Protein 1CD9 (pdb70)

InterPro domains:
  IPR009079 Four-helical cytokine-like, core [G3DSA:1.20.1250.10] (30-207)
  IPR009079 Four-helical cytokine-like, core [SSF47266] (39-205)
  IPR030473 Interleukin-6/GCSF/MGF, conserved site [PS00254] (97-122)
  IPR030474 Interleukin-6/GCSF/MGF [PIRSF001935] (1-204)
  IPR030474 Interleukin-6/GCSF/MGF [PR00433] (50-65)
  IPR030474 Interleukin-6/GCSF/MGF [PR00433] (69-92)
  IPR030474 Interleukin-6/GCSF/MGF [PR00433] (97-122)
  IPR030474 Interleukin-6/GCSF/MGF [PR00433] (186-202)
  IPR030474 Interleukin-6/GCSF/MGF [SM00126] (51-202)
  IPR040117 GCSF/MGF [PF16647] (51-202)
  IPR040117 GCSF/MGF [PTHR10511] (4-206)

CATH classification: 1.20.1250.10

B-factor: mean 33.41, std 33.29, range [2.0, 240.11]

Secondary structure (DSSP, 8-state):
---BSS-HHHHHHHHHHHHHHHHHHHHHHHHHHHHH----HHHHTTHHHHHT------TTSTT-SS--HHHHHHHHHHHHHHHHHHHHTTTSSTTTHHHHHHHHHHHHHHHHHHHHHHHHTT---SS----PPPP---SHHHHHHHHHHHHHHHHHHHHHHHHHHHHHT--/---PPPPPEEEEEEEETTTTEEEEEEE--S--SS--EEEEEEEE--GGG-S--PEEEEEEPPTT--EEEEEGGG--TTS-EEEEEEEEETTEEEEPPPEEE-GGGGB-----EEEE-----S-EEEEEE--GGGTTS-EEEEEEEEESSTT---EEEEEEES-EEEEEE----S-S-EEEEEEEEESSS--PPPPPPPPEEE----/-BSS-HHHHHHHHHHHHHHHHHHHHHHHHHHHHH----HHHHTTHHHHTT---------SS-SSSSHHHHHHHHHHHHHHHHHHHHTTTSSTTTHHHHHHHHHHHHHHHHHHHHHHHHHT-S-SS------PPP--SHHHHHHHHHHHHHHHHHHHHHHHHHHHHHH--/--SPP--EEEEEEEETTTTEEEEEEE--S--SS--EEEEEEEE--GGG-S--PEEEEEEPPSS-SEEEEEGGG--TTS-EEEEEEEEETTEEEEPPPEEE-GGGSB-----EEEE---TTEEEEEEE--GGGTTS-EEEEEEEEE-SSS---EEEEEEES-EEEEEEE---SSS-EEEEEEEEESSS--PPPPPPPPEEE----

GO terms:
  GO:0005130 granulocyte colony-stimulating factor receptor binding (F, TAS)
  GO:0005576 extracellular region (C, TAS)
  GO:0008284 positive regulation of cell population proliferation (P, TAS)
  GO:0043202 lysosomal lumen (C, TAS)
  GO:0071682 endocytic vesicle lumen (C, TAS)
  GO:0005125 cytokine activity (F, IDA)
  GO:0038158 granulocyte colony-stimulating factor signaling pathway (P, IDA)
  GO:0045944 positive regulation of transcription by RNA polymerase II (P, IDA)
  GO:0030838 positive regulation of actin filament polymerization (P, IDA)
  GO:0051897 positive regulation of phosphatidylinositol 3-kinase/protein kinase B signal transduction (P, IDA)
  GO:0110053 regulation of actin filament organization (P, IDA)
  GO:0071345 cellular response to cytokine stimulus (P, IDA)
  GO:0019899 enzyme binding (F, IPI)

Sequence (750 aa):
GPASSLPQSFLLKCLEQVRKIQGDGAALQEKLCATYKLCHPEELVLLGHSLGIPWAPLSSCPSQALQLAGCLSQLHSGLFLYQGLLQALEGISPELGPTLDTLQLDVADFATTIWQQMEELGMAPALQPTQGAMPAFASAFQRRAGGVLVASHLQSFLEVSYRVLRHLAQPAGYPPASPSNLSCLMHLTTNSLVCQWEPGPETHLPTSFILKSFRSRADCQYQGDTIPDCVAKKRQNNCSIPRKNLLLYQYMAIWVQAENMLGSSESPKLCLDPMDVVKLEPPMLQALDIQPGCLWLSWKPWKPSEYMEQECELRYQPQLKGANWTLVFHLPSSKDQFELCGLHQAPVYTLQMRCIRSSLPGFWSPWSPGLQLRPTMASSLPQSFLLKCLEQVRKIQGDGAALQEKLCATYKLCHPEELVLLGHSLGIPWAPLSSCPSQALQLAGCLSQLHSGLFLYQGLLQALEGISPELGPTLDTLQLDVADFATTIWQQMEELGMAPALQPTQGAMPAFASAFQRRAGGVLVASHLQSFLEVSYRVLRHLAQPGYPPASPSNLSCLMHLTTNSLVCQWEPGPETHLPTSFILKSFRSRADCQYQGDTIPDCVAKKRQNNCSIPRKNLLLYQYMAIWVQAENMLGSSESPKLCLDPMDVVKLEPPMLQALDQPGCLWLSWKPWKPSEYMEQECELRYQPQLKGANWTLVFHLPSSKDQFELCGLHQAPVYTLQMRCIRSSLPGFWSPWSPGLQLRPTM

Solvent-accessible surface area: 36523 Å² total; per-residue (Å²): 52,63,13,3,13,1,22,53,60,12,1,39,15,0,8,4,6,0,46,29,2,44,41,22,0,51,51,0,48,104,76,0,36,67,51,46,174,31,40,100,26,117,133,19,90,138,55,10,166,89,20,40,15,28,185,14,45,23,97,35,4,115,91,65,58,75,73,4,53,33,3,0,35,39,1,12,52,2,0,41,17,5,27,4,0,3,103,16,0,132,26,2,20,128,116,0,21,93,32,4,77,64,0,27,50,9,0,16,16,0,2,46,5,0,38,44,19,1,74,80,15,41,42,33,55,114,76,132,36,130,82,29,88,72,19,76,6,91,48,40,104,53,68,76,0,0,0,5,6,0,0,23,56,0,38,64,7,0,111,74,0,28,149,16,0,117,117,7,11,140,65,117,29,129,79,18,41,72,2,60,135,26,48,6,53,0,43,22,93,93,55,10,0,37,0,101,14,91,27,33,108,124,12,118,26,125,49,44,32,30,2,64,5,17,78,5,41,44,124,23,152,113,132,22,108,109,2,81,69,21,103,22,171,97,110,88,55,52,12,49,4,50,22,152,28,4,7,4,9,11,60,4,0,0,26,0,32,2,96,10,140,85,30,86,12,84,6,109,117,62,46,13,0,0,1,18,18,7,92,12,77,33,7,99,23,92,41,58,154,159,177,72,3,4,11,65,0,10,1,112,22,32,138,56,0,104,23,5,92,11,54,0,23,0,50,32,34,8,84,100,195,78,31,94,70,54,40,25,15,56,4,58,23,61,88,126,108,40,99,17,46,49,11,131,128,16,90,20,6,23,0,27,0,53,1,30,9,29,92,22,69,26,112,83,5,79,57,4,114,41,38,120,24,171,17,62,202,91,40,32,2,23,49,57,9,3,25,36,0,5,4,4,0,38,18,1,43,34,21,0,50,49,0,48,109,78,0,36,67,47,47,178,32,38,103,28,120,136,20,97,143,48,18,85,96,14,40,12,53,77,16,89,34,86,94,4,85,83,69,124,25,84,17,36,22,3,0,26,48,1,15,55,1,0,46,31,2,32,6,0,2,108,16,0,136,26,0,18,127,112,0,21,90,29,5,73,45,0,25,40,8,0,19,11,0,2,46,12,0,39,44,25,0,80,127,18,48,26,33,35,106,161,111,54,128,73,44,105,63,18,80,7,87,54,39,106,50,61,70,0,0,0,5,8,0,0,28,49,0,36,63,8,0,107,72,0,27,150,20,0,100,112,33,8,130,137,111,109,93,20,58,79,3,61,136,28,50,6,54,0,40,20,85,93,39,9,0,35,0,99,16,91,39,35,114,166,28,162,49,121,58,47,38,33,0,62,2,12,88,6,100,54,120,25,158,123,153,17,108,98,4,79,66,21,104,21,64,118,98,111,47,49,13,47,2,50,14,139,31,4,23,1,11,27,63,4,0,0,26,0,34,3,100,10,141,83,34,82,14,85,5,108,116,60,50,12,1,0,1,19,17,6,90,8,75,32,8,98,21,88,37,70,183,62,111,8,2,10,68,0,7,1,109,21,34,137,54,0,93,19,5,87,12,54,0,25,0,51,24,21,13,88,93,216,56,79,95,67,52,33,0,18,50,1,34,24,59,64,121,102,18,98,5,61,53,4,138,131,17,100,20,4,19,0,28,0,51,1,31,8,27,87,22,73,27,111,87,5,78,58,5,112,40,44,118,26,175,15,63,215

Nearest PDB structures (foldseek):
  1cd9-assembly1_B  TM=1.005E+00  e=6.458E-41  Mus musculus
  1pgr-assembly2_F  TM=9.940E-01  e=4.867E-37  Mus musculus
  1pgr-assembly1_B  TM=9.948E-01  e=6.246E-37  Mus musculus
  1pgr-assembly2_H  TM=9.889E-01  e=3.519E-34  Mus musculus
  2d9q-assembly1_B-2  TM=9.607E-01  e=3.855E-27  Homo sapiens

Foldseek 3Di:
DQDFLDDLVLLVVLLVLLVVLLVLLVVLQVCLCVVPVPRDLVVVVVVCVVQVPDAQDQVQFPPDTRDCLVRLVSLLLRLLQLLQQLVLLVQLDPSRNVSSVVSNVSSVVSSVSSQVSCVVSPRRDPDDNPHDDYTHQPDSVSSSSSSNNSSVNSNVSSVVVSVRSVVNSGD/DFDAWDAKDPWDWAQELVQRWIKIFIHGDDDGPFQKWKKKWKAFAAPVRPGGHGTFDIFTDDPPGRMTIGHNVRADAPGKMWIKMKMGGPVDIHIYPIDIDGNVLRYAAAFWDKDWDDDPWFKTKIWIAGDVSCNVFWKFKKKWKWAPDDPTDIDIDGRHGNTDGIDMDGPHDPHQKMWMWMWMFGPPGHYDIHDIHPIDIDGIGD/DALDDLVLLVVLLVLLVVLLVLLVVLQVLLCVVPVPHDLVVVVVCCVVQVPDFQDQPPPLDDPHSPLVNLQSLLVRLVQLLQQLVLLVCLDPSRNVSSVVSNVSSVVSSVSSQVSSVVSVSHDPDDDDHDDHGHQPDSVSSSSSSNVSSVSSNVSSVVVSVSSCVVNVD/DAAFEAKDPWDWAQELVQRWIKIAIGRPDDHPFDKWKKKWKAFAAPVRDGRHHTFDIFTDDDPGRMGIGHNVRADAPGKMWIKMKMDTPRYIYIYPIDIDHNVLRYAAAFWDKDFPVDAQKTKIWTAGDVSCNVFFKFKKKWKDAPDPDDDIDIDGRHGNTDNIDMDGPHDPHQKMWMWMWMFGPPGHYDIHDIHPIDIDGGDD

Radius of gyration: 30.91 Å; Cα contacts (8 Å, |Δi|>4): 1468; chains: 4; bounding box: 75×76×100 Å

Structure (mmCIF, N/CA/C/O backbone):
data_1CD9
#
_entry.id   1CD9
#
_cell.length_a   125.467
_cell.length_b   125.467
_cell.length_c   372.771
_cell.angle_alpha   90.00
_cell.angle_beta   90.00
_cell.angle_gamma   90.00
#
_symmetry.space_group_name_H-M   'I 41 2 2'
#
loop_
_entity.id
_entity.type
_entity.pdbx_description
1 polymer 'PROTEIN (GRANULOCYTE COLONY-STIMULATING FACTOR)'
2 polymer 'PROTEIN (G-CSF RECEPTOR)'
3 non-polymer 2-acetamido-2-deoxy-beta-D-glucopyranose
4 water water
#
loop_
_atom_site.group_PDB
_atom_site.id
_atom_site.type_symbol
_atom_site.label_atom_id
_atom_site.label_alt_id
_atom_site.label_comp_id
_atom_site.label_asym_id
_atom_site.label_entity_id
_atom_site.label_seq_id
_atom_site.pdbx_PDB_ins_code
_atom_site.Cartn_x
_atom_site.Cartn_y
_atom_site.Cartn_z
_atom_site.occupancy
_atom_site.B_iso_or_equiv
_atom_site.auth_seq_id
_atom_site.auth_comp_id
_atom_site.auth_asym_id
_atom_site.auth_atom_id
_atom_site.pdbx_PDB_model_num
ATOM 1 N N . GLY A 1 5 ? 42.132 17.880 130.316 1.00 133.67 5 GLY A N 1
ATOM 2 C CA . GLY A 1 5 ? 42.499 19.310 130.545 1.00 128.23 5 GLY A CA 1
ATOM 3 C C . GLY A 1 5 ? 42.600 20.009 129.205 1.00 124.12 5 GLY A C 1
ATOM 4 O O . GLY A 1 5 ? 42.468 19.336 128.180 1.00 126.65 5 GLY A O 1
ATOM 5 N N . PRO A 1 6 ? 42.826 21.337 129.172 1.00 116.53 6 PRO A N 1
ATOM 6 C CA . PRO A 1 6 ? 42.941 22.107 127.925 1.00 103.69 6 PRO A CA 1
ATOM 7 C C . PRO A 1 6 ? 44.270 21.826 127.220 1.00 87.76 6 PRO A C 1
ATOM 8 O O . PRO A 1 6 ? 44.982 22.745 126.807 1.00 87.46 6 PRO A O 1
ATOM 12 N N . ALA A 1 7 ? 44.589 20.543 127.085 1.00 68.32 7 ALA A N 1
ATOM 13 C CA . ALA A 1 7 ? 45.826 20.096 126.464 1.00 50.41 7 ALA A CA 1
ATOM 14 C C . ALA A 1 7 ? 45.768 20.281 124.953 1.00 42.66 7 ALA A C 1
ATOM 15 O O . ALA A 1 7 ? 44.692 20.413 124.384 1.00 49.20 7 ALA A O 1
ATOM 17 N N . SER A 1 8 ? 46.929 20.310 124.310 1.00 26.14 8 SER A N 1
ATOM 18 C CA . SER A 1 8 ? 47.000 20.455 122.869 1.00 23.56 8 SER A CA 1
ATOM 19 C C . SER A 1 8 ? 48.415 20.138 122.441 1.00 24.35 8 SER A C 1
ATOM 20 O O . SER A 1 8 ? 49.373 20.412 123.160 1.00 26.74 8 SER A O 1
ATOM 23 N N . SER A 1 9 ? 48.543 19.566 121.256 1.00 19.45 9 SER A N 1
ATOM 24 C CA . SER A 1 9 ? 49.837 19.201 120.716 1.00 16.68 9 SER A CA 1
ATOM 25 C C . SER A 1 9 ? 50.538 20.399 120.116 1.00 15.32 9 SER A C 1
ATOM 26 O O . SER A 1 9 ? 51.678 20.290 119.657 1.00 25.03 9 SER A O 1
ATOM 29 N N . LEU A 1 10 ? 49.858 21.540 120.108 1.00 13.59 10 LEU A N 1
ATOM 30 C CA . LEU A 1 10 ? 50.434 22.758 119.559 1.00 9.55 10 LEU A CA 1
ATOM 31 C C . LEU A 1 10 ? 50.544 23.811 120.636 1.00 15.50 10 LEU A C 1
ATOM 32 O O . LEU A 1 10 ? 49.646 23.962 121.471 1.00 25.23 10 LEU A O 1
ATOM 37 N N . PRO A 1 11 ? 51.670 24.530 120.660 1.00 4.23 11 PRO A N 1
ATOM 38 C CA . PRO A 1 11 ? 51.928 25.584 121.633 1.00 4.92 11 PRO A CA 1
ATOM 39 C C . PRO A 1 11 ? 50.957 26.703 121.327 1.00 14.03 11 PRO A C 1
ATOM 40 O O . PRO A 1 11 ? 50.599 26.900 120.167 1.00 24.97 11 PRO A O 1
ATOM 44 N N . GLN A 1 12 ? 50.603 27.497 122.330 1.00 18.31 12 GLN A N 1
ATOM 45 C CA . GLN A 1 12 ? 49.685 28.596 122.088 1.00 7.39 12 GLN A CA 1
ATOM 46 C C . GLN A 1 12 ? 50.375 29.782 121.406 1.00 10.42 12 GLN A C 1
ATOM 47 O O . GLN A 1 12 ? 49.754 30.434 120.578 1.00 23.97 12 GLN A O 1
ATOM 53 N N . SER A 1 13 ? 51.641 30.063 121.723 1.00 6.40 13 SER A N 1
ATOM 54 C CA . SER A 1 13 ? 52.322 31.180 121.077 1.00 3.03 13 SER A CA 1
ATOM 55 C C . SER A 1 13 ? 52.330 30.958 119.560 1.00 8.16 13 SER A C 1
ATOM 56 O O . SER A 1 13 ? 52.097 31.876 118.780 1.00 14.00 13 SER A O 1
ATOM 59 N N . PHE A 1 14 ? 52.558 29.722 119.150 1.00 5.23 14 PHE A N 1
ATOM 60 C CA . PHE A 1 14 ? 52.604 29.395 117.749 1.00 2.00 14 PHE A CA 1
ATOM 61 C C . PHE A 1 14 ? 51.252 29.638 117.110 1.00 2.00 14 PHE A C 1
ATOM 62 O O . PHE A 1 14 ? 51.154 30.308 116.097 1.00 20.77 14 PHE A O 1
ATOM 70 N N . LEU A 1 15 ? 50.201 29.093 117.693 1.00 2.00 15 LEU A N 1
ATOM 71 C CA . LEU A 1 15 ? 48.857 29.308 117.167 1.00 2.00 15 LEU A CA 1
ATOM 72 C C . LEU A 1 15 ? 48.435 30.766 117.066 1.00 6.79 15 LEU A C 1
ATOM 73 O O . LEU A 1 15 ? 47.645 31.111 116.202 1.00 10.90 15 LEU A O 1
ATOM 78 N N . LEU A 1 16 ? 48.863 31.609 117.997 1.00 7.93 16 LEU A N 1
ATOM 79 C CA . LEU A 1 16 ? 48.497 33.014 117.928 1.00 2.00 16 LEU A CA 1
ATOM 80 C C . LEU A 1 16 ? 49.269 33.698 116.813 1.00 2.00 16 LEU A C 1
ATOM 81 O O . LEU A 1 16 ? 48.746 34.589 116.175 1.00 14.40 16 LEU A O 1
ATOM 86 N N . LYS A 1 17 ? 50.512 33.302 116.580 1.00 2.00 17 LYS A N 1
ATOM 87 C CA . LYS A 1 17 ? 51.301 33.879 115.498 1.00 2.00 17 LYS A CA 1
ATOM 88 C C . LYS A 1 17 ? 50.679 33.445 114.184 1.00 2.05 17 LYS A C 1
ATOM 89 O O . LYS A 1 17 ? 50.614 34.220 113.254 1.00 7.75 17 LYS A O 1
ATOM 95 N N . CYS A 1 18 ? 50.204 32.203 114.099 1.00 9.92 18 CYS A N 1
ATOM 96 C CA . CYS A 1 18 ? 49.551 31.732 112.872 1.00 2.00 18 CYS A CA 1
ATOM 97 C C . CYS A 1 18 ? 48.329 32.597 112.584 1.00 2.00 18 CYS A C 1
ATOM 98 O O . CYS A 1 18 ? 48.148 33.078 111.474 1.00 8.70 18 CYS A O 1
ATOM 101 N N . LEU A 1 19 ? 47.535 32.870 113.607 1.00 2.22 19 LEU A N 1
ATOM 102 C CA . LEU A 1 19 ? 46.339 33.691 113.440 1.00 2.28 19 LEU A CA 1
ATOM 103 C C . LEU A 1 19 ? 46.668 35.110 113.015 1.00 6.32 19 LEU A C 1
ATOM 104 O O . LEU A 1 19 ? 45.875 35.785 112.363 1.00 17.02 19 LEU A O 1
ATOM 109 N N . GLU A 1 20 ? 47.839 35.575 113.394 1.00 3.14 20 GLU A N 1
ATOM 110 C CA . GLU A 1 20 ? 48.235 36.916 113.032 1.00 2.00 20 GLU A CA 1
ATOM 111 C C . GLU A 1 20 ? 48.731 36.930 111.599 1.00 11.32 20 GLU A C 1
ATOM 112 O O . GLU A 1 20 ? 48.558 37.908 110.887 1.00 17.00 20 GLU A O 1
ATOM 118 N N . GLN A 1 21 ? 49.373 35.844 111.182 1.00 8.92 21 GLN A N 1
ATOM 119 C CA . GLN A 1 21 ? 49.859 35.748 109.827 1.00 2.00 21 GLN A CA 1
ATOM 120 C C . GLN A 1 21 ? 48.650 35.632 108.924 1.00 2.00 21 GLN A C 1
ATOM 121 O O . GLN A 1 21 ? 48.593 36.267 107.882 1.00 8.11 21 GLN A O 1
ATOM 127 N N . VAL A 1 22 ? 47.639 34.895 109.361 1.00 2.00 22 VAL A N 1
ATOM 128 C CA . VAL A 1 22 ? 46.446 34.789 108.549 1.00 2.00 22 VAL A CA 1
ATOM 129 C C . VAL A 1 22 ? 45.851 36.169 108.329 1.00 5.97 22 VAL A C 1
ATOM 130 O O . VAL A 1 22 ? 45.522 36.532 107.216 1.00 23.03 22 VAL A O 1
ATOM 134 N N . ARG A 1 23 ? 45.740 36.975 109.365 1.00 8.79 23 ARG A N 1
ATOM 135 C CA . ARG A 1 23 ? 45.173 38.305 109.175 1.00 2.00 23 ARG A CA 1
ATOM 136 C C . ARG A 1 23 ? 46.008 39.213 108.311 1.00 7.44 23 ARG A C 1
ATOM 137 O O . ARG A 1 23 ? 45.460 40.020 107.565 1.00 19.96 23 ARG A O 1
ATOM 145 N N . LYS A 1 24 ? 47.325 39.141 108.467 1.00 7.44 24 LYS A N 1
ATOM 146 C CA . LYS A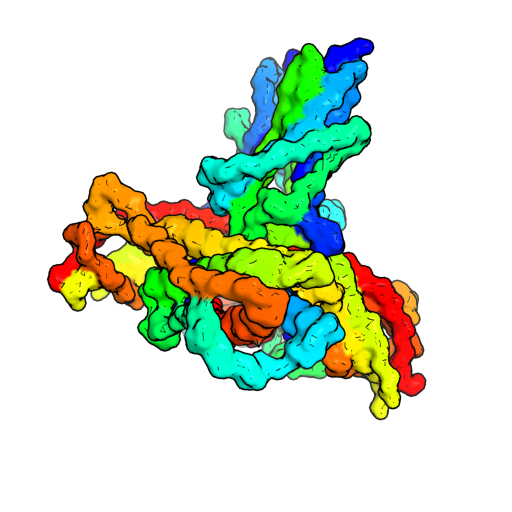 1 24 ? 48.252 39.967 107.705 1.00 2.00 24 LYS A CA 1
ATOM 147 C C . LYS A 1 24 ? 48.085 39.665 106.217 1.00 4.50 24 LYS A C 1
ATOM 148 O O . LYS A 1 24 ? 47.879 40.577 105.408 1.00 2.37 24 LYS A O 1
ATOM 154 N N . ILE A 1 25 ? 48.103 38.378 105.874 1.00 2.00 25 ILE A N 1
ATOM 155 C CA . ILE A 1 25 ? 47.929 37.937 104.501 1.00 2.00 25 ILE A CA 1
ATOM 156 C C . ILE A 1 25 ? 46.532 38.302 104.008 1.00 4.09 25 ILE A C 1
ATOM 157 O O . ILE A 1 25 ? 46.368 38.688 102.877 1.00 17.62 25 ILE A O 1
ATOM 162 N N . GLN A 1 26 ? 45.514 38.167 104.845 1.00 8.91 26 GLN A N 1
ATOM 163 C CA . GLN A 1 26 ? 44.158 38.525 104.442 1.00 2.00 26 GLN A CA 1
ATOM 164 C C . GLN A 1 26 ? 44.106 39.993 104.106 1.00 2.00 26 GLN A C 1
ATOM 165 O O . GLN A 1 26 ? 43.253 40.434 103.376 1.00 17.66 26 GLN A O 1
ATOM 171 N N . GLY A 1 27 ? 44.963 40.769 104.732 1.00 4.78 27 GLY A N 1
ATOM 172 C CA . GLY A 1 27 ? 44.981 42.181 104.461 1.00 2.00 27 GLY A CA 1
ATOM 173 C C . GLY A 1 27 ? 45.795 42.445 103.220 1.00 6.03 27 GLY A C 1
ATOM 174 O O . GLY A 1 27 ? 45.575 43.440 102.546 1.00 14.60 27 GLY A O 1
ATOM 175 N N . ASP A 1 28 ? 46.760 41.581 102.932 1.00 10.64 28 ASP A N 1
ATOM 176 C CA . ASP A 1 28 ? 47.578 41.748 101.732 1.00 10.89 28 ASP A CA 1
ATOM 177 C C . ASP A 1 28 ? 46.744 41.417 100.484 1.00 7.36 28 ASP A C 1
ATOM 178 O O . ASP A 1 28 ? 46.784 42.133 99.500 1.00 20.08 28 ASP A O 1
ATOM 183 N N . GLY A 1 29 ? 45.988 40.332 100.527 1.00 6.18 29 GLY A N 1
ATOM 184 C CA . GLY A 1 29 ? 45.174 39.951 99.392 1.00 2.00 29 GLY A CA 1
ATOM 185 C C . GLY A 1 29 ? 44.106 40.990 99.125 1.00 3.89 29 GLY A C 1
ATOM 186 O O . GLY A 1 29 ? 43.721 41.208 97.983 1.00 13.54 29 GLY A O 1
ATOM 187 N N . ALA A 1 30 ? 43.609 41.625 100.182 1.00 7.47 30 ALA A N 1
ATOM 188 C CA . ALA A 1 30 ? 42.591 42.657 100.047 1.00 5.49 30 ALA A CA 1
ATOM 189 C C . ALA A 1 30 ? 43.174 43.827 99.273 1.00 7.85 30 ALA A C 1
ATOM 190 O O . ALA A 1 30 ? 42.509 44.402 98.414 1.00 29.54 30 ALA A O 1
ATOM 192 N N . ALA A 1 31 ? 44.414 44.178 99.587 1.00 12.61 31 ALA A N 1
ATOM 193 C CA . ALA A 1 31 ? 45.108 45.262 98.901 1.00 14.83 31 ALA A CA 1
ATOM 194 C C . ALA A 1 31 ? 45.260 44.908 97.420 1.00 17.18 31 ALA A C 1
ATOM 195 O O . ALA A 1 31 ? 44.995 45.732 96.549 1.00 20.51 31 ALA A O 1
ATOM 197 N N . LEU A 1 32 ? 45.678 43.674 97.146 1.00 19.42 32 LEU A N 1
ATOM 198 C CA . LEU A 1 32 ? 45.844 43.189 95.781 1.00 3.57 32 LEU A CA 1
ATOM 199 C C . LEU A 1 32 ? 44.498 43.263 95.056 1.00 17.23 32 LEU A C 1
ATOM 200 O O . LEU A 1 32 ? 44.395 43.859 93.998 1.00 16.07 32 LEU A O 1
ATOM 205 N N . GLN A 1 33 ? 43.454 42.717 95.661 1.00 14.17 33 GLN A N 1
ATOM 206 C CA . GLN A 1 33 ? 42.148 42.757 95.054 1.00 5.26 33 GLN A CA 1
ATOM 207 C C . GLN A 1 33 ? 41.635 44.170 94.842 1.00 4.24 33 GLN A C 1
ATOM 208 O O . GLN A 1 33 ? 40.891 44.441 93.907 1.00 22.71 33 GLN A O 1
ATOM 214 N N . GLU A 1 34 ? 42.043 45.082 95.693 1.00 6.32 34 GLU A N 1
ATOM 215 C CA . GLU A 1 34 ? 41.620 46.453 95.533 1.00 11.86 34 GLU A CA 1
ATOM 216 C C . GLU A 1 34 ? 42.364 47.005 94.332 1.00 14.61 34 GLU A C 1
ATOM 217 O O . GLU A 1 34 ? 41.770 47.567 93.420 1.00 23.83 34 GLU A O 1
ATOM 223 N N . LYS A 1 35 ? 43.667 46.818 94.309 1.00 5.50 35 LYS A N 1
ATOM 224 C CA . LYS A 1 35 ? 44.458 47.310 93.197 1.00 8.29 35 LYS A CA 1
ATOM 225 C C . LYS A 1 35 ? 43.912 46.826 91.833 1.00 18.82 35 LYS A C 1
ATOM 226 O O . LYS A 1 35 ? 43.666 47.632 90.942 1.00 21.49 35 LYS A O 1
ATOM 232 N N . LEU A 1 36 ? 43.700 45.521 91.684 1.00 17.04 36 LEU A N 1
ATOM 233 C CA . LEU A 1 36 ? 43.181 44.950 90.447 1.00 2.00 36 LEU A CA 1
ATOM 234 C C . LEU A 1 36 ? 41.840 45.565 90.080 1.00 7.30 36 LEU A C 1
ATOM 235 O O . LEU A 1 36 ? 41.539 45.755 88.908 1.00 27.03 36 LEU A O 1
ATOM 240 N N . CYS A 1 37 ? 41.008 45.854 91.061 1.00 3.69 37 CYS A N 1
ATOM 241 C CA . CYS A 1 37 ? 39.743 46.459 90.729 1.00 13.52 37 CYS A CA 1
ATOM 242 C C . CYS A 1 37 ? 39.916 47.929 90.370 1.00 11.90 37 CYS A C 1
ATOM 243 O O . CYS A 1 37 ? 39.259 48.432 89.482 1.00 25.18 37 CYS A O 1
ATOM 246 N N . ALA A 1 38 ? 40.855 48.605 90.997 1.00 16.45 38 ALA A N 1
ATOM 247 C CA . ALA A 1 38 ? 41.053 50.018 90.711 1.00 22.15 38 ALA A CA 1
ATOM 248 C C . ALA A 1 38 ? 41.743 50.234 89.383 1.00 28.29 38 ALA A C 1
ATOM 249 O O . ALA A 1 38 ? 41.367 51.080 88.568 1.00 42.34 38 ALA A O 1
ATOM 251 N N . THR A 1 39 ? 42.781 49.459 89.186 1.00 24.09 39 THR A N 1
ATOM 252 C CA . THR A 1 39 ? 43.599 49.548 88.010 1.00 19.84 39 THR A CA 1
ATOM 253 C C . THR A 1 39 ? 43.006 48.922 86.745 1.00 20.80 39 THR A C 1
ATOM 254 O O . THR A 1 39 ? 43.226 49.428 85.654 1.00 39.12 39 THR A O 1
ATOM 258 N N . TYR A 1 40 ? 42.220 47.865 86.888 1.00 9.34 40 TYR A N 1
ATOM 259 C CA . TYR A 1 40 ? 41.674 47.177 85.737 1.00 6.17 40 TYR A CA 1
ATOM 260 C C . TYR A 1 40 ? 40.190 46.889 85.826 1.00 17.01 40 TYR A C 1
ATOM 261 O O . TYR A 1 40 ? 39.704 45.968 85.178 1.00 21.76 40 TYR A O 1
ATOM 270 N N . LYS A 1 41 ? 39.469 47.637 86.644 1.00 19.52 41 LYS A N 1
ATOM 271 C CA . LYS A 1 41 ? 38.036 47.421 86.817 1.00 13.69 41 LYS A CA 1
ATOM 272 C C . LYS A 1 41 ? 37.566 45.960 86.786 1.00 8.72 41 LYS A C 1
ATOM 273 O O . LYS A 1 41 ? 36.448 45.658 86.373 1.00 20.52 41 LYS A O 1
ATOM 279 N N . LEU A 1 42 ? 38.442 45.068 87.248 1.00 15.38 42 LEU A N 1
ATOM 280 C CA . LEU A 1 42 ? 38.192 43.619 87.387 1.00 19.38 42 LEU A CA 1
ATOM 281 C C . LEU A 1 42 ? 37.804 43.466 88.872 1.00 20.54 42 LEU A C 1
ATOM 282 O O . LEU A 1 42 ? 38.618 43.102 89.704 1.00 27.27 42 LEU A O 1
ATOM 287 N N . CYS A 1 43 ? 36.548 43.715 89.195 1.00 15.38 43 CYS A N 1
ATOM 288 C CA . CYS A 1 43 ? 36.143 43.721 90.581 1.00 13.29 43 CYS A CA 1
ATOM 289 C C . CYS A 1 43 ? 35.354 42.579 91.184 1.00 26.70 43 CYS A C 1
ATOM 290 O O . CYS A 1 43 ? 35.243 42.497 92.400 1.00 43.57 43 CYS A O 1
ATOM 293 N N . HIS A 1 44 ? 34.789 41.708 90.365 1.00 31.16 44 HIS A N 1
ATOM 294 C CA . HIS A 1 44 ? 33.955 40.638 90.903 1.00 25.40 44 HIS A CA 1
ATOM 295 C C . HIS A 1 44 ? 34.453 39.279 90.436 1.00 24.70 44 HIS A C 1
ATOM 296 O O . HIS A 1 44 ? 34.165 38.860 89.318 1.00 33.30 44 HIS A O 1
ATOM 303 N N . PRO A 1 45 ? 35.164 38.545 91.301 1.00 20.62 45 PRO A N 1
ATOM 304 C CA . PRO A 1 45 ? 35.694 37.220 90.950 1.00 17.21 45 PRO A CA 1
ATOM 305 C C . PRO A 1 45 ? 34.668 36.258 90.405 1.00 17.94 45 PRO A C 1
ATOM 306 O O . PRO A 1 45 ? 34.999 35.378 89.626 1.00 17.47 45 PRO A O 1
ATOM 310 N N . GLU A 1 46 ? 33.423 36.422 90.838 1.00 29.35 46 GLU A N 1
ATOM 311 C CA . GLU A 1 46 ? 32.321 35.566 90.415 1.00 36.06 46 GLU A CA 1
ATOM 312 C C . GLU A 1 46 ? 32.235 35.564 88.906 1.00 38.35 46 GLU A C 1
ATOM 313 O O . GLU A 1 46 ? 32.067 34.523 88.277 1.00 39.50 46 GLU A O 1
ATOM 319 N N . GLU A 1 47 ? 32.410 36.743 88.328 1.00 33.59 47 GLU A N 1
ATOM 320 C CA . GLU A 1 47 ? 32.358 36.903 86.891 1.00 19.05 47 GLU A CA 1
ATOM 321 C C . GLU A 1 47 ? 33.416 36.043 86.231 1.00 18.53 47 GLU A C 1
ATOM 322 O O . GLU A 1 47 ? 33.218 35.552 85.142 1.00 30.04 47 GLU A O 1
ATOM 328 N N . LEU A 1 48 ? 34.518 35.797 86.919 1.00 28.75 48 LEU A N 1
ATOM 329 C CA . LEU A 1 48 ? 35.607 35.027 86.341 1.00 21.13 48 LEU A CA 1
ATOM 330 C C . LEU A 1 48 ? 35.562 33.558 86.686 1.00 20.94 48 LEU A C 1
ATOM 331 O O . LEU A 1 48 ? 36.396 32.766 86.229 1.00 18.06 48 LEU A O 1
ATOM 336 N N . VAL A 1 49 ? 34.568 33.183 87.472 1.00 25.83 49 VAL A N 1
ATOM 337 C CA . VAL A 1 49 ? 34.432 31.799 87.910 1.00 35.17 49 VAL A CA 1
ATOM 338 C C . VAL A 1 49 ? 34.852 30.712 86.912 1.00 26.48 49 VAL A C 1
ATOM 339 O O . VAL A 1 49 ? 35.731 29.906 87.199 1.00 32.51 49 VAL A O 1
ATOM 343 N N . LEU A 1 50 ? 34.263 30.705 85.731 1.00 30.16 50 LEU A N 1
ATOM 344 C CA . LEU A 1 50 ? 34.598 29.687 84.734 1.00 28.74 50 LEU A CA 1
ATOM 345 C C . LEU A 1 50 ? 36.053 29.587 84.296 1.00 36.05 50 LEU A C 1
ATOM 346 O O . LEU A 1 50 ? 36.475 28.532 83.829 1.00 29.59 50 LEU A O 1
ATOM 351 N N . LEU A 1 51 ? 36.827 30.663 84.424 1.00 38.15 51 LEU A N 1
ATOM 352 C CA . LEU A 1 51 ? 38.221 30.612 83.993 1.00 31.85 51 LEU A CA 1
ATOM 353 C C . LEU A 1 51 ? 39.126 29.804 84.913 1.00 28.13 51 LEU A C 1
ATOM 354 O O . LEU A 1 51 ? 40.254 29.476 84.552 1.00 28.88 51 LEU A O 1
ATOM 359 N N . GLY A 1 52 ? 38.606 29.426 86.076 1.00 23.23 52 GLY A N 1
ATOM 360 C CA . GLY A 1 52 ? 39.380 28.629 87.008 1.00 15.54 52 GLY A CA 1
ATOM 361 C C . GLY A 1 52 ? 39.655 27.257 86.425 1.00 31.04 52 GLY A C 1
ATOM 362 O O . GLY A 1 52 ? 40.760 26.722 86.548 1.00 40.58 52 GLY A O 1
ATOM 363 N N . HIS A 1 53 ? 38.634 26.667 85.810 1.00 25.79 53 HIS A N 1
ATOM 364 C CA . HIS A 1 53 ? 38.788 25.358 85.211 1.00 17.29 53 HIS A CA 1
ATOM 365 C C . HIS A 1 53 ? 39.614 25.554 83.947 1.00 23.31 53 HIS A C 1
ATOM 366 O O . HIS A 1 53 ? 40.591 24.856 83.719 1.00 28.12 53 HIS A O 1
ATOM 373 N N . SER A 1 54 ? 39.252 26.564 83.166 1.00 28.83 54 SER A N 1
ATOM 374 C CA . SER A 1 54 ? 39.928 26.869 81.910 1.00 31.06 54 SER A CA 1
ATOM 375 C C . SER A 1 54 ? 41.426 27.090 82.083 1.00 38.63 54 SER A C 1
ATOM 376 O O . SER A 1 54 ? 42.221 26.650 81.254 1.00 53.06 54 SER A O 1
ATOM 379 N N . LEU A 1 55 ? 41.813 27.764 83.161 1.00 38.86 55 LEU A N 1
ATOM 380 C CA . LEU A 1 55 ? 43.218 28.061 83.404 1.00 31.47 55 LEU A CA 1
ATOM 381 C C . LEU A 1 55 ? 43.897 27.032 84.247 1.00 32.20 55 LEU A C 1
ATOM 382 O O . LEU A 1 55 ? 45.126 26.972 84.277 1.00 31.05 55 LEU A O 1
ATOM 387 N N . GLY A 1 56 ? 43.085 26.243 84.942 1.00 27.91 56 GLY A N 1
ATOM 388 C CA . GLY A 1 56 ? 43.599 25.182 85.779 1.00 28.44 56 GLY A CA 1
ATOM 389 C C . GLY A 1 56 ? 43.994 25.615 87.162 1.00 34.24 56 GLY A C 1
ATOM 390 O O . GLY A 1 56 ? 44.847 24.990 87.779 1.00 45.42 56 GLY A O 1
ATOM 391 N N . ILE A 1 57 ? 43.373 26.680 87.649 1.00 30.04 57 ILE A N 1
ATOM 392 C CA . ILE A 1 57 ? 43.658 27.191 88.981 1.00 25.34 57 ILE A CA 1
ATOM 393 C C . ILE A 1 57 ? 43.349 26.125 90.007 1.00 35.35 57 ILE A C 1
ATOM 394 O O . ILE A 1 57 ? 42.177 25.785 90.219 1.00 42.20 57 ILE A O 1
ATOM 399 N N . PRO A 1 58 ? 44.391 25.565 90.643 1.00 37.39 58 PRO A N 1
ATOM 400 C CA . PRO A 1 58 ? 44.185 24.531 91.661 1.00 43.95 58 PRO A CA 1
ATOM 401 C C . PRO A 1 58 ? 43.362 25.000 92.884 1.00 48.88 58 PRO A C 1
ATOM 402 O O . PRO A 1 58 ? 43.137 26.198 93.118 1.00 52.13 58 PRO A O 1
ATOM 406 N N . TRP A 1 59 ? 42.866 24.026 93.629 1.00 56.58 59 TRP A N 1
ATOM 407 C CA . TRP A 1 59 ? 42.089 24.297 94.814 1.00 61.02 59 TRP A CA 1
ATOM 408 C C . TRP A 1 59 ? 42.852 23.585 95.940 1.00 56.39 59 TRP A C 1
ATOM 409 O O . TRP A 1 59 ? 43.514 22.562 95.710 1.00 53.30 59 TRP A O 1
ATOM 420 N N . ALA A 1 60 ? 42.870 24.204 97.115 1.00 48.35 60 ALA A N 1
ATOM 421 C CA . ALA A 1 60 ? 43.532 23.628 98.275 1.00 22.16 60 ALA A CA 1
ATOM 422 C C . ALA A 1 60 ? 42.436 23.307 99.278 1.00 21.99 60 ALA A C 1
ATOM 423 O O . ALA A 1 60 ? 41.688 24.187 99.725 1.00 22.31 60 ALA A O 1
ATOM 425 N N . PRO A 1 61 ? 42.297 22.026 99.607 1.00 18.06 61 PRO A N 1
ATOM 426 C CA . PRO A 1 61 ? 41.315 21.469 100.540 1.00 21.43 61 PRO A CA 1
ATOM 427 C C . PRO A 1 61 ? 41.728 21.607 102.009 1.00 24.57 61 PRO A C 1
ATOM 428 O O . PRO A 1 61 ? 42.900 21.820 102.302 1.00 39.23 61 PRO A O 1
ATOM 432 N N . LEU A 1 62 ? 40.779 21.446 102.928 1.00 29.07 62 LEU A N 1
ATOM 433 C CA . LEU A 1 62 ? 41.079 21.493 104.366 1.00 23.05 62 LEU A CA 1
ATOM 434 C C . LEU A 1 62 ? 40.263 20.439 105.131 1.00 29.09 62 LEU A C 1
ATOM 435 O O . LEU A 1 62 ? 40.020 20.564 106.333 1.00 41.91 62 LEU A O 1
ATOM 440 N N . SER A 1 63 ? 39.926 19.364 104.424 1.00 36.76 63 SER A N 1
ATOM 441 C CA . SER A 1 63 ? 39.140 18.236 104.920 1.00 41.52 63 SER A CA 1
ATOM 442 C C . SER A 1 63 ? 39.489 17.692 106.306 1.00 42.74 63 SER A C 1
ATOM 443 O O . SER A 1 63 ? 38.615 17.168 107.025 1.00 44.38 63 SER A O 1
ATOM 446 N N . SER A 1 64 ? 40.741 17.872 106.706 1.00 31.30 64 SER A N 1
ATOM 447 C CA . SER A 1 64 ? 41.197 17.340 107.969 1.00 26.18 64 SER A CA 1
ATOM 448 C C . SER A 1 64 ? 41.278 18.265 109.158 1.00 32.55 64 SER A C 1
ATOM 449 O O . SER A 1 64 ? 42.061 17.996 110.063 1.00 29.03 64 SER A O 1
ATOM 452 N N . CYS A 1 65 ? 40.439 19.296 109.223 1.00 39.81 65 CYS A N 1
ATOM 453 C CA . CYS A 1 65 ? 40.534 20.203 110.356 1.00 52.00 65 CYS A CA 1
ATOM 454 C C . CYS A 1 65 ? 39.394 20.342 111.401 1.00 65.87 65 CYS A C 1
ATOM 455 O O . CYS A 1 65 ? 39.669 20.624 112.579 1.00 69.44 65 CYS A O 1
ATOM 458 N N . PRO A 1 66 ? 38.119 20.097 111.018 1.00 73.86 66 PRO A N 1
ATOM 459 C CA . PRO A 1 66 ? 37.062 20.229 112.031 1.00 85.31 66 PRO A CA 1
ATOM 460 C C . PRO A 1 66 ? 36.882 18.938 112.829 1.00 100.19 66 PRO A C 1
ATOM 461 O O . PRO A 1 66 ? 36.050 18.877 113.747 1.00 103.21 66 PRO A O 1
ATOM 465 N N . SER A 1 67 ? 37.683 17.925 112.487 1.00 113.37 67 SER A N 1
ATOM 466 C CA . SER A 1 67 ? 37.600 16.608 113.115 1.00 123.55 67 SER A CA 1
ATOM 467 C C . SER A 1 67 ? 38.798 16.056 113.922 1.00 124.38 67 SER A C 1
ATOM 468 O O . SER A 1 67 ? 39.022 14.841 113.936 1.00 121.42 67 SER A O 1
ATOM 471 N N . GLN A 1 68 ? 39.554 16.927 114.596 1.00 124.77 68 GLN A N 1
ATOM 472 C CA . GLN A 1 68 ? 40.682 16.489 115.436 1.00 123.01 68 GLN A CA 1
ATOM 473 C C . GLN A 1 68 ? 41.299 17.596 116.308 1.00 125.15 68 GLN A C 1
ATOM 474 O O . GLN A 1 68 ? 41.362 18.750 115.874 1.00 126.33 68 GLN A O 1
ATOM 480 N N . ALA A 1 69 ? 41.740 17.230 117.527 1.00 121.73 69 ALA A N 1
ATOM 481 C CA . ALA A 1 69 ? 42.317 18.175 118.520 1.00 112.59 69 ALA A CA 1
ATOM 482 C C . ALA A 1 69 ? 43.745 17.944 119.073 1.00 104.91 69 ALA A C 1
ATOM 483 O O . ALA A 1 69 ? 44.554 18.876 119.128 1.00 92.14 69 ALA A O 1
ATOM 485 N N . LEU A 1 70 ? 44.021 16.746 119.584 1.00 103.67 70 LEU A N 1
ATOM 486 C CA . LEU A 1 70 ? 45.354 16.443 120.122 1.00 101.75 70 LEU A CA 1
ATOM 487 C C . LEU A 1 70 ? 46.186 15.714 119.059 1.00 102.65 70 LEU A C 1
ATOM 488 O O . LEU A 1 70 ? 47.395 15.529 119.210 1.00 100.37 70 LEU A O 1
ATOM 493 N N . GLN A 1 71 ? 45.512 15.304 117.987 1.00 104.84 71 GLN A N 1
ATOM 494 C CA . GLN A 1 71 ? 46.127 14.623 116.845 1.00 100.42 71 GLN A CA 1
ATOM 495 C C . GLN A 1 71 ? 45.804 15.531 115.653 1.00 95.55 71 GLN A C 1
ATOM 496 O O . GLN A 1 71 ? 44.677 15.512 115.151 1.00 95.79 71 GLN A O 1
ATOM 498 N N . LEU A 1 72 ? 46.783 16.334 115.226 1.00 82.03 72 LEU A N 1
ATOM 499 C CA . LEU A 1 72 ? 46.597 17.300 114.133 1.00 59.18 72 LEU A CA 1
ATOM 500 C C . LEU A 1 72 ? 47.680 17.371 113.044 1.00 46.84 72 LEU A C 1
ATOM 501 O O . LEU A 1 72 ? 47.749 18.340 112.291 1.00 52.43 72 LEU A O 1
ATOM 506 N N . ALA A 1 73 ? 48.497 16.331 112.945 1.00 37.83 73 ALA A N 1
ATOM 507 C CA . ALA A 1 73 ? 49.561 16.257 111.955 1.00 30.52 73 ALA A CA 1
ATOM 508 C C . ALA A 1 73 ? 48.994 16.470 110.556 1.00 36.09 73 ALA A C 1
ATOM 509 O O . ALA A 1 73 ? 49.587 17.147 109.716 1.00 41.76 73 ALA A O 1
ATOM 511 N N . GLY A 1 74 ? 47.830 15.888 110.314 1.00 38.95 74 GLY A N 1
ATOM 512 C CA . GLY A 1 74 ? 47.201 16.023 109.018 1.00 34.46 74 GLY A CA 1
ATOM 513 C C . GLY A 1 74 ? 46.727 17.438 108.772 1.00 35.49 74 GLY A C 1
ATOM 514 O O . GLY A 1 74 ? 46.928 17.951 107.677 1.00 42.54 74 GLY A O 1
ATOM 515 N N . CYS A 1 75 ? 46.161 18.087 109.797 1.00 33.51 75 CYS A N 1
ATOM 516 C CA . CYS A 1 75 ? 45.640 19.455 109.668 1.00 19.50 75 CYS A CA 1
ATOM 517 C C . CYS A 1 75 ? 46.736 20.469 109.342 1.00 27.18 75 CYS A C 1
ATOM 518 O O . CYS A 1 75 ? 46.636 21.203 108.366 1.00 31.14 75 CYS A O 1
ATOM 521 N N . LEU A 1 76 ? 47.806 20.503 110.122 1.00 24.63 76 LEU A N 1
ATOM 522 C CA . LEU A 1 76 ? 48.878 21.409 109.790 1.00 18.22 76 LEU A CA 1
ATOM 523 C C . LEU A 1 76 ? 49.430 21.066 108.410 1.00 19.55 76 LEU A C 1
ATOM 524 O O . LEU A 1 76 ? 49.702 21.953 107.600 1.00 23.21 76 LEU A O 1
ATOM 529 N N . SER A 1 77 ? 49.582 19.774 108.143 1.00 22.15 77 SER A N 1
ATOM 530 C CA . SER A 1 77 ? 50.081 19.293 106.854 1.00 18.81 77 SER A CA 1
ATOM 531 C C . SER A 1 77 ? 49.317 19.903 105.668 1.00 17.77 77 SER A C 1
ATOM 532 O O . SER A 1 77 ? 49.928 20.345 104.696 1.00 28.34 77 SER A O 1
ATOM 535 N N . GLN A 1 78 ? 47.991 19.981 105.773 1.00 19.99 78 GLN A N 1
ATOM 536 C CA . GLN A 1 78 ? 47.155 20.566 104.709 1.00 15.78 78 GLN A CA 1
ATOM 537 C C . GLN A 1 78 ? 47.288 22.076 104.639 1.00 12.81 78 GLN A C 1
ATOM 538 O O . GLN A 1 78 ? 47.363 22.643 103.548 1.00 16.37 78 GLN A O 1
ATOM 544 N N . LEU A 1 79 ? 47.266 22.722 105.802 1.00 3.72 79 LEU A N 1
ATOM 545 C CA . LEU A 1 79 ? 47.408 24.151 105.878 1.00 2.00 79 LEU A CA 1
ATOM 546 C C . LEU A 1 79 ? 48.667 24.460 105.117 1.00 2.00 79 LEU A C 1
ATOM 547 O O . LEU A 1 79 ? 48.671 25.293 104.221 1.00 25.66 79 LEU A O 1
ATOM 552 N N . HIS A 1 80 ? 49.725 23.725 105.394 1.00 2.00 80 HIS A N 1
ATOM 553 C CA . HIS A 1 80 ? 50.956 23.974 104.681 1.00 2.80 80 HIS A CA 1
ATOM 554 C C . HIS A 1 80 ? 50.851 23.739 103.198 1.00 12.79 80 HIS A C 1
ATOM 555 O O . HIS A 1 80 ? 51.308 24.576 102.429 1.00 25.47 80 HIS A O 1
ATOM 562 N N . SER A 1 81 ? 50.319 22.591 102.781 1.00 10.72 81 SER A N 1
ATOM 563 C CA . SER A 1 81 ? 50.218 22.317 101.344 1.00 13.26 81 SER A CA 1
ATOM 564 C C . SER A 1 81 ? 49.484 23.422 100.630 1.00 13.09 81 SER A C 1
ATOM 565 O O . SER A 1 81 ? 49.908 23.851 99.554 1.00 24.02 81 SER A O 1
ATOM 568 N N . GLY A 1 82 ? 48.416 23.909 101.256 1.00 6.60 82 GLY A N 1
ATOM 569 C CA . GLY A 1 82 ? 47.622 24.967 100.664 1.00 3.27 82 GLY A CA 1
ATOM 570 C C . GLY A 1 82 ? 48.419 26.236 100.476 1.00 9.36 82 GLY A C 1
ATOM 571 O O . GLY A 1 82 ? 48.542 26.742 99.359 1.00 14.89 82 GLY A O 1
ATOM 572 N N . LEU A 1 83 ? 49.018 26.720 101.559 1.00 2.00 83 LEU A N 1
ATOM 573 C CA . LEU A 1 83 ? 49.783 27.948 101.513 1.00 2.00 83 LEU A CA 1
ATOM 574 C C . LEU A 1 83 ? 50.901 27.796 100.558 1.00 2.00 83 LEU A C 1
ATOM 575 O O . LEU A 1 83 ? 51.259 28.737 99.860 1.00 8.25 83 LEU A O 1
ATOM 580 N N . PHE A 1 84 ? 51.404 26.578 100.476 1.00 2.00 84 PHE A N 1
ATOM 581 C CA . PHE A 1 84 ? 52.487 26.267 99.560 1.00 10.01 84 PHE A CA 1
ATOM 582 C C . PHE A 1 84 ? 52.033 26.384 98.100 1.00 9.20 84 PHE A C 1
ATOM 583 O O . PHE A 1 84 ? 52.758 26.872 97.231 1.00 16.83 84 PHE A O 1
ATOM 591 N N . LEU A 1 85 ? 50.802 25.978 97.858 1.00 12.30 85 LEU A N 1
ATOM 592 C CA . LEU A 1 85 ? 50.225 26.011 96.540 1.00 6.39 85 LEU A CA 1
ATOM 593 C C . LEU A 1 85 ? 50.009 27.436 96.085 1.00 9.56 85 LEU A C 1
ATOM 594 O O . LEU A 1 85 ? 50.380 27.821 94.976 1.00 19.26 85 LEU A O 1
ATOM 599 N N . TYR A 1 86 ? 49.401 28.235 96.945 1.00 16.52 86 TYR A N 1
ATOM 600 C CA . TYR A 1 86 ? 49.131 29.616 96.586 1.00 3.15 86 TYR A CA 1
ATOM 601 C C . TYR A 1 86 ? 50.420 30.374 96.478 1.00 2.62 86 TYR A C 1
ATOM 602 O O . TYR A 1 86 ? 50.515 31.363 95.777 1.00 16.04 86 TYR A O 1
ATOM 611 N N . GLN A 1 87 ? 51.445 29.885 97.141 1.00 11.83 87 GLN A N 1
ATOM 612 C CA . GLN A 1 87 ? 52.738 30.527 97.033 1.00 14.35 87 GLN A CA 1
ATOM 613 C C . GLN A 1 87 ? 53.186 30.332 95.581 1.00 21.56 87 GLN A C 1
ATOM 614 O O . GLN A 1 87 ? 53.777 31.224 94.988 1.00 26.92 87 GLN A O 1
ATOM 620 N N . GLY A 1 88 ? 52.881 29.165 95.015 1.00 19.53 88 GLY A N 1
ATOM 621 C CA . GLY A 1 88 ? 53.236 28.875 93.636 1.00 11.97 88 GLY A CA 1
ATOM 622 C C . GLY A 1 88 ? 52.368 29.606 92.627 1.00 15.68 88 GLY A C 1
ATOM 623 O O . GLY A 1 88 ? 52.860 30.172 91.647 1.00 12.15 88 GLY A O 1
ATOM 624 N N . LEU A 1 89 ? 51.061 29.607 92.843 1.00 13.61 89 LEU A N 1
ATOM 625 C CA . LEU A 1 89 ? 50.178 30.303 91.919 1.00 2.25 89 LEU A CA 1
ATOM 626 C C . LEU A 1 89 ? 50.537 31.779 91.797 1.00 5.89 89 LEU A C 1
ATOM 627 O O . LEU A 1 89 ? 50.624 32.305 90.705 1.00 11.26 89 LEU A O 1
ATOM 632 N N . LEU A 1 90 ? 50.772 32.441 92.921 1.00 8.29 90 LEU A N 1
ATOM 633 C CA . LEU A 1 90 ? 51.127 33.852 92.912 1.00 2.00 90 LEU A CA 1
ATOM 634 C C . LEU A 1 90 ? 52.449 34.066 92.173 1.00 4.21 90 LEU A C 1
ATOM 635 O O . LEU A 1 90 ? 52.668 35.104 91.566 1.00 15.58 90 LEU A O 1
ATOM 640 N N . GLN A 1 91 ? 53.342 33.091 92.234 1.00 10.18 91 GLN A N 1
ATOM 641 C CA . GLN A 1 91 ? 54.615 33.216 91.547 1.00 19.84 91 GLN A CA 1
ATOM 642 C C . GLN A 1 91 ? 54.389 33.099 90.041 1.00 26.03 91 GLN A C 1
ATOM 643 O O . GLN A 1 91 ? 55.013 33.802 89.255 1.00 33.17 91 GLN A O 1
ATOM 649 N N . ALA A 1 92 ? 53.471 32.224 89.653 1.00 22.12 92 ALA A N 1
ATOM 650 C CA . ALA A 1 92 ? 53.161 31.987 88.254 1.00 7.97 92 ALA A CA 1
ATOM 651 C C . ALA A 1 92 ? 52.625 33.188 87.540 1.00 4.50 92 ALA A C 1
ATOM 652 O O . ALA A 1 92 ? 52.716 33.277 86.320 1.00 20.13 92 ALA A O 1
ATOM 654 N N . LEU A 1 93 ? 52.027 34.103 88.292 1.00 11.36 93 LEU A N 1
ATOM 655 C CA . LEU A 1 93 ? 51.433 35.314 87.722 1.00 3.76 93 LEU A CA 1
ATOM 656 C C . LEU A 1 93 ? 52.497 36.283 87.253 1.00 11.28 93 LEU A C 1
ATOM 657 O O . LEU A 1 93 ? 52.188 37.408 86.873 1.00 18.09 93 LEU A O 1
ATOM 662 N N . GLU A 1 94 ? 53.755 35.882 87.372 1.00 17.10 94 GLU A N 1
ATOM 663 C CA . GLU A 1 94 ? 54.878 36.707 86.971 1.00 13.56 94 GLU A CA 1
ATOM 664 C C . GLU A 1 94 ? 54.674 38.222 87.250 1.00 12.98 94 GLU A C 1
ATOM 665 O O . GLU A 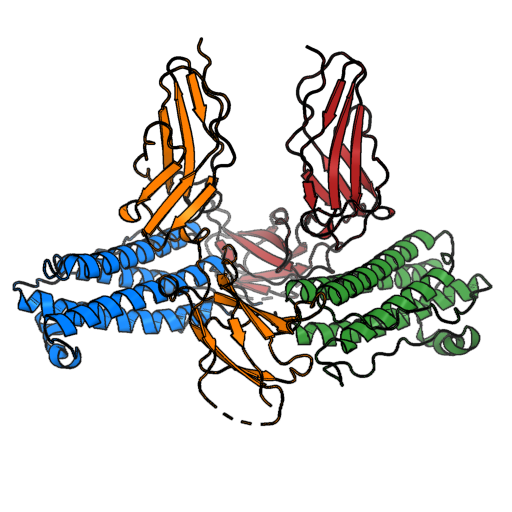1 94 ? 54.886 39.076 86.380 1.00 24.86 94 GLU A O 1
ATOM 671 N N . GLY A 1 95 ? 54.209 38.528 88.470 1.00 13.88 95 GLY A N 1
ATOM 672 C CA . GLY A 1 95 ? 54.007 39.905 88.914 1.00 2.00 95 GLY A CA 1
ATOM 673 C C . GLY A 1 95 ? 52.813 40.637 88.354 1.00 11.38 95 GLY A C 1
ATOM 674 O O . GLY A 1 95 ? 52.521 41.764 88.763 1.00 6.35 95 GLY A O 1
ATOM 675 N N . ILE A 1 96 ? 52.100 39.977 87.444 1.00 9.97 96 ILE A N 1
ATOM 676 C CA . ILE A 1 96 ? 50.928 40.531 86.778 1.00 11.04 96 ILE A CA 1
ATOM 677 C C . ILE A 1 96 ? 51.334 41.703 85.874 1.00 18.54 96 ILE A C 1
ATOM 678 O O . ILE A 1 96 ? 51.176 41.624 84.664 1.00 29.88 96 ILE A O 1
ATOM 683 N N . SER A 1 97 ? 51.860 42.778 86.450 1.00 21.02 97 SER A N 1
ATOM 684 C CA . SER A 1 97 ? 52.295 43.920 85.664 1.00 15.52 97 SER A CA 1
ATOM 685 C C . SER A 1 97 ? 53.083 44.856 86.562 1.00 25.78 97 SER A C 1
ATOM 686 O O . SER A 1 97 ? 53.066 44.723 87.786 1.00 30.90 97 SER A O 1
ATOM 689 N N . PRO A 1 98 ? 53.810 45.803 85.969 1.00 34.26 98 PRO A N 1
ATOM 690 C CA . PRO A 1 98 ? 54.593 46.751 86.766 1.00 35.39 98 PRO A CA 1
ATOM 691 C C . PRO A 1 98 ? 53.809 47.464 87.874 1.00 32.27 98 PRO A C 1
ATOM 692 O O . PRO A 1 98 ? 54.311 47.645 88.990 1.00 34.22 98 PRO A O 1
ATOM 696 N N . GLU A 1 99 ? 52.567 47.835 87.575 1.00 37.10 99 GLU A N 1
ATOM 697 C CA . GLU A 1 99 ? 51.724 48.539 88.542 1.00 41.54 99 GLU A CA 1
ATOM 698 C C . GLU A 1 99 ? 51.409 47.650 89.739 1.00 32.94 99 GLU A C 1
ATOM 699 O O . GLU A 1 99 ? 51.333 48.116 90.871 1.00 42.78 99 GLU A O 1
ATOM 705 N N . LEU A 1 100 ? 51.274 46.358 89.487 1.00 21.33 100 LEU A N 1
ATOM 706 C CA . LEU A 1 100 ? 50.947 45.409 90.533 1.00 17.31 100 LEU A CA 1
ATOM 707 C C . LEU A 1 100 ? 52.069 44.608 91.147 1.00 11.87 100 LEU A C 1
ATOM 708 O O . LEU A 1 100 ? 51.902 44.040 92.224 1.00 17.10 100 LEU A O 1
ATOM 713 N N . GLY A 1 101 ? 53.221 44.598 90.496 1.00 14.64 101 GLY A N 1
ATOM 714 C CA . GLY A 1 101 ? 54.354 43.847 91.009 1.00 20.71 101 GLY A CA 1
ATOM 715 C C . GLY A 1 101 ? 54.593 44.012 92.493 1.00 17.63 101 GLY A C 1
ATOM 716 O O . GLY A 1 101 ? 54.721 43.021 93.202 1.00 28.22 101 GLY A O 1
ATOM 717 N N . PRO A 1 102 ? 54.641 45.252 92.995 1.00 15.83 102 PRO A N 1
ATOM 718 C CA . PRO A 1 102 ? 54.868 45.492 94.417 1.00 6.80 102 PRO A CA 1
ATOM 719 C C . PRO A 1 102 ? 53.795 44.899 95.302 1.00 8.17 102 PRO A C 1
ATOM 720 O O . PRO A 1 102 ? 54.076 44.129 96.214 1.00 24.79 102 PRO A O 1
ATOM 724 N N . THR A 1 103 ? 52.552 45.225 95.023 1.00 7.97 103 THR A N 1
ATOM 725 C CA . THR A 1 103 ? 51.474 44.712 95.849 1.00 8.59 103 THR A CA 1
ATOM 726 C C . THR A 1 103 ? 51.433 43.201 95.908 1.00 3.15 103 THR A C 1
ATOM 727 O O . THR A 1 103 ? 51.232 42.613 96.968 1.00 10.69 103 THR A O 1
ATOM 731 N N . LEU A 1 104 ? 51.667 42.569 94.773 1.00 7.20 104 LEU A N 1
ATOM 732 C CA . LEU A 1 104 ? 51.635 41.123 94.708 1.00 5.36 104 LEU A CA 1
ATOM 733 C C . LEU A 1 104 ? 52.839 40.504 95.380 1.00 15.45 104 LEU A C 1
ATOM 734 O O . LEU A 1 104 ? 52.708 39.459 96.022 1.00 23.36 104 LEU A O 1
ATOM 739 N N . ASP A 1 105 ? 54.004 41.146 95.249 1.00 22.24 105 ASP A N 1
ATOM 740 C CA . ASP A 1 105 ? 55.225 40.639 95.876 1.00 16.63 105 ASP A CA 1
ATOM 741 C C . ASP A 1 105 ? 55.040 40.609 97.392 1.00 14.51 105 ASP A C 1
ATOM 742 O O . ASP A 1 105 ? 55.420 39.643 98.039 1.00 26.79 105 ASP A O 1
ATOM 747 N N . THR A 1 106 ? 54.391 41.618 97.956 1.00 7.23 106 THR A N 1
ATOM 748 C 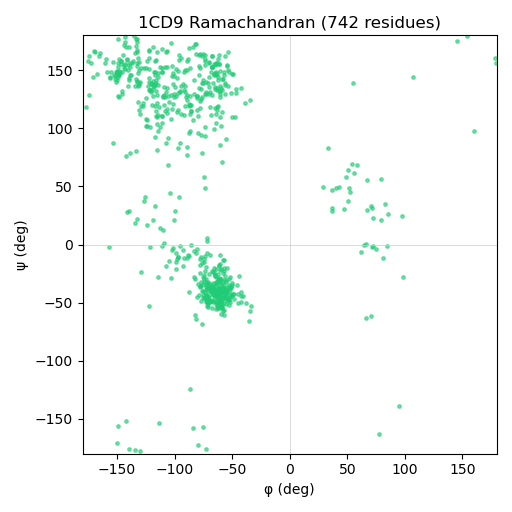CA . THR A 1 106 ? 54.160 41.622 99.392 1.00 2.00 106 THR A CA 1
ATOM 749 C C . THR A 1 106 ? 53.327 40.405 99.734 1.00 5.12 106 THR A C 1
ATOM 750 O O . THR A 1 106 ? 53.677 39.622 100.616 1.00 12.67 106 THR A O 1
ATOM 754 N N . LEU A 1 107 ? 52.229 40.241 99.012 1.00 6.15 107 LEU A N 1
ATOM 755 C CA . LEU A 1 107 ? 51.369 39.115 99.253 1.00 5.33 107 LEU A CA 1
ATOM 756 C C . LEU A 1 107 ? 52.112 37.797 99.161 1.00 4.09 107 LEU A C 1
ATOM 757 O O . LEU A 1 107 ? 51.944 36.938 100.033 1.00 14.54 107 LEU A O 1
ATOM 762 N N . GLN A 1 108 ? 52.981 37.647 98.163 1.00 3.95 108 GLN A N 1
ATOM 763 C CA . GLN A 1 108 ? 53.690 36.366 97.996 1.00 5.90 108 GLN A CA 1
ATOM 764 C C . GLN A 1 108 ? 54.765 36.050 99.006 1.00 7.20 108 GLN A C 1
ATOM 765 O O . GLN A 1 108 ? 54.910 34.902 99.406 1.00 15.70 108 GLN A O 1
ATOM 771 N N . LEU A 1 109 ? 55.455 37.063 99.505 1.00 10.10 109 LEU A N 1
ATOM 772 C CA . LEU A 1 109 ? 56.462 36.816 100.530 1.00 2.00 109 LEU A CA 1
ATOM 773 C C . LEU A 1 109 ? 55.726 36.445 101.803 1.00 6.86 109 LEU A C 1
ATOM 774 O O . LEU A 1 109 ? 56.064 35.456 102.446 1.00 7.81 109 LEU A O 1
ATOM 779 N N . ASP A 1 110 ? 54.678 37.190 102.134 1.00 6.74 110 ASP A N 1
ATOM 780 C CA . ASP A 1 110 ? 53.917 36.881 103.331 1.00 2.00 110 ASP A CA 1
ATOM 781 C C . ASP A 1 110 ? 53.356 35.477 103.323 1.00 2.74 110 ASP A C 1
ATOM 782 O O . ASP A 1 110 ? 53.384 34.816 104.362 1.00 2.16 110 ASP A O 1
ATOM 787 N N . VAL A 1 111 ? 52.913 35.001 102.153 1.00 5.96 111 VAL A N 1
ATOM 788 C CA . VAL A 1 111 ? 52.368 33.649 102.037 1.00 2.00 111 VAL A CA 1
ATOM 789 C C . VAL A 1 111 ? 53.470 32.617 102.122 1.00 2.00 111 VAL A C 1
ATOM 790 O O . VAL A 1 111 ? 53.333 31.618 102.813 1.00 2.00 111 VAL A O 1
ATOM 794 N N . ALA A 1 112 ? 54.608 32.905 101.510 1.00 2.00 112 ALA A N 1
ATOM 795 C CA . ALA A 1 112 ? 55.728 31.981 101.559 1.00 2.00 112 ALA A CA 1
ATOM 796 C C . ALA A 1 112 ? 56.214 31.746 102.995 1.00 10.03 112 ALA A C 1
ATOM 797 O O . ALA A 1 112 ? 56.323 30.608 103.442 1.00 12.49 112 ALA A O 1
ATOM 799 N N . ASP A 1 113 ? 56.452 32.819 103.737 1.00 20.90 113 ASP A N 1
ATOM 800 C CA . ASP A 1 113 ? 56.919 32.698 105.118 1.00 13.95 113 ASP A CA 1
ATOM 801 C C . ASP A 1 113 ? 55.916 32.035 106.023 1.00 11.76 113 ASP A C 1
ATOM 802 O O . ASP A 1 113 ? 56.287 31.323 106.922 1.00 16.76 113 ASP A O 1
ATOM 807 N N . PHE A 1 114 ? 54.638 32.276 105.808 1.00 11.20 114 PHE A N 1
ATOM 808 C CA . PHE A 1 114 ? 53.660 31.629 106.640 1.00 2.00 114 PHE A CA 1
ATOM 809 C C . PHE A 1 114 ? 53.772 30.147 106.372 1.00 6.88 114 PHE A C 1
ATOM 810 O O . PHE A 1 114 ? 53.700 29.340 107.281 1.00 23.20 114 PHE A O 1
ATOM 818 N N . ALA A 1 115 ? 53.953 29.775 105.117 1.00 5.66 115 ALA A N 1
ATOM 819 C CA . ALA A 1 115 ? 54.064 28.372 104.811 1.00 2.00 115 ALA A CA 1
ATOM 820 C C . ALA A 1 115 ? 55.330 27.825 105.447 1.00 4.79 115 ALA A C 1
ATOM 821 O O . ALA A 1 115 ? 55.306 26.779 106.071 1.00 8.68 115 ALA A O 1
ATOM 823 N N . THR A 1 116 ? 56.426 28.574 105.365 1.00 10.63 116 THR A N 1
ATOM 824 C CA . THR A 1 116 ? 57.713 28.132 105.918 1.00 2.00 116 THR A CA 1
ATOM 825 C C . THR A 1 116 ? 57.621 27.937 107.428 1.00 2.00 116 THR A C 1
ATOM 826 O O . THR A 1 116 ? 58.071 26.953 107.980 1.00 14.69 116 THR A O 1
ATOM 830 N N . THR A 1 117 ? 57.030 28.918 108.071 1.00 8.73 117 THR A N 1
ATOM 831 C CA . THR A 1 117 ? 56.805 28.967 109.490 1.00 2.00 117 THR A CA 1
ATOM 832 C C . THR A 1 117 ? 56.101 27.716 109.964 1.00 2.00 117 THR A C 1
ATOM 833 O O . THR A 1 117 ? 56.492 27.103 110.950 1.00 22.51 117 THR A O 1
ATOM 837 N N . ILE A 1 118 ? 55.063 27.336 109.237 1.00 12.72 118 ILE A N 1
ATOM 838 C CA . ILE A 1 118 ? 54.276 26.152 109.565 1.00 10.65 118 ILE A CA 1
ATOM 839 C C . ILE A 1 118 ? 55.118 24.890 109.381 1.00 11.73 118 ILE A C 1
ATOM 840 O O . ILE A 1 118 ? 55.053 23.955 110.176 1.00 15.78 118 ILE A O 1
ATOM 845 N N . TRP A 1 119 ? 55.955 24.878 108.364 1.00 10.40 119 TRP A N 1
ATOM 846 C CA . TRP A 1 119 ? 56.780 23.706 108.149 1.00 16.55 119 TRP A CA 1
ATOM 847 C C . TRP A 1 119 ? 57.732 23.512 109.325 1.00 14.84 119 TRP A C 1
ATOM 848 O O . TRP A 1 119 ? 57.701 22.491 109.999 1.00 19.66 119 TRP A O 1
ATOM 859 N N . GLN A 1 120 ? 58.516 24.534 109.619 1.00 13.94 120 GLN A N 1
ATOM 860 C CA . GLN A 1 120 ? 59.485 24.464 110.693 1.00 4.83 120 GLN A CA 1
ATOM 861 C C . GLN A 1 120 ? 58.886 24.120 112.027 1.00 9.74 120 GLN A C 1
ATOM 862 O O . GLN A 1 120 ? 59.549 23.503 112.848 1.00 21.70 120 GLN A O 1
ATOM 868 N N . GLN A 1 121 ? 57.639 24.509 112.256 1.00 10.83 121 GLN A N 1
ATOM 869 C CA . GLN A 1 121 ? 57.000 24.165 113.508 1.00 10.77 121 GLN A CA 1
ATOM 870 C C . GLN A 1 121 ? 56.763 22.670 113.472 1.00 19.38 121 GLN A C 1
ATOM 871 O O . GLN A 1 121 ? 57.123 21.965 114.410 1.00 30.71 121 GLN A O 1
ATOM 877 N N . MET A 1 122 ? 56.211 22.174 112.364 1.00 25.12 122 MET A N 1
ATOM 878 C CA . MET A 1 122 ? 55.948 20.737 112.216 1.00 16.60 122 MET A CA 1
ATOM 879 C C . MET A 1 122 ? 57.215 19.933 112.463 1.00 20.42 122 MET A C 1
ATOM 880 O O . MET A 1 122 ? 57.160 18.897 113.109 1.00 32.08 122 MET A O 1
ATOM 885 N N . GLU A 1 123 ? 58.352 20.403 111.954 1.00 20.68 123 GLU A N 1
ATOM 886 C CA . GLU A 1 123 ? 59.624 19.716 112.162 1.00 11.72 123 GLU A CA 1
ATOM 887 C C . GLU A 1 123 ? 59.967 19.681 113.655 1.00 13.94 123 GLU A C 1
ATOM 888 O O . GLU A 1 123 ? 60.129 18.613 114.239 1.00 27.69 123 GLU A O 1
ATOM 894 N N . GLU A 1 124 ? 59.983 20.846 114.289 1.00 20.84 124 GLU A N 1
ATOM 895 C CA . GLU A 1 124 ? 60.296 20.965 115.707 1.00 14.61 124 GLU A CA 1
ATOM 896 C C . GLU A 1 124 ? 59.494 19.997 116.605 1.00 12.97 124 GLU A C 1
ATOM 897 O O . GLU A 1 124 ? 60.043 19.358 117.497 1.00 37.61 124 GLU A O 1
ATOM 903 N N . LEU A 1 125 ? 58.204 19.869 116.356 1.00 10.08 125 LEU A N 1
ATOM 904 C CA . LEU A 1 125 ? 57.359 18.988 117.159 1.00 27.44 125 LEU A CA 1
ATOM 905 C C . LEU A 1 125 ? 57.421 17.546 116.711 1.00 28.14 125 LEU A C 1
ATOM 906 O O . LEU A 1 125 ? 56.805 16.677 117.335 1.00 38.63 125 LEU A O 1
ATOM 911 N N . GLY A 1 126 ? 58.122 17.314 115.605 1.00 30.62 126 GLY A N 1
ATOM 912 C CA . GLY A 1 126 ? 58.258 15.979 115.041 1.00 33.30 126 GLY A CA 1
ATOM 913 C C . GLY A 1 126 ? 57.055 15.503 114.236 1.00 33.92 126 GLY A C 1
ATOM 914 O O . GLY A 1 126 ? 56.511 14.439 114.513 1.00 44.33 126 GLY A O 1
ATOM 915 N N . MET A 1 127 ? 56.665 16.262 113.215 1.00 33.66 127 MET A N 1
ATOM 916 C CA . MET A 1 127 ? 55.516 15.920 112.378 1.00 31.22 127 MET A CA 1
ATOM 917 C C . MET A 1 127 ? 55.816 15.949 110.874 1.00 45.58 127 MET A C 1
ATOM 918 O O . MET A 1 127 ? 55.103 15.320 110.083 1.00 53.84 127 MET A O 1
ATOM 923 N N . ALA A 1 128 ? 56.836 16.718 110.492 1.00 50.44 128 ALA A N 1
ATOM 924 C CA . ALA A 1 128 ? 57.233 16.904 109.097 1.00 62.49 128 ALA A CA 1
ATOM 925 C C . ALA A 1 128 ? 57.355 15.638 108.277 1.00 80.73 128 ALA A C 1
ATOM 926 O O . ALA A 1 128 ? 58.297 14.861 108.469 1.00 85.51 128 ALA A O 1
ATOM 928 N N . PRO A 1 129 ? 56.425 15.429 107.322 1.00 92.10 129 PRO A N 1
ATOM 929 C CA . PRO A 1 129 ? 56.488 14.225 106.493 1.00 99.87 129 PRO A CA 1
ATOM 930 C C . PRO A 1 129 ? 57.786 14.157 105.688 1.00 105.38 129 PRO A C 1
ATOM 931 O O . PRO A 1 129 ? 58.395 15.187 105.381 1.00 104.10 129 PRO A O 1
ATOM 935 N N . ALA A 1 130 ? 58.241 12.933 105.423 1.00 112.90 130 ALA A N 1
ATOM 936 C CA . ALA A 1 130 ? 59.456 12.719 104.644 1.00 116.46 130 ALA A CA 1
ATOM 937 C C . ALA A 1 130 ? 59.189 13.300 103.263 1.00 120.64 130 ALA A C 1
ATOM 938 O O . ALA A 1 130 ? 60.102 13.811 102.601 1.00 115.91 130 ALA A O 1
ATOM 940 N N . LEU A 1 131 ? 57.921 13.228 102.848 1.00 119.12 131 LEU A N 1
ATOM 941 C CA . LEU A 1 131 ? 57.494 13.769 101.538 1.00 127.23 131 LEU A CA 1
ATOM 942 C C . LEU A 1 131 ? 57.175 15.296 101.560 1.00 131.67 131 LEU A C 1
ATOM 943 O O . LEU A 1 131 ? 56.136 15.758 102.134 1.00 128.18 131 LEU A O 1
ATOM 945 N N . GLN A 1 132 ? 58.080 16.069 100.960 1.00 145.96 132 GLN A N 1
ATOM 946 C CA . GLN A 1 132 ? 57.880 17.503 100.851 1.00 149.49 132 GLN A CA 1
ATOM 947 C C . GLN A 1 132 ? 56.790 17.617 99.795 1.00 150.80 132 GLN A C 1
ATOM 948 O O . GLN A 1 132 ? 56.782 16.866 98.813 1.00 146.22 132 GLN A O 1
ATOM 954 N N . PRO A 1 133 ? 55.836 18.531 99.999 1.00 153.09 133 PRO A N 1
ATOM 955 C CA . PRO A 1 133 ? 54.742 18.710 99.048 1.00 158.62 133 PRO A CA 1
ATOM 956 C C . PRO A 1 133 ? 55.240 18.851 97.625 1.00 164.29 133 PRO A C 1
ATOM 957 O O . PRO A 1 133 ? 55.924 19.820 97.279 1.00 164.96 133 PRO A O 1
ATOM 961 N N . THR A 1 134 ? 54.982 17.820 96.830 1.00 169.77 134 THR A N 1
ATOM 962 C CA . THR A 1 134 ? 55.366 17.834 95.434 1.00 172.45 134 THR A CA 1
ATOM 963 C C . THR A 1 134 ? 54.606 19.035 94.895 1.00 163.60 134 THR A C 1
ATOM 964 O O . THR A 1 134 ? 53.379 18.985 94.779 1.00 164.57 134 THR A O 1
ATOM 968 N N . GLN A 1 135 ? 55.319 20.146 94.718 1.00 150.68 135 GLN A N 1
ATOM 969 C CA . GLN A 1 135 ? 54.721 21.386 94.231 1.00 138.33 135 GLN A CA 1
ATOM 970 C C . GLN A 1 135 ? 53.604 21.111 93.231 1.00 139.82 135 GLN A C 1
ATOM 971 O O . GLN A 1 135 ? 53.802 20.382 92.255 1.00 142.54 135 GLN A O 1
ATOM 977 N N . GLY A 1 136 ? 52.419 21.646 93.527 1.00 135.41 136 GLY A N 1
ATOM 978 C CA . GLY A 1 136 ? 51.261 21.450 92.671 1.00 127.45 136 GLY A CA 1
ATOM 979 C C . GLY A 1 136 ? 51.494 21.835 91.219 1.00 121.82 136 GLY A C 1
ATOM 980 O O . GLY A 1 136 ? 52.475 22.507 90.897 1.00 121.96 136 GLY A O 1
ATOM 981 N N . ALA A 1 137 ? 50.592 21.402 90.338 1.00 115.54 137 ALA A N 1
ATOM 982 C CA . ALA A 1 137 ? 50.691 21.703 88.906 1.00 102.92 137 ALA A CA 1
ATOM 983 C C . ALA A 1 137 ? 50.432 23.189 88.680 1.00 90.63 137 ALA A C 1
ATOM 984 O O . ALA A 1 137 ? 49.341 23.696 88.977 1.00 84.52 137 ALA A O 1
ATOM 986 N N . MET A 1 138 ? 51.430 23.885 88.148 1.00 73.26 138 MET A N 1
ATOM 987 C CA . MET A 1 138 ? 51.290 25.314 87.941 1.00 61.15 138 MET A CA 1
ATOM 988 C C . MET A 1 138 ? 50.730 25.749 86.612 1.00 50.20 138 MET A C 1
ATOM 989 O O . MET A 1 138 ? 51.223 25.345 85.567 1.00 49.68 138 MET A O 1
ATOM 994 N N . PRO A 1 139 ? 49.667 26.577 86.655 1.00 45.40 139 PRO A N 1
ATOM 995 C CA . PRO A 1 139 ? 48.900 27.186 85.572 1.00 40.27 139 PRO A CA 1
ATOM 996 C C . PRO 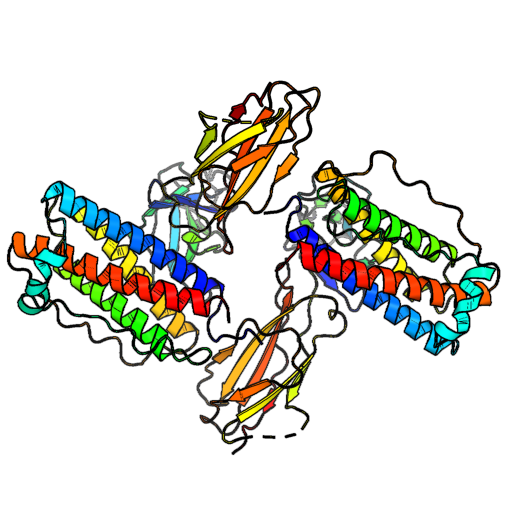A 1 139 ? 49.768 28.008 84.626 1.00 42.98 139 PRO A C 1
ATOM 997 O O . PRO A 1 139 ? 50.866 28.443 84.980 1.00 43.13 139 PRO A O 1
ATOM 1001 N N . ALA A 1 140 ? 49.214 28.277 83.450 1.00 43.98 140 ALA A N 1
ATOM 1002 C CA . ALA A 1 140 ? 49.901 28.999 82.400 1.00 42.85 140 ALA A CA 1
ATOM 1003 C C . ALA A 1 140 ? 49.924 30.525 82.453 1.00 45.34 140 ALA A C 1
ATOM 1004 O O . ALA A 1 140 ? 51.001 31.122 82.457 1.00 44.52 140 ALA A O 1
ATOM 1006 N N . PHE A 1 141 ? 48.743 31.148 82.420 1.00 39.95 141 PHE A N 1
ATOM 1007 C CA . PHE A 1 141 ? 48.611 32.613 82.414 1.00 34.95 141 PHE A CA 1
ATOM 1008 C C . PHE A 1 141 ? 49.445 33.167 81.266 1.00 39.66 141 PHE A C 1
ATOM 1009 O O . PHE A 1 141 ? 50.458 33.819 81.488 1.00 44.82 141 PHE A O 1
ATOM 1017 N N . ALA A 1 142 ? 48.994 32.895 80.042 1.00 45.71 142 ALA A N 1
ATOM 1018 C CA . ALA A 1 142 ? 49.667 33.293 78.801 1.00 42.47 142 ALA A CA 1
ATOM 1019 C C . ALA A 1 142 ? 49.542 34.742 78.300 1.00 38.39 142 ALA A C 1
ATOM 1020 O O . ALA A 1 142 ? 50.328 35.177 77.461 1.00 52.80 142 ALA A O 1
ATOM 1022 N N . SER A 1 143 ? 48.571 35.494 78.784 1.00 27.65 143 SER A N 1
ATOM 1023 C CA . SER A 1 143 ? 48.420 36.864 78.322 1.00 16.40 143 SER A CA 1
ATOM 1024 C C . SER A 1 143 ? 48.240 37.809 79.483 1.00 18.30 143 SER A C 1
ATOM 1025 O O . SER A 1 143 ? 48.027 37.403 80.632 1.00 11.06 143 SER A O 1
ATOM 1028 N N . ALA A 1 144 ? 48.214 39.086 79.157 1.00 10.74 144 ALA A N 1
ATOM 1029 C CA . ALA A 1 144 ? 48.026 40.095 80.175 1.00 9.30 144 ALA A CA 1
ATOM 1030 C C . ALA A 1 144 ? 46.740 39.803 80.890 1.00 20.56 144 ALA A C 1
ATOM 1031 O O . ALA A 1 144 ? 46.683 39.728 82.113 1.00 31.27 144 ALA A O 1
ATOM 1033 N N . PHE A 1 145 ? 45.699 39.608 80.104 1.00 23.83 145 PHE A N 1
ATOM 1034 C CA . PHE A 1 145 ? 44.407 39.352 80.671 1.00 15.28 145 PHE A CA 1
ATOM 1035 C C . PHE A 1 145 ? 44.427 38.097 81.525 1.00 18.99 145 PHE A C 1
ATOM 1036 O O . PHE A 1 145 ? 43.890 38.086 82.639 1.00 15.98 145 PHE A O 1
ATOM 1044 N N . GLN A 1 146 ? 45.059 37.041 81.030 1.00 3.45 146 GLN A N 1
ATOM 1045 C CA . GLN A 1 146 ? 45.084 35.814 81.816 1.00 5.09 146 GLN A CA 1
ATOM 1046 C C . GLN A 1 146 ? 45.738 36.065 83.176 1.00 6.55 146 GLN A C 1
ATOM 1047 O O . GLN A 1 146 ? 45.242 35.624 84.193 1.00 25.77 146 GLN A O 1
ATOM 1053 N N . ARG A 1 147 ? 46.794 36.858 83.200 1.00 17.77 147 ARG A N 1
ATOM 1054 C CA . ARG A 1 147 ? 47.470 37.173 84.443 1.00 2.00 147 ARG A CA 1
ATOM 1055 C C . ARG A 1 147 ? 46.578 38.021 85.347 1.00 11.43 147 ARG A C 1
ATOM 1056 O O . ARG A 1 147 ? 46.521 37.788 86.551 1.00 25.56 147 ARG A O 1
ATOM 1064 N N . ARG A 1 148 ? 45.869 38.988 84.767 1.00 13.59 148 ARG A N 1
ATOM 1065 C CA . ARG A 1 148 ? 44.984 39.879 85.528 1.00 8.15 148 ARG A CA 1
ATOM 1066 C C . ARG A 1 148 ? 43.800 39.134 86.101 1.00 8.68 148 ARG A C 1
ATOM 1067 O O . ARG A 1 148 ? 43.413 39.359 87.237 1.00 19.46 148 ARG A O 1
ATOM 1075 N N . ALA A 1 149 ? 43.210 38.249 85.316 1.00 12.08 149 ALA A N 1
ATOM 1076 C CA . ALA A 1 149 ? 42.075 37.484 85.800 1.00 12.64 149 ALA A CA 1
ATOM 1077 C C . ALA A 1 149 ? 42.592 36.481 86.806 1.00 12.35 149 ALA A C 1
ATOM 1078 O O . ALA A 1 149 ? 42.067 36.385 87.912 1.00 27.45 149 ALA A O 1
ATOM 1080 N N . GLY A 1 150 ? 43.639 35.757 86.423 1.00 6.79 150 GLY A N 1
ATOM 1081 C CA . GLY A 1 150 ? 44.248 34.766 87.295 1.00 2.00 150 GLY A CA 1
ATOM 1082 C C . GLY A 1 150 ? 44.486 35.364 88.668 1.00 14.74 150 GLY A C 1
ATOM 1083 O O . GLY A 1 150 ? 44.182 34.756 89.690 1.00 27.91 150 GLY A O 1
ATOM 1084 N N . GLY A 1 151 ? 44.970 36.594 88.686 1.00 11.32 151 GLY A N 1
ATOM 1085 C CA . GLY A 1 151 ? 45.212 37.270 89.938 1.00 5.73 151 GLY A CA 1
ATOM 1086 C C . GLY A 1 151 ? 43.946 37.391 90.745 1.00 5.77 151 GLY A C 1
ATOM 1087 O O . GLY A 1 151 ? 43.936 37.038 91.919 1.00 15.43 151 GLY A O 1
ATOM 1088 N N . VAL A 1 152 ? 42.871 37.854 90.120 1.00 4.35 152 VAL A N 1
ATOM 1089 C CA . VAL A 1 152 ? 41.615 38.009 90.824 1.00 2.06 152 VAL A CA 1
ATOM 1090 C C . VAL A 1 152 ? 41.106 36.691 91.367 1.00 5.21 152 VAL A C 1
ATOM 1091 O O . VAL A 1 152 ? 40.554 36.631 92.469 1.00 15.36 152 VAL A O 1
ATOM 1095 N N . LEU A 1 153 ? 41.310 35.634 90.596 1.00 3.72 153 LEU A N 1
ATOM 1096 C CA . LEU A 1 153 ? 40.889 34.304 91.003 1.00 3.58 153 LEU A CA 1
ATOM 1097 C C . LEU A 1 153 ? 41.728 33.761 92.133 1.00 7.42 153 LEU A C 1
ATOM 1098 O O . LEU A 1 153 ? 41.188 33.323 93.151 1.00 17.63 153 LEU A O 1
ATOM 1103 N N . VAL A 1 154 ? 43.041 33.754 91.947 1.00 10.83 154 VAL A N 1
ATOM 1104 C CA . VAL A 1 154 ? 43.958 33.263 92.980 1.00 15.98 154 VAL A CA 1
ATOM 1105 C C . VAL A 1 154 ? 43.738 34.013 94.293 1.00 6.33 154 VAL A C 1
ATOM 1106 O O . VAL A 1 154 ? 43.612 33.416 95.348 1.00 20.00 154 VAL A O 1
ATOM 1110 N N . ALA A 1 155 ? 43.601 35.315 94.212 1.00 2.00 155 ALA A N 1
ATOM 1111 C CA . ALA A 1 155 ? 43.347 36.088 95.397 1.00 2.00 155 ALA A CA 1
ATOM 1112 C C . ALA A 1 155 ? 42.043 35.662 96.036 1.00 5.28 155 ALA A C 1
ATOM 1113 O O . ALA A 1 155 ? 41.923 35.628 97.253 1.00 20.59 155 ALA A O 1
ATOM 1115 N N . SER A 1 156 ? 41.050 35.366 95.213 1.00 8.01 156 SER A N 1
ATOM 1116 C CA . SER A 1 156 ? 39.749 34.985 95.721 1.00 2.28 156 SER A CA 1
ATOM 1117 C C . SER A 1 156 ? 39.811 33.638 96.408 1.00 5.37 156 SER A C 1
ATOM 1118 O O . SER A 1 156 ? 39.143 33.430 97.411 1.00 12.72 156 SER A O 1
ATOM 1121 N N . HIS A 1 157 ? 40.622 32.727 95.880 1.00 5.37 157 HIS A N 1
ATOM 1122 C CA . HIS A 1 157 ? 40.747 31.392 96.455 1.00 5.03 157 HIS A CA 1
ATOM 1123 C C . HIS A 1 157 ? 41.569 31.433 97.719 1.00 9.12 157 HIS A C 1
ATOM 1124 O O . HIS A 1 157 ? 41.279 30.732 98.691 1.00 13.03 157 HIS A O 1
ATOM 1131 N N . LEU A 1 158 ? 42.620 32.235 97.694 1.00 10.33 158 LEU A N 1
ATOM 1132 C CA . LEU A 1 158 ? 43.475 32.385 98.851 1.00 5.20 158 LEU A CA 1
ATOM 1133 C C . LEU A 1 158 ? 42.602 32.883 99.965 1.00 2.00 158 LEU A C 1
ATOM 1134 O O . LEU A 1 158 ? 42.634 32.365 101.052 1.00 13.61 158 LEU A O 1
ATOM 1139 N N . GLN A 1 159 ? 41.785 33.872 99.662 1.00 4.25 159 GLN A N 1
ATOM 1140 C CA . GLN A 1 159 ? 40.867 34.463 100.622 1.00 2.75 159 GLN A CA 1
ATOM 1141 C C . GLN A 1 159 ? 39.954 33.431 101.261 1.00 4.94 159 GLN A C 1
ATOM 1142 O O . GLN A 1 159 ? 39.830 33.387 102.477 1.00 19.19 159 GLN A O 1
ATOM 1148 N N . SER A 1 160 ? 39.294 32.616 100.449 1.00 4.79 160 SER A N 1
ATOM 1149 C CA . SER A 1 160 ? 38.396 31.599 100.981 1.00 9.49 160 SER A CA 1
ATOM 1150 C C . SER A 1 160 ? 39.168 30.622 101.863 1.00 11.81 160 SER A C 1
ATOM 1151 O O . SER A 1 160 ? 38.721 30.236 102.941 1.00 20.25 160 SER A O 1
ATOM 1154 N N . PHE A 1 161 ? 40.356 30.255 101.413 1.00 9.10 161 PHE A N 1
ATOM 1155 C CA . PHE A 1 161 ? 41.204 29.331 102.146 1.00 2.00 161 PHE A CA 1
ATOM 1156 C C . PHE A 1 161 ? 41.564 29.877 103.519 1.00 14.61 161 PHE A C 1
ATOM 1157 O O . PHE A 1 161 ? 41.570 29.146 104.504 1.00 21.27 161 PHE A O 1
ATOM 1165 N N . LEU A 1 162 ? 41.873 31.163 103.588 1.00 12.73 162 LEU A N 1
ATOM 1166 C CA . LEU A 1 162 ? 42.234 31.761 104.852 1.00 2.79 162 LEU A CA 1
ATOM 1167 C C . LEU A 1 162 ? 41.041 31.988 105.782 1.00 2.00 162 LEU A C 1
ATOM 1168 O O . LEU A 1 162 ? 41.215 32.002 106.988 1.00 12.03 162 LEU A O 1
ATOM 1173 N N . GLU A 1 163 ? 39.833 32.147 105.255 1.00 2.00 163 GLU A N 1
ATOM 1174 C CA . GLU A 1 163 ? 38.683 32.323 106.145 1.00 7.42 163 GLU A CA 1
ATOM 1175 C C . GLU A 1 163 ? 38.445 31.039 106.908 1.00 11.65 163 GLU A C 1
ATOM 1176 O O . GLU A 1 163 ? 38.180 31.076 108.100 1.00 26.49 163 GLU A O 1
ATOM 1182 N N . VAL A 1 164 ? 38.576 29.899 106.228 1.00 14.64 164 VAL A N 1
ATOM 1183 C CA . VAL A 1 164 ? 38.384 28.588 106.869 1.00 3.30 164 VAL A CA 1
ATOM 1184 C C . VAL A 1 164 ? 39.522 28.367 107.850 1.00 11.13 164 VAL A C 1
ATOM 1185 O O . VAL A 1 164 ? 39.292 27.978 108.982 1.00 29.02 164 VAL A O 1
ATOM 1189 N N . SER A 1 165 ? 40.753 28.588 107.400 1.00 12.92 165 SER A N 1
ATOM 1190 C CA . SER A 1 165 ? 41.929 28.445 108.255 1.00 8.74 165 SER A CA 1
ATOM 1191 C C . SER A 1 165 ? 41.767 29.257 109.548 1.00 9.69 165 SER A C 1
ATOM 1192 O O . SER A 1 165 ? 42.047 28.774 110.643 1.00 13.67 165 SER A O 1
ATOM 1195 N N . TYR A 1 166 ? 41.310 30.493 109.417 1.00 9.41 166 TYR A N 1
ATOM 1196 C CA . TYR A 1 166 ? 41.103 31.342 110.569 1.00 2.00 166 TYR A CA 1
ATOM 1197 C C . TYR A 1 166 ? 40.191 30.628 111.565 1.00 4.05 166 TYR A C 1
ATOM 1198 O O . TYR A 1 166 ? 40.519 30.546 112.728 1.00 16.58 166 TYR A O 1
ATOM 1207 N N . ARG A 1 167 ? 39.074 30.072 111.108 1.00 11.88 167 ARG A N 1
ATOM 1208 C CA . ARG A 1 167 ? 38.164 29.371 112.019 1.00 15.53 167 ARG A CA 1
ATOM 1209 C C . ARG A 1 167 ? 38.815 28.148 112.640 1.00 16.86 167 ARG A C 1
ATOM 1210 O O . ARG A 1 167 ? 38.691 27.924 113.844 1.00 42.14 167 ARG A O 1
ATOM 1218 N N . VAL A 1 168 ? 39.528 27.369 111.844 1.00 11.68 168 VAL A N 1
ATOM 1219 C CA . VAL A 1 168 ? 40.202 26.184 112.357 1.00 12.24 168 VAL A CA 1
ATOM 1220 C C . VAL A 1 168 ? 41.196 26.588 113.447 1.00 16.61 168 VAL A C 1
ATOM 1221 O O . VAL A 1 168 ? 41.123 26.097 114.574 1.00 29.91 168 VAL A O 1
ATOM 1225 N N . LEU A 1 169 ? 42.091 27.515 113.129 1.00 17.10 169 LEU A N 1
ATOM 1226 C CA . LEU A 1 169 ? 43.090 27.973 114.096 1.00 19.03 169 LEU A CA 1
ATOM 1227 C C . LEU A 1 169 ? 42.453 28.617 115.331 1.00 20.48 169 LEU A C 1
ATOM 1228 O O . LEU A 1 169 ? 42.791 28.258 116.451 1.00 38.55 169 LEU A O 1
ATOM 1233 N N . ARG A 1 170 ? 41.473 29.495 115.134 1.00 22.56 170 ARG A N 1
ATOM 1234 C CA . ARG A 1 170 ? 40.805 30.176 116.253 1.00 16.37 170 ARG A CA 1
ATOM 1235 C C . ARG A 1 170 ? 40.302 29.155 117.257 1.00 18.60 170 ARG A C 1
ATOM 1236 O O . ARG A 1 170 ? 40.367 29.363 118.460 1.00 40.52 170 ARG A O 1
ATOM 1244 N N . HIS A 1 171 ? 39.814 28.042 116.744 1.00 20.76 171 HIS A N 1
ATOM 1245 C CA . HIS A 1 171 ? 39.290 26.964 117.551 1.00 23.29 171 HIS A CA 1
ATOM 1246 C C . HIS A 1 171 ? 40.418 26.302 118.343 1.00 27.02 171 HIS A C 1
ATOM 1247 O O . HIS A 1 171 ? 40.344 26.193 119.561 1.00 44.87 171 HIS A O 1
ATOM 1254 N N . LEU A 1 172 ? 41.461 25.864 117.654 1.00 26.91 172 LEU A N 1
ATOM 1255 C CA . LEU A 1 172 ? 42.600 25.233 118.311 1.00 26.65 172 LEU A CA 1
ATOM 1256 C C . LEU A 1 172 ? 43.174 26.098 119.438 1.00 34.15 172 LEU A C 1
ATOM 1257 O O . LEU A 1 172 ? 43.646 25.576 120.444 1.00 38.59 172 LEU A O 1
ATOM 1262 N N . ALA A 1 173 ? 43.139 27.414 119.255 1.00 46.34 173 ALA A N 1
ATOM 1263 C CA . ALA A 1 173 ? 43.654 28.350 120.246 1.00 70.42 173 ALA A CA 1
ATOM 1264 C C . ALA A 1 173 ? 42.934 28.253 121.590 1.00 87.76 173 ALA A C 1
ATOM 1265 O O . ALA A 1 173 ? 43.455 28.678 122.614 1.00 88.98 173 ALA A O 1
ATOM 1267 N N . GLN A 1 174 ? 41.769 27.623 121.610 1.00 114.74 174 GLN A N 1
ATOM 1268 C CA . GLN A 1 174 ? 41.067 27.450 122.868 1.00 143.74 174 GLN A CA 1
ATOM 1269 C C . GLN A 1 174 ? 40.551 26.012 123.038 1.00 162.37 174 GLN A C 1
ATOM 1270 O O . GLN A 1 174 ? 39.398 25.716 122.716 1.00 162.97 174 GLN A O 1
ATOM 1276 N N . PRO A 1 175 ? 41.438 25.084 123.457 1.00 180.07 175 PRO A N 1
ATOM 1277 C CA . PRO A 1 175 ? 41.107 23.672 123.676 1.00 189.69 175 PRO A CA 1
ATOM 1278 C C . PRO A 1 175 ? 40.949 23.341 125.172 1.00 194.87 175 PRO A C 1
ATOM 1279 O O . PRO A 1 175 ? 40.766 24.282 125.980 1.00 198.62 175 PRO A O 1
ATOM 1284 N N . ALA B 2 1 ? 97.202 57.135 118.771 1.00 79.13 1 ALA B N 1
ATOM 1285 C CA . ALA B 2 1 ? 97.368 55.819 119.464 1.00 82.13 1 ALA B CA 1
ATOM 1286 C C . ALA B 2 1 ? 96.516 54.750 118.767 1.00 78.33 1 ALA B C 1
ATOM 1287 O O . ALA B 2 1 ? 96.107 54.937 117.610 1.00 83.46 1 ALA B O 1
ATOM 1289 N N . GLY B 2 2 ? 96.258 53.643 119.464 1.00 65.66 2 GLY B N 1
ATOM 1290 C CA . GLY B 2 2 ? 95.452 52.575 118.897 1.00 47.69 2 GLY B CA 1
ATOM 1291 C C . GLY B 2 2 ? 95.152 51.461 119.885 1.00 37.94 2 GLY B C 1
ATOM 1292 O O . GLY B 2 2 ? 96.043 50.961 120.564 1.00 40.96 2 GLY B O 1
ATOM 1293 N N . TYR B 2 3 ? 93.885 51.105 120.023 1.00 25.20 3 TYR B N 1
ATOM 1294 C CA . TYR B 2 3 ? 93.521 50.026 120.926 1.00 22.96 3 TYR B CA 1
ATOM 1295 C C . TYR B 2 3 ? 92.627 49.042 120.163 1.00 26.76 3 TYR B C 1
ATOM 1296 O O . TYR B 2 3 ? 92.032 49.396 119.141 1.00 30.56 3 TYR B O 1
ATOM 1305 N N . PRO B 2 4 ? 92.645 47.763 120.547 1.00 21.92 4 PRO B N 1
ATOM 1306 C CA . PRO B 2 4 ? 91.801 46.788 119.858 1.00 26.43 4 PRO B CA 1
ATOM 1307 C C . PRO B 2 4 ? 90.359 46.959 120.372 1.00 35.65 4 PRO B C 1
ATOM 1308 O O . PRO B 2 4 ? 90.150 47.389 121.518 1.00 41.22 4 PRO B O 1
ATOM 1312 N N . PRO B 2 5 ? 89.353 46.628 119.533 1.00 29.50 5 PRO B N 1
ATOM 1313 C CA . PRO B 2 5 ? 87.906 46.707 119.777 1.00 16.32 5 PRO B CA 1
ATOM 1314 C C . PRO B 2 5 ? 87.356 46.087 121.040 1.00 17.44 5 PRO B C 1
ATOM 1315 O O . PRO B 2 5 ? 87.827 45.052 121.499 1.00 37.00 5 PRO B O 1
ATOM 1319 N N . ALA B 2 6 ? 86.307 46.705 121.567 1.00 18.45 6 ALA B N 1
ATOM 1320 C CA . ALA B 2 6 ? 85.643 46.210 122.759 1.00 13.08 6 ALA B CA 1
ATOM 1321 C C . ALA B 2 6 ? 84.378 45.510 122.289 1.00 20.42 6 ALA B C 1
ATOM 1322 O O . ALA B 2 6 ? 83.778 45.913 121.288 1.00 24.31 6 ALA B O 1
ATOM 1324 N N . SER B 2 7 ? 84.005 44.438 122.972 1.00 12.88 7 SER B N 1
ATOM 1325 C CA . SER B 2 7 ? 82.806 43.700 122.634 1.00 18.06 7 SER B CA 1
ATOM 1326 C C . SER B 2 7 ? 81.586 44.592 122.877 1.00 25.84 7 SER B C 1
ATOM 1327 O O . SER B 2 7 ? 81.359 45.059 124.002 1.00 43.02 7 SER B O 1
ATOM 1330 N N . PRO B 2 8 ? 80.835 44.902 121.806 1.00 12.26 8 PRO B N 1
ATOM 1331 C CA . PRO B 2 8 ? 79.637 45.730 121.818 1.00 2.00 8 PRO B CA 1
ATOM 1332 C C . PRO B 2 8 ? 78.595 45.292 122.832 1.00 10.21 8 PRO B C 1
ATOM 1333 O O . PRO B 2 8 ? 78.491 44.099 123.142 1.00 25.62 8 PRO B O 1
ATOM 1337 N N . SER B 2 9 ? 77.834 46.255 123.365 1.00 13.12 9 SER B N 1
ATOM 1338 C CA . SER B 2 9 ? 76.800 45.961 124.365 1.00 17.84 9 SER B CA 1
ATOM 1339 C C . SER B 2 9 ? 75.486 46.675 124.059 1.00 18.66 9 SER B C 1
ATOM 1340 O O . SER B 2 9 ? 75.399 47.388 123.064 1.00 23.57 9 SER B O 1
ATOM 1343 N N . ASN B 2 10 ? 74.502 46.526 124.952 1.00 29.83 10 ASN B N 1
ATOM 1344 C CA . ASN B 2 10 ? 73.150 47.116 124.829 1.00 29.98 10 ASN B CA 1
ATOM 1345 C C . ASN B 2 10 ? 72.652 47.024 123.375 1.00 23.78 10 ASN B C 1
ATOM 1346 O O . ASN B 2 10 ? 72.231 48.015 122.776 1.00 27.27 10 ASN B O 1
ATOM 1351 N N . LEU B 2 11 ? 72.768 45.826 122.798 1.00 7.84 11 LEU B N 1
ATOM 1352 C CA . LEU B 2 11 ? 72.292 45.582 121.437 1.00 10.19 11 LEU B CA 1
ATOM 1353 C C . LEU B 2 11 ? 70.789 45.362 121.515 1.00 16.24 11 LEU B C 1
ATOM 1354 O O . LEU B 2 11 ? 70.322 44.537 122.316 1.00 18.28 11 LEU B O 1
ATOM 1359 N N . SER B 2 12 ? 70.035 46.101 120.700 1.00 11.17 12 SER B N 1
ATOM 1360 C CA . SER B 2 12 ? 68.585 45.979 120.685 1.00 4.38 12 SER B CA 1
ATOM 1361 C C . SER B 2 12 ? 68.113 46.094 119.252 1.00 6.83 12 SER B C 1
ATOM 1362 O O . SER B 2 12 ? 68.792 46.639 118.379 1.00 5.31 12 SER B O 1
ATOM 1365 N N . CYS B 2 13 ? 66.929 45.587 119.007 1.00 8.70 13 CYS B N 1
ATOM 1366 C CA . CYS B 2 13 ? 66.402 45.666 117.682 1.00 6.48 13 CYS B CA 1
ATOM 1367 C C . CYS B 2 13 ? 64.940 45.973 117.797 1.00 11.15 13 CYS B C 1
ATOM 1368 O O . CYS B 2 13 ? 64.297 45.642 118.791 1.00 12.15 13 CYS B O 1
ATOM 1371 N N . LEU B 2 14 ? 64.431 46.666 116.801 1.00 2.00 14 LEU B N 1
ATOM 1372 C CA . LEU B 2 14 ? 63.041 46.991 116.768 1.00 2.00 14 LEU B CA 1
ATOM 1373 C C . LEU B 2 14 ? 62.648 46.805 115.336 1.00 2.83 14 LEU B C 1
ATOM 1374 O O . LEU B 2 14 ? 63.409 47.153 114.445 1.00 7.05 14 LEU B O 1
ATOM 1379 N N . MET B 2 15 ? 61.455 46.268 115.125 1.00 10.89 15 MET B N 1
ATOM 1380 C CA . MET B 2 15 ? 60.905 46.039 113.800 1.00 3.01 15 MET B CA 1
ATOM 1381 C C . MET B 2 15 ? 60.102 47.260 113.390 1.00 11.11 15 MET B C 1
ATOM 1382 O O . MET B 2 15 ? 59.144 47.631 114.070 1.00 18.12 15 MET B O 1
ATOM 1387 N N . HIS B 2 16 ? 60.502 47.902 112.299 1.00 5.12 16 HIS B N 1
ATOM 1388 C CA . HIS B 2 16 ? 59.796 49.082 111.839 1.00 2.00 16 HIS B CA 1
ATOM 1389 C C . HIS B 2 16 ? 58.832 48.737 110.744 1.00 3.16 16 HIS B C 1
ATOM 1390 O O . HIS B 2 16 ? 59.243 48.307 109.674 1.00 13.51 16 HIS B O 1
ATOM 1397 N N . LEU B 2 17 ? 57.545 48.892 111.010 1.00 5.20 17 LEU B N 1
ATOM 1398 C CA . LEU B 2 17 ? 56.517 48.565 110.019 1.00 2.00 17 LEU B CA 1
ATOM 1399 C C . LEU B 2 17 ? 56.434 49.576 108.897 1.00 5.01 17 LEU B C 1
ATOM 1400 O O . LEU B 2 17 ? 55.940 49.274 107.822 1.00 11.17 17 LEU B O 1
ATOM 1405 N N . THR B 2 18 ? 56.912 50.783 109.173 1.00 15.40 18 THR B N 1
ATOM 1406 C CA . THR B 2 18 ? 56.914 51.873 108.210 1.00 17.74 18 THR B CA 1
ATOM 1407 C C . THR B 2 18 ? 57.870 51.548 107.064 1.00 22.84 18 THR B C 1
ATOM 1408 O O . THR B 2 18 ? 57.505 51.610 105.890 1.00 33.18 18 THR B O 1
ATOM 1412 N N . THR B 2 19 ? 59.075 51.124 107.435 1.00 19.55 19 THR B N 1
ATOM 1413 C CA . THR B 2 19 ? 60.135 50.800 106.498 1.00 7.26 19 THR B CA 1
ATOM 1414 C C . THR B 2 19 ? 60.225 49.305 106.229 1.00 9.49 19 THR B C 1
ATOM 1415 O O . THR B 2 19 ? 60.900 48.863 105.301 1.00 15.57 19 THR B O 1
ATOM 1419 N N . ASN B 2 20 ? 59.538 48.534 107.059 1.00 15.78 20 ASN B N 1
ATOM 1420 C CA . ASN B 2 20 ? 59.508 47.082 106.949 1.00 21.18 20 ASN B CA 1
ATOM 1421 C C . ASN B 2 20 ? 60.940 46.537 106.975 1.00 20.99 20 ASN B C 1
ATOM 1422 O O . ASN B 2 20 ? 61.438 45.943 106.009 1.00 20.73 20 ASN B O 1
ATOM 1427 N N . SER B 2 21 ? 61.620 46.798 108.085 1.00 21.35 21 SER B N 1
ATOM 1428 C CA . SER B 2 21 ? 62.989 46.345 108.270 1.00 11.63 21 SER B CA 1
ATOM 1429 C C . SER B 2 21 ? 63.296 46.320 109.741 1.00 8.43 21 SER B C 1
ATOM 1430 O O . SER B 2 21 ? 62.742 47.105 110.510 1.00 15.83 21 SER B O 1
ATOM 1433 N N . LEU B 2 22 ? 64.150 45.389 110.128 1.00 11.35 22 LEU B N 1
ATOM 1434 C CA . LEU B 2 22 ? 64.566 45.226 111.512 1.00 2.00 22 LEU B CA 1
ATOM 1435 C C . LEU B 2 22 ? 65.758 46.132 111.722 1.00 3.65 22 LEU B C 1
ATOM 1436 O O . LEU B 2 22 ? 66.746 46.047 111.018 1.00 13.98 22 LEU B O 1
ATOM 1441 N N . VAL B 2 23 ? 65.637 47.050 112.652 1.00 5.28 23 VAL B N 1
ATOM 1442 C CA . VAL B 2 23 ? 66.716 47.958 112.916 1.00 7.00 23 VAL B CA 1
ATOM 1443 C C . VAL B 2 23 ? 67.347 47.664 114.253 1.00 9.46 23 VAL B C 1
ATOM 1444 O O . VAL B 2 23 ? 66.683 47.610 115.293 1.00 11.57 23 VAL B O 1
ATOM 1448 N N . CYS B 2 24 ? 68.655 47.495 114.207 1.00 10.43 24 CYS B N 1
ATOM 1449 C CA . CYS B 2 24 ? 69.420 47.173 115.381 1.00 8.65 24 CYS B CA 1
ATOM 1450 C C . CYS B 2 24 ? 70.469 48.220 115.653 1.00 8.46 24 CYS B C 1
ATOM 1451 O O . CYS B 2 24 ? 71.101 48.729 114.739 1.00 18.63 24 CYS B O 1
ATOM 1454 N N . GLN B 2 25 ? 70.621 48.568 116.920 1.00 9.18 25 GLN B N 1
ATOM 1455 C CA . GLN B 2 25 ? 71.598 49.557 117.341 1.00 12.92 25 GLN B CA 1
ATOM 1456 C C . GLN B 2 25 ? 72.381 48.953 118.498 1.00 20.53 25 GLN B C 1
ATOM 1457 O O . GLN B 2 25 ? 71.890 48.049 119.187 1.00 20.05 25 GLN B O 1
ATOM 1463 N N . TRP B 2 26 ? 73.592 49.454 118.716 1.00 20.94 26 TRP B N 1
ATOM 1464 C CA . TRP B 2 26 ? 74.452 48.940 119.782 1.00 18.55 26 TRP B CA 1
ATOM 1465 C C . TRP B 2 26 ? 75.361 50.033 120.337 1.00 24.25 26 TRP B C 1
ATOM 1466 O O . TRP B 2 26 ? 75.352 51.160 119.824 1.00 23.37 26 TRP B O 1
ATOM 1477 N N . GLU B 2 27 ? 76.148 49.671 121.363 1.00 30.86 27 GLU B N 1
ATOM 1478 C CA . GLU B 2 27 ? 77.123 50.551 122.026 1.00 28.42 27 GLU B CA 1
ATOM 1479 C C . GLU B 2 27 ? 78.538 50.018 121.788 1.00 18.40 27 GLU B C 1
ATOM 1480 O O . GLU B 2 27 ? 78.902 48.982 122.334 1.00 30.26 27 GLU B O 1
ATOM 1486 N N . PRO B 2 28 ? 79.353 50.722 120.979 1.00 6.27 28 PRO B N 1
ATOM 1487 C CA . PRO B 2 28 ? 80.734 50.298 120.672 1.00 11.66 28 PRO B CA 1
ATOM 1488 C C . PRO B 2 28 ? 81.814 50.476 121.749 1.00 20.41 28 PRO B C 1
ATOM 1489 O O . PRO B 2 28 ? 82.906 49.904 121.645 1.00 32.48 28 PRO B O 1
ATOM 1493 N N . GLY B 2 29 ? 81.525 51.263 122.776 1.00 19.45 29 GLY B N 1
ATOM 1494 C CA . GLY B 2 29 ? 82.502 51.465 123.820 1.00 4.66 29 GLY B CA 1
ATOM 1495 C C . GLY B 2 29 ? 83.585 52.429 123.389 1.00 10.71 29 GLY B C 1
ATOM 1496 O O . GLY B 2 29 ? 83.449 53.123 122.382 1.00 11.63 29 GLY B O 1
ATOM 1497 N N . PRO B 2 30 ? 84.710 52.436 124.112 1.00 10.52 30 PRO B N 1
ATOM 1498 C CA . PRO B 2 30 ? 85.900 53.269 123.929 1.00 2.00 30 PRO B CA 1
ATOM 1499 C C . PRO B 2 30 ? 86.372 53.472 122.503 1.00 3.04 30 PRO B C 1
ATOM 1500 O O . PRO B 2 30 ? 86.426 52.518 121.747 1.00 23.78 30 PRO B O 1
ATOM 1504 N N . GLU B 2 31 ? 86.704 54.711 122.129 1.00 6.67 31 GLU B N 1
ATOM 1505 C CA . GLU B 2 31 ? 87.173 54.979 120.772 1.00 21.73 31 GLU B CA 1
ATOM 1506 C C . GLU B 2 31 ? 88.481 54.233 120.643 1.00 22.98 31 GLU B C 1
ATOM 1507 O O . GLU B 2 31 ? 89.186 54.087 121.631 1.00 27.81 31 GLU B O 1
ATOM 1513 N N . THR B 2 32 ? 88.782 53.744 119.437 1.00 28.40 32 THR B N 1
ATOM 1514 C CA . THR B 2 32 ? 90.001 52.976 119.163 1.00 17.90 32 THR B CA 1
ATOM 1515 C C . THR B 2 32 ? 91.102 53.761 118.441 1.00 14.09 32 THR B C 1
ATOM 1516 O O . THR B 2 32 ? 92.277 53.487 118.622 1.00 26.66 32 THR B O 1
ATOM 1520 N N . HIS B 2 33 ? 90.700 54.744 117.643 1.00 28.52 33 HIS B N 1
ATOM 1521 C CA . HIS B 2 33 ? 91.596 55.622 116.874 1.00 30.27 33 HIS B CA 1
ATOM 1522 C C . HIS B 2 33 ? 92.016 55.039 115.572 1.00 27.19 33 HIS B C 1
ATOM 1523 O O . HIS B 2 33 ? 92.620 55.716 114.739 1.00 35.02 33 HIS B O 1
ATOM 1530 N N . LEU B 2 34 ? 91.533 53.826 115.353 1.00 33.80 34 LEU B N 1
ATOM 1531 C CA . LEU B 2 34 ? 91.810 53.071 114.147 1.00 40.13 34 LEU B CA 1
ATOM 1532 C C . LEU B 2 34 ? 90.550 52.937 113.297 1.00 39.54 34 LEU B C 1
ATOM 1533 O O . LEU B 2 34 ? 89.442 52.970 113.828 1.00 37.54 34 LEU B O 1
ATOM 1538 N N . PRO B 2 35 ? 90.702 52.875 111.959 1.00 42.01 35 PRO B N 1
ATOM 1539 C CA . PRO B 2 35 ? 89.555 52.732 111.060 1.00 38.63 35 PRO B CA 1
ATOM 1540 C C . PRO B 2 35 ? 88.986 51.375 111.437 1.00 39.92 35 PRO B C 1
ATOM 1541 O O . PRO B 2 35 ? 89.566 50.325 111.139 1.00 42.11 35 PRO B O 1
ATOM 1545 N N . THR B 2 36 ? 87.877 51.416 112.153 1.00 37.36 36 THR B N 1
ATOM 1546 C CA . THR B 2 36 ? 87.247 50.215 112.664 1.00 36.36 36 THR B CA 1
ATOM 1547 C C . THR B 2 36 ? 85.950 49.914 111.899 1.00 31.85 36 THR B C 1
ATOM 1548 O O . THR B 2 36 ? 85.356 50.836 111.330 1.00 45.61 36 THR B O 1
ATOM 1552 N N . SER B 2 37 ? 85.548 48.640 111.823 1.00 21.50 37 SER B N 1
ATOM 1553 C CA . SER B 2 37 ? 84.335 48.270 111.079 1.00 24.28 37 SER B CA 1
ATOM 1554 C C . SER B 2 37 ? 83.408 47.393 111.876 1.00 24.22 37 SER B C 1
ATOM 1555 O O . SER B 2 37 ? 83.861 46.454 112.523 1.00 26.32 37 SER B O 1
ATOM 1558 N N . PHE B 2 38 ? 82.107 47.645 111.756 1.00 26.44 38 PHE B N 1
ATOM 1559 C CA . PHE B 2 38 ? 81.092 46.852 112.464 1.00 25.56 38 PHE B CA 1
ATOM 1560 C C . PHE B 2 38 ? 80.163 46.139 111.473 1.00 24.07 38 PHE B C 1
ATOM 1561 O O . PHE B 2 38 ? 79.688 46.742 110.506 1.00 28.88 38 PHE B O 1
ATOM 1569 N N . ILE B 2 39 ? 79.874 44.872 111.725 1.00 13.66 39 ILE B N 1
ATOM 1570 C CA . ILE B 2 39 ? 79.012 44.120 110.834 1.00 9.34 39 ILE B CA 1
ATOM 1571 C C . ILE B 2 39 ? 77.983 43.408 111.648 1.00 9.91 39 ILE B C 1
ATOM 1572 O O . ILE B 2 39 ? 78.340 42.640 112.556 1.00 9.65 39 ILE B O 1
ATOM 1577 N N . LEU B 2 40 ? 76.712 43.683 111.355 1.00 8.92 40 LEU B N 1
ATOM 1578 C CA . LEU B 2 40 ? 75.609 43.021 112.047 1.00 12.00 40 LEU B CA 1
ATOM 1579 C C . LEU B 2 40 ? 75.489 41.679 111.346 1.00 18.40 40 LEU B C 1
ATOM 1580 O O . LEU B 2 40 ? 75.254 41.631 110.136 1.00 19.15 40 LEU B O 1
ATOM 1585 N N . LYS B 2 41 ? 75.748 40.607 112.086 1.00 15.55 41 LYS B N 1
ATOM 1586 C CA . LYS B 2 41 ? 75.705 39.255 111.547 1.00 18.97 41 LYS B CA 1
ATOM 1587 C C . LYS B 2 41 ? 74.532 38.523 112.145 1.00 8.43 41 LYS B C 1
ATOM 1588 O O . LYS B 2 41 ? 74.197 38.741 113.293 1.00 17.95 41 LYS B O 1
ATOM 1594 N N . SER B 2 42 ? 73.949 37.606 111.391 1.00 11.08 42 SER B N 1
ATOM 1595 C CA . SER B 2 42 ? 72.825 36.819 111.892 1.00 9.66 42 SER B CA 1
ATOM 1596 C C . SER B 2 42 ? 72.519 35.580 111.061 1.00 9.98 42 SER B C 1
ATOM 1597 O O . SER B 2 42 ? 72.985 35.425 109.920 1.00 12.58 42 SER B O 1
ATOM 1600 N N . PHE B 2 43 ? 71.738 34.692 111.660 1.00 8.55 43 PHE B N 1
ATOM 1601 C CA . PHE B 2 43 ? 71.300 33.474 111.008 1.00 13.23 43 PHE B CA 1
ATOM 1602 C C . PHE B 2 43 ? 69.932 33.080 111.546 1.00 15.45 43 PHE B C 1
ATOM 1603 O O . PHE B 2 43 ? 69.582 33.419 112.678 1.00 20.62 43 PHE B O 1
ATOM 1611 N N . ARG B 2 44 ? 69.103 32.481 110.703 1.00 19.89 44 ARG B N 1
ATOM 1612 C CA . ARG B 2 44 ? 67.780 32.038 111.152 1.00 20.65 44 ARG B CA 1
ATOM 1613 C C . ARG B 2 44 ? 68.004 30.860 112.097 1.00 14.55 44 ARG B C 1
ATOM 1614 O O . ARG B 2 44 ? 68.911 30.071 111.892 1.00 20.60 44 ARG B O 1
ATOM 1622 N N . SER B 2 45 ? 67.193 30.746 113.134 1.00 9.81 45 SER B N 1
ATOM 1623 C CA . SER B 2 45 ? 67.340 29.675 114.108 1.00 2.00 45 SER B CA 1
ATOM 1624 C C . SER B 2 45 ? 65.949 29.220 114.530 1.00 8.08 45 SER B C 1
ATOM 1625 O O . SER B 2 45 ? 65.016 29.282 113.729 1.00 20.15 45 SER B O 1
ATOM 1628 N N . ARG B 2 46 ? 65.814 28.714 115.751 1.00 6.39 46 ARG B N 1
ATOM 1629 C CA . ARG B 2 46 ? 64.529 28.249 116.292 1.00 14.71 46 ARG B CA 1
ATOM 1630 C C . ARG B 2 46 ? 64.534 28.843 117.677 1.00 14.76 46 ARG B C 1
ATOM 1631 O O . ARG B 2 46 ? 65.507 29.490 118.038 1.00 18.62 46 ARG B O 1
ATOM 1639 N N . ALA B 2 47 ? 63.484 28.627 118.466 1.00 19.67 47 ALA B N 1
ATOM 1640 C CA . ALA B 2 47 ? 63.462 29.188 119.818 1.00 19.52 47 ALA B CA 1
ATOM 1641 C C . ALA B 2 47 ? 64.725 28.771 120.585 1.00 21.60 47 ALA B C 1
ATOM 1642 O O . ALA B 2 47 ? 65.303 27.716 120.312 1.00 27.59 47 ALA B O 1
ATOM 1644 N N . ASP B 2 48 ? 65.169 29.622 121.508 1.00 32.86 48 ASP B N 1
ATOM 1645 C CA . ASP B 2 48 ? 66.369 29.382 122.325 1.00 32.37 48 ASP B CA 1
ATOM 1646 C C . ASP B 2 48 ? 67.652 29.509 121.508 1.00 28.85 48 ASP B C 1
ATOM 1647 O O . ASP B 2 48 ? 68.751 29.436 122.043 1.00 27.70 48 ASP B O 1
ATOM 1652 N N . CYS B 2 49 ? 67.492 29.763 120.217 1.00 30.90 49 CYS B N 1
ATOM 1653 C CA . CYS B 2 49 ? 68.600 29.938 119.279 1.00 43.16 49 CYS B CA 1
ATOM 1654 C C . CYS B 2 49 ? 69.721 28.909 119.320 1.00 50.25 49 CYS B C 1
ATOM 1655 O O . CYS B 2 49 ? 70.876 29.222 119.013 1.00 55.35 49 CYS B O 1
ATOM 1658 N N . GLN B 2 50 ? 69.377 27.677 119.678 1.00 54.42 50 GLN B N 1
ATOM 1659 C CA . GLN B 2 50 ? 70.361 26.605 119.708 1.00 48.25 50 GLN B CA 1
ATOM 1660 C C . GLN B 2 50 ? 70.556 26.151 118.264 1.00 45.48 50 GLN B C 1
ATOM 1661 O O . GLN B 2 50 ? 71.682 26.014 117.790 1.00 45.29 50 GLN B O 1
ATOM 1667 N N . TYR B 2 51 ? 69.445 26.015 117.544 1.00 41.68 51 TYR B N 1
ATOM 1668 C CA . TYR B 2 51 ? 69.441 25.576 116.147 1.00 39.12 51 TYR B CA 1
ATOM 1669 C C . TYR B 2 51 ? 70.163 26.540 115.183 1.00 36.01 51 TYR B C 1
ATOM 1670 O O . TYR B 2 51 ? 69.717 27.658 114.971 1.00 40.72 51 TYR B O 1
ATOM 1679 N N . GLN B 2 52 ? 71.218 26.065 114.525 1.00 33.77 52 GLN B N 1
ATOM 1680 C CA . GLN B 2 52 ? 72.006 26.893 113.602 1.00 35.26 52 GLN B CA 1
ATOM 1681 C C . GLN B 2 52 ? 71.477 26.865 112.150 1.00 27.92 52 GLN B C 1
ATOM 1682 O O . GLN B 2 52 ? 72.058 26.222 111.291 1.00 31.12 52 GLN B O 1
ATOM 1688 N N . GLY B 2 53 ? 70.394 27.587 111.876 1.00 26.85 53 GLY B N 1
ATOM 1689 C CA . GLY B 2 53 ? 69.815 27.622 110.534 1.00 6.57 53 GLY B CA 1
ATOM 1690 C C . GLY B 2 53 ? 70.555 28.451 109.495 1.00 14.76 53 GLY B C 1
ATOM 1691 O O . GLY B 2 53 ? 71.732 28.761 109.654 1.00 27.10 53 GLY B O 1
ATOM 1692 N N . ASP B 2 54 ? 69.845 28.876 108.459 1.00 11.56 54 ASP B N 1
ATOM 1693 C CA . ASP B 2 54 ? 70.441 29.648 107.373 1.00 18.06 54 ASP B CA 1
ATOM 1694 C C . ASP B 2 54 ? 71.034 31.027 107.663 1.00 24.26 54 ASP B C 1
ATOM 1695 O O . ASP B 2 54 ? 70.492 31.819 108.427 1.00 28.98 54 ASP B O 1
ATOM 1700 N N . THR B 2 55 ? 72.085 31.349 106.926 1.00 23.99 55 THR B N 1
ATOM 1701 C CA . THR B 2 55 ? 72.763 32.607 107.070 1.00 20.15 55 THR B CA 1
ATOM 1702 C C . THR B 2 55 ? 72.063 33.730 106.354 1.00 26.23 55 THR B C 1
ATOM 1703 O O . THR B 2 55 ? 71.763 33.640 105.165 1.00 38.79 55 THR B O 1
ATOM 1707 N N . ILE B 2 56 ? 71.822 34.797 107.102 1.00 21.46 56 ILE B N 1
ATOM 1708 C CA . ILE B 2 56 ? 71.182 35.995 106.592 1.00 10.30 56 ILE B CA 1
ATOM 1709 C C . ILE B 2 56 ? 72.345 36.896 106.209 1.00 14.74 56 ILE B C 1
ATOM 1710 O O . ILE B 2 56 ? 73.353 36.951 106.923 1.00 25.46 56 ILE B O 1
ATOM 1715 N N . PRO B 2 57 ? 72.266 37.544 105.041 1.00 15.67 57 PRO B N 1
ATOM 1716 C CA . PRO B 2 57 ? 73.301 38.449 104.533 1.00 17.24 57 PRO B CA 1
ATOM 1717 C C . PRO B 2 57 ? 73.789 39.440 105.586 1.00 21.26 57 PRO B C 1
ATOM 1718 O O . PRO B 2 57 ? 72.986 40.083 106.254 1.00 23.01 57 PRO B O 1
ATOM 1722 N N . ASP B 2 58 ? 75.105 39.547 105.740 1.00 30.30 58 ASP B N 1
ATOM 1723 C CA . ASP B 2 58 ? 75.698 40.464 106.714 1.00 25.45 58 ASP B CA 1
ATOM 1724 C C . ASP B 2 58 ? 75.213 41.873 106.425 1.00 16.39 58 ASP B C 1
ATOM 1725 O O . ASP B 2 58 ? 74.997 42.236 105.273 1.00 21.08 58 ASP B O 1
ATOM 1730 N N . CYS B 2 59 ? 75.030 42.659 107.471 1.00 12.45 59 CYS B N 1
ATOM 1731 C CA . CYS B 2 59 ? 74.610 44.033 107.300 1.00 18.42 59 CYS B CA 1
ATOM 1732 C C . CYS B 2 59 ? 75.793 44.856 107.801 1.00 18.79 59 CYS B C 1
ATOM 1733 O O . CYS B 2 59 ? 76.139 44.787 108.978 1.00 20.49 59 CYS B O 1
ATOM 1736 N N . VAL B 2 60 ? 76.469 45.555 106.895 1.00 21.10 60 VAL B N 1
ATOM 1737 C CA . VAL B 2 60 ? 77.630 46.371 107.263 1.00 23.38 60 VAL B CA 1
ATOM 1738 C C . VAL B 2 60 ? 77.245 47.810 107.574 1.00 25.36 60 VAL B C 1
ATOM 1739 O O . VAL B 2 60 ? 76.560 48.476 106.784 1.00 35.55 60 VAL B O 1
ATOM 1743 N N . ALA B 2 61 ? 77.771 48.315 108.684 1.00 26.08 61 ALA B N 1
ATOM 1744 C CA . ALA B 2 61 ? 77.488 49.669 109.160 1.00 28.87 61 ALA B CA 1
ATOM 1745 C C . ALA B 2 61 ? 78.214 50.856 108.491 1.00 26.83 61 ALA B C 1
ATOM 1746 O O . ALA B 2 61 ? 79.431 50.823 108.271 1.00 33.24 61 ALA B O 1
ATOM 1748 N N . LYS B 2 62 ? 77.460 51.907 108.174 1.00 29.52 62 LYS B N 1
ATOM 1749 C CA . LYS B 2 62 ? 78.036 53.108 107.574 1.00 26.94 62 LYS B CA 1
ATOM 1750 C C . LYS B 2 62 ? 78.978 53.644 108.656 1.00 32.40 62 LYS B C 1
ATOM 1751 O O . LYS B 2 62 ? 78.819 53.330 109.847 1.00 27.29 62 LYS B O 1
ATOM 1757 N N . LYS B 2 63 ? 79.981 54.412 108.251 1.00 38.49 63 LYS B N 1
ATOM 1758 C CA . LYS B 2 63 ? 80.942 54.952 109.209 1.00 45.49 63 LYS B CA 1
ATOM 1759 C C . LYS B 2 63 ? 80.270 55.802 110.296 1.00 49.30 63 LYS B C 1
ATOM 1760 O O . LYS B 2 63 ? 79.285 56.492 110.029 1.00 55.54 63 LYS B O 1
ATOM 1762 N N . ARG B 2 64 ? 80.763 55.702 111.528 1.00 46.83 64 ARG B N 1
ATOM 1763 C CA . ARG B 2 64 ? 80.220 56.475 112.644 1.00 42.29 64 ARG B CA 1
ATOM 1764 C C . ARG B 2 64 ? 78.754 56.203 112.992 1.00 36.87 64 ARG B C 1
ATOM 1765 O O . ARG B 2 64 ? 78.235 56.754 113.962 1.00 42.20 64 ARG B O 1
ATOM 1767 N N . GLN B 2 65 ? 78.070 55.397 112.189 1.00 31.77 65 GLN B N 1
ATOM 1768 C CA . GLN B 2 65 ? 76.677 55.047 112.468 1.00 28.07 65 GLN B CA 1
ATOM 1769 C C . GLN B 2 65 ? 76.759 53.809 113.331 1.00 21.67 65 GLN B C 1
ATOM 1770 O O . GLN B 2 65 ? 77.482 52.881 112.998 1.00 34.41 65 GLN B O 1
ATOM 1776 N N . ASN B 2 66 ? 76.081 53.816 114.471 1.00 24.61 66 ASN B N 1
ATOM 1777 C CA . ASN B 2 66 ? 76.106 52.668 115.380 1.00 14.65 66 ASN B CA 1
ATOM 1778 C C . ASN B 2 66 ? 74.824 51.849 115.319 1.00 17.90 66 ASN B C 1
ATOM 1779 O O . ASN B 2 66 ? 74.285 51.432 116.361 1.00 7.16 66 ASN B O 1
ATOM 1784 N N . ASN B 2 67 ? 74.360 51.606 114.090 1.00 20.98 67 ASN B N 1
ATOM 1785 C CA . ASN B 2 67 ? 73.148 50.839 113.821 1.00 18.39 67 ASN B CA 1
ATOM 1786 C C . ASN B 2 67 ? 73.166 50.333 112.376 1.00 20.39 67 ASN B C 1
ATOM 1787 O O . ASN B 2 67 ? 73.895 50.877 111.546 1.00 29.13 67 ASN B O 1
ATOM 1792 N N . CYS B 2 68 ? 72.426 49.256 112.102 1.00 24.91 68 CYS B N 1
ATOM 1793 C CA . CYS B 2 68 ? 72.289 48.682 110.754 1.00 26.86 68 CYS B CA 1
ATOM 1794 C C . CYS B 2 68 ? 70.837 48.186 110.672 1.00 21.60 68 CYS B C 1
ATOM 1795 O O . CYS B 2 68 ? 70.220 47.909 111.704 1.00 31.04 68 CYS B O 1
ATOM 1798 N N . SER B 2 69 ? 70.299 48.116 109.455 1.00 20.30 69 SER B N 1
ATOM 1799 C CA . SER B 2 69 ? 68.934 47.689 109.200 1.00 6.08 69 SER B CA 1
ATOM 1800 C C . SER B 2 69 ? 68.912 46.469 108.286 1.00 10.70 69 SER B C 1
ATOM 1801 O O . SER B 2 69 ? 69.585 46.441 107.254 1.00 19.02 69 SER B O 1
ATOM 1804 N N . ILE B 2 70 ? 68.153 45.456 108.678 1.00 8.77 70 ILE B N 1
ATOM 1805 C CA . ILE B 2 70 ? 67.996 44.249 107.871 1.00 12.72 70 ILE B CA 1
ATOM 1806 C C . ILE B 2 70 ? 66.644 44.359 107.182 1.00 14.02 70 ILE B C 1
ATOM 1807 O O . ILE B 2 70 ? 65.614 44.389 107.842 1.00 22.46 70 ILE B O 1
ATOM 1812 N N . PRO B 2 71 ? 66.631 44.422 105.849 1.00 5.88 71 PRO B N 1
ATOM 1813 C CA . PRO B 2 71 ? 65.399 44.539 105.090 1.00 2.00 71 PRO B CA 1
ATOM 1814 C C . PRO B 2 71 ? 64.584 43.274 105.178 1.00 7.40 71 PRO B C 1
ATOM 1815 O O . PRO B 2 71 ? 65.118 42.176 105.278 1.00 16.29 71 PRO B O 1
ATOM 1819 N N . ARG B 2 72 ? 63.278 43.461 105.127 1.00 10.49 72 ARG B N 1
ATOM 1820 C CA . ARG B 2 72 ? 62.285 42.404 105.208 1.00 10.54 72 ARG B CA 1
ATOM 1821 C C . ARG B 2 72 ? 62.532 41.244 104.265 1.00 16.00 72 ARG B C 1
ATOM 1822 O O . ARG B 2 72 ? 62.200 40.096 104.568 1.00 18.18 72 ARG B O 1
ATOM 1830 N N . LYS B 2 73 ? 63.065 41.556 103.092 1.00 18.91 73 LYS B N 1
ATOM 1831 C CA . LYS B 2 73 ? 63.327 40.531 102.108 1.00 4.64 73 LYS B CA 1
ATOM 1832 C C . LYS B 2 73 ? 64.287 39.519 102.644 1.00 4.04 73 LYS B C 1
ATOM 1833 O O . LYS B 2 73 ? 64.294 38.389 102.161 1.00 20.63 73 LYS B O 1
ATOM 1839 N N . ASN B 2 74 ? 65.072 39.910 103.654 1.00 2.00 74 ASN B N 1
ATOM 1840 C CA . ASN B 2 74 ? 66.055 39.011 104.284 1.00 7.06 74 ASN B CA 1
ATOM 1841 C C . ASN B 2 74 ? 65.609 38.324 105.570 1.00 11.68 74 ASN B C 1
ATOM 1842 O O . ASN B 2 74 ? 66.266 37.392 106.037 1.00 26.45 74 ASN B O 1
ATOM 1847 N N . LEU B 2 75 ? 64.482 38.759 106.116 1.00 14.86 75 LEU B N 1
ATOM 1848 C CA . LEU B 2 75 ? 63.941 38.213 107.354 1.00 3.45 75 LEU B CA 1
ATOM 1849 C C . LEU B 2 75 ? 62.875 37.166 107.119 1.00 4.44 75 LEU B C 1
ATOM 1850 O O . LEU B 2 75 ? 62.171 37.206 106.117 1.00 16.13 75 LEU B O 1
ATOM 1855 N N . LEU B 2 76 ? 62.778 36.216 108.041 1.00 9.59 76 LEU B N 1
ATOM 1856 C CA . LEU B 2 76 ? 61.744 35.196 108.003 1.00 5.15 76 LEU B CA 1
ATOM 1857 C C . LEU B 2 76 ? 60.955 35.540 109.242 1.00 8.06 76 LEU B C 1
ATOM 1858 O O . LEU B 2 76 ? 61.356 35.245 110.369 1.00 13.01 76 LEU B O 1
ATOM 1863 N N . LEU B 2 77 ? 59.880 36.266 109.026 1.00 7.03 77 LEU B N 1
ATOM 1864 C CA . LEU B 2 77 ? 59.029 36.674 110.113 1.00 10.10 77 LEU B CA 1
ATOM 1865 C C . LEU B 2 77 ? 58.361 35.456 110.734 1.00 5.75 77 LEU B C 1
ATOM 1866 O O . LEU B 2 77 ? 58.056 34.490 110.049 1.00 9.93 77 LEU B O 1
ATOM 1871 N N . TYR B 2 78 ? 58.152 35.537 112.040 1.00 2.00 78 TYR B N 1
ATOM 1872 C CA . TYR B 2 78 ? 57.555 34.495 112.853 1.00 2.00 78 TYR B CA 1
ATOM 1873 C C . TYR B 2 78 ? 58.367 33.240 113.124 1.00 2.00 78 TYR B C 1
ATOM 1874 O O . TYR B 2 78 ? 57.829 32.159 113.354 1.00 8.48 78 TYR B O 1
ATOM 1883 N N . GLN B 2 79 ? 59.680 33.429 113.189 1.00 6.32 79 GLN B N 1
ATOM 1884 C CA . GLN B 2 79 ? 60.641 32.377 113.519 1.00 7.06 79 GLN B CA 1
ATOM 1885 C C . GLN B 2 79 ? 61.790 33.151 114.162 1.00 11.38 79 GLN B C 1
ATOM 1886 O O . GLN B 2 79 ? 61.995 34.323 113.838 1.00 8.89 79 GLN B O 1
ATOM 1892 N N . TYR B 2 80 ? 62.439 32.548 115.156 1.00 2.00 80 TYR B N 1
ATOM 1893 C CA . TYR B 2 80 ? 63.550 33.183 115.858 1.00 2.68 80 TYR B CA 1
ATOM 1894 C C . TYR B 2 80 ? 64.806 33.302 114.997 1.00 2.80 80 TYR B C 1
ATOM 1895 O O . TYR B 2 80 ? 64.949 32.601 114.008 1.00 7.23 80 TYR B O 1
ATOM 1904 N N . MET B 2 81 ? 65.682 34.238 115.333 1.00 6.73 81 MET B N 1
ATOM 1905 C CA . MET B 2 81 ? 66.933 34.425 114.602 1.00 9.26 81 MET B CA 1
ATOM 1906 C C . MET B 2 81 ? 67.966 34.925 115.589 1.00 10.30 81 MET B C 1
ATOM 1907 O O . MET B 2 81 ? 67.625 35.582 116.572 1.00 26.61 81 MET B O 1
ATOM 1912 N N . ALA B 2 82 ? 69.214 34.537 115.370 1.00 14.20 82 ALA B N 1
ATOM 1913 C CA . ALA B 2 82 ? 70.308 34.929 116.239 1.00 2.56 82 ALA B CA 1
ATOM 1914 C C . ALA B 2 82 ? 70.985 36.115 115.613 1.00 5.69 82 ALA B C 1
ATOM 1915 O O . ALA B 2 82 ? 71.328 36.085 114.437 1.00 12.99 82 ALA B O 1
ATOM 1917 N N . ILE B 2 83 ? 71.185 37.157 116.405 1.00 9.36 83 ILE B N 1
ATOM 1918 C CA . ILE B 2 83 ? 71.811 38.384 115.931 1.00 9.63 83 ILE B CA 1
ATOM 1919 C C . ILE B 2 83 ? 72.910 38.818 116.886 1.00 9.24 83 ILE B C 1
ATOM 1920 O O . ILE B 2 83 ? 72.736 38.795 118.111 1.00 3.17 83 ILE B O 1
ATOM 1925 N N . TRP B 2 84 ? 74.031 39.229 116.313 1.00 8.14 84 TRP B N 1
ATOM 1926 C CA . TRP B 2 84 ? 75.177 39.716 117.074 1.00 11.94 84 TRP B CA 1
ATOM 1927 C C . TRP B 2 84 ? 75.933 40.665 116.168 1.00 18.31 84 TRP B C 1
ATOM 1928 O O . TRP B 2 84 ? 75.794 40.627 114.935 1.00 22.53 84 TRP B O 1
ATOM 1939 N N . VAL B 2 85 ? 76.700 41.549 116.789 1.00 18.18 85 VAL B N 1
ATOM 1940 C CA . VAL B 2 85 ? 77.463 42.525 116.042 1.00 23.74 85 VAL B CA 1
ATOM 1941 C C . VAL B 2 85 ? 78.945 42.225 116.250 1.00 21.48 85 VAL B C 1
ATOM 1942 O O . VAL B 2 85 ? 79.346 41.750 117.319 1.00 26.28 85 VAL B O 1
ATOM 1946 N N . GLN B 2 86 ? 79.736 42.442 115.204 1.00 20.77 86 GLN B N 1
ATOM 1947 C CA . GLN B 2 86 ? 81.167 42.172 115.230 1.00 22.05 86 GLN B CA 1
ATOM 1948 C C . GLN B 2 86 ? 82.038 43.390 114.856 1.00 26.85 86 GLN B C 1
ATOM 1949 O O . GLN B 2 86 ? 81.843 43.997 113.800 1.00 31.77 86 GLN B O 1
ATOM 1955 N N . ALA B 2 87 ? 82.994 43.733 115.726 1.00 29.54 87 ALA B N 1
ATOM 1956 C CA . ALA B 2 87 ? 83.898 44.869 115.522 1.00 24.56 87 ALA B CA 1
ATOM 1957 C C . ALA B 2 87 ? 85.246 44.377 115.026 1.00 35.65 87 ALA B C 1
ATOM 1958 O O . ALA B 2 87 ? 85.904 43.569 115.681 1.00 31.48 87 ALA B O 1
ATOM 1960 N N . GLU B 2 88 ? 85.639 44.860 113.856 1.00 50.25 88 GLU B N 1
ATOM 1961 C CA . GLU B 2 88 ? 86.891 44.473 113.219 1.00 57.79 88 GLU B CA 1
ATOM 1962 C C . GLU B 2 88 ? 87.783 45.698 113.124 1.00 53.86 88 GLU B C 1
ATOM 1963 O O . GLU B 2 88 ? 87.477 46.677 112.423 1.00 58.80 88 GLU B O 1
ATOM 1969 N N . ASN B 2 89 ? 88.894 45.630 113.837 1.00 49.46 89 ASN B N 1
ATOM 1970 C CA . ASN B 2 89 ? 89.876 46.710 113.873 1.00 52.94 89 ASN B CA 1
ATOM 1971 C C . ASN B 2 89 ? 91.200 46.115 113.413 1.00 57.28 89 ASN B C 1
ATOM 1972 O O . ASN B 2 89 ? 91.423 44.892 113.523 1.00 50.10 89 ASN B O 1
ATOM 1977 N N . MET B 2 90 ? 92.111 46.983 112.989 1.00 55.54 90 MET B N 1
ATOM 1978 C CA . MET B 2 90 ? 93.443 46.554 112.559 1.00 49.89 90 MET B CA 1
ATOM 1979 C C . MET B 2 90 ? 94.259 45.839 113.673 1.00 41.32 90 MET B C 1
ATOM 1980 O O . MET B 2 90 ? 95.312 45.276 113.402 1.00 40.99 90 MET B O 1
ATOM 1985 N N . LEU B 2 91 ? 93.766 45.850 114.912 1.00 39.74 91 LEU B N 1
ATOM 1986 C CA . LEU B 2 91 ? 94.458 45.215 116.039 1.00 36.69 91 LEU B CA 1
ATOM 1987 C C . LEU B 2 91 ? 93.622 44.187 116.775 1.00 43.44 91 LEU B C 1
ATOM 1988 O O . LEU B 2 91 ? 93.922 43.875 117.933 1.00 48.02 91 LEU B O 1
ATOM 1993 N N . GLY B 2 92 ? 92.534 43.717 116.169 1.00 50.78 92 GLY B N 1
ATOM 1994 C CA . GLY B 2 92 ? 91.709 42.734 116.860 1.00 48.91 92 GLY B CA 1
ATOM 1995 C C . GLY B 2 92 ? 90.254 42.697 116.445 1.00 41.73 92 GLY B C 1
ATOM 1996 O O . GLY B 2 92 ? 89.830 43.485 115.588 1.00 36.31 92 GLY B O 1
ATOM 1997 N N . SER B 2 93 ? 89.497 41.794 117.074 1.00 35.21 93 SER B N 1
ATOM 1998 C CA . SER B 2 93 ? 88.079 41.609 116.790 1.00 31.29 93 SER B CA 1
ATOM 1999 C C . SER B 2 93 ? 87.348 41.294 118.092 1.00 32.64 93 SER B C 1
ATOM 2000 O O . SER B 2 93 ? 87.939 40.746 119.019 1.00 37.09 93 SER B O 1
ATOM 2003 N N . SER B 2 94 ? 86.075 41.670 118.160 1.00 35.05 94 SER B N 1
ATOM 2004 C CA . SER B 2 94 ? 85.234 41.420 119.327 1.00 31.76 94 SER B CA 1
ATOM 2005 C C . SER B 2 94 ? 83.836 41.145 118.786 1.00 28.08 94 SER B C 1
ATOM 2006 O O . SER B 2 94 ? 83.547 41.466 117.632 1.00 28.74 94 SER B O 1
ATOM 2009 N N . GLU B 2 95 ? 82.975 40.559 119.610 1.00 22.29 95 GLU B N 1
ATOM 2010 C CA . GLU B 2 95 ? 81.602 40.245 119.208 1.00 23.66 95 GLU B CA 1
ATOM 2011 C C . GLU B 2 95 ? 80.683 40.453 120.392 1.00 23.55 95 GLU B C 1
ATOM 2012 O O . GLU B 2 95 ? 81.084 40.277 121.541 1.00 36.58 95 GLU B O 1
ATOM 2018 N N . SER B 2 96 ? 79.436 40.784 120.129 1.00 17.96 96 SER B N 1
ATOM 2019 C CA . SER B 2 96 ? 78.493 40.958 121.220 1.00 23.25 96 SER B CA 1
ATOM 2020 C C . SER B 2 96 ? 77.868 39.614 121.521 1.00 15.66 96 SER B C 1
ATOM 2021 O O . SER B 2 96 ? 77.948 38.681 120.721 1.00 23.83 96 SER B O 1
ATOM 2024 N N . PRO B 2 97 ? 77.309 39.460 122.714 1.00 13.06 97 PRO B N 1
ATOM 2025 C CA . PRO B 2 97 ? 76.687 38.157 122.979 1.00 26.58 97 PRO B CA 1
ATOM 2026 C C . PRO B 2 97 ? 75.510 38.035 122.000 1.00 31.37 97 PRO B C 1
ATOM 2027 O O . PRO B 2 97 ? 74.983 39.047 121.529 1.00 50.17 97 PRO B O 1
ATOM 2031 N N . LYS B 2 98 ? 75.114 36.817 121.669 1.00 29.50 98 LYS B N 1
ATOM 2032 C CA . LYS B 2 98 ? 74.037 36.647 120.719 1.00 15.22 98 LYS B CA 1
ATOM 2033 C C . LYS B 2 98 ? 72.654 36.884 121.272 1.00 12.90 98 LYS B C 1
ATOM 2034 O O . LYS B 2 98 ? 72.307 36.452 122.369 1.00 15.14 98 LYS B O 1
ATOM 2040 N N . LEU B 2 99 ? 71.885 37.643 120.511 1.00 13.81 99 LEU B N 1
ATOM 2041 C CA . LEU B 2 99 ? 70.519 37.965 120.866 1.00 16.49 99 LEU B CA 1
ATOM 2042 C C . LEU B 2 99 ? 69.581 37.052 120.074 1.00 10.03 99 LEU B C 1
ATOM 2043 O O . LEU B 2 99 ? 69.825 36.741 118.919 1.00 13.01 99 LEU B O 1
ATOM 2048 N N . CYS B 2 100 ? 68.485 36.663 120.693 1.00 8.76 100 CYS B N 1
ATOM 2049 C CA . CYS B 2 100 ? 67.549 35.754 120.077 1.00 2.00 100 CYS B CA 1
ATOM 2050 C C . CYS B 2 100 ? 66.139 36.309 120.028 1.00 8.28 100 CYS B C 1
ATOM 2051 O O . CYS B 2 100 ? 65.420 36.316 121.039 1.00 16.19 100 CYS B O 1
ATOM 2054 N N . LEU B 2 101 ? 65.704 36.682 118.838 1.00 5.57 101 LEU B N 1
ATOM 2055 C CA . LEU B 2 101 ? 64.364 37.217 118.679 1.00 2.79 101 LEU B CA 1
ATOM 2056 C C . LEU B 2 101 ? 63.686 36.791 117.402 1.00 6.66 101 LEU B C 1
ATOM 2057 O O . LEU B 2 101 ? 64.294 36.272 116.480 1.00 11.75 101 LEU B O 1
ATOM 2062 N N . ASP B 2 102 ? 62.409 37.098 117.350 1.00 10.55 102 ASP B N 1
ATOM 2063 C CA . ASP B 2 102 ? 61.565 36.847 116.203 1.00 4.15 102 ASP B CA 1
ATOM 2064 C C . ASP B 2 102 ? 61.279 38.310 115.887 1.00 11.10 102 ASP B C 1
ATOM 2065 O O . ASP B 2 102 ? 60.789 39.035 116.737 1.00 13.88 102 ASP B O 1
ATOM 2070 N N . PRO B 2 103 ? 61.610 38.774 114.676 1.00 9.23 103 PRO B N 1
ATOM 2071 C CA . PRO B 2 103 ? 61.373 40.174 114.309 1.00 2.00 103 PRO B CA 1
ATOM 2072 C C . PRO B 2 103 ? 60.021 40.700 114.761 1.00 2.17 103 PRO B C 1
ATOM 2073 O O . PRO B 2 103 ? 59.923 41.799 115.270 1.00 10.86 103 PRO B O 1
ATOM 2077 N N . MET B 2 104 ? 58.991 39.882 114.626 1.00 3.18 104 MET B N 1
ATOM 2078 C CA . MET B 2 104 ? 57.655 40.291 115.007 1.00 4.17 104 MET B CA 1
ATOM 2079 C C . MET B 2 104 ? 57.405 40.465 116.503 1.00 14.98 104 MET B C 1
ATOM 2080 O O . MET B 2 104 ? 56.365 40.988 116.891 1.00 26.16 104 MET B O 1
ATOM 2085 N N . ASP B 2 105 ? 58.360 40.057 117.335 1.00 15.71 105 ASP B N 1
ATOM 2086 C CA . ASP B 2 105 ? 58.247 40.169 118.792 1.00 6.08 105 ASP B CA 1
ATOM 2087 C C . ASP B 2 105 ? 58.751 41.527 119.295 1.00 11.63 105 ASP B C 1
ATOM 2088 O O . ASP B 2 105 ? 58.581 41.877 120.464 1.00 18.54 105 ASP B O 1
ATOM 2093 N N . VAL B 2 106 ? 59.389 42.285 118.414 1.00 13.66 106 VAL B N 1
ATOM 2094 C CA . VAL B 2 106 ? 59.936 43.584 118.781 1.00 5.25 106 VAL B CA 1
ATOM 2095 C C . VAL B 2 106 ? 59.443 44.666 117.851 1.00 2.00 106 VAL B C 1
ATOM 2096 O O . VAL B 2 106 ? 60.168 45.566 117.487 1.00 2.87 106 VAL B O 1
ATOM 2100 N N . VAL B 2 107 ? 58.200 44.564 117.445 1.00 2.00 107 VAL B N 1
ATOM 2101 C CA . VAL B 2 107 ? 57.643 45.552 116.558 1.00 3.49 107 VAL B CA 1
ATOM 2102 C C . VAL B 2 107 ? 57.474 46.843 117.313 1.00 2.00 107 VAL B C 1
ATOM 2103 O O . VAL B 2 107 ? 57.073 46.820 118.469 1.00 2.00 107 VAL B O 1
ATOM 2107 N N . LYS B 2 108 ? 57.858 47.950 116.675 1.00 5.15 108 LYS B N 1
ATOM 2108 C CA . LYS B 2 108 ? 57.749 49.287 117.260 1.00 2.13 108 LYS B CA 1
ATOM 2109 C C . LYS B 2 108 ? 56.426 49.876 116.861 1.00 9.19 108 LYS B C 1
ATOM 2110 O O . LYS B 2 108 ? 56.207 50.229 115.710 1.00 20.27 108 LYS B O 1
ATOM 2116 N N . LEU B 2 109 ? 55.563 50.011 117.849 1.00 14.42 109 LEU B N 1
ATOM 2117 C CA . LEU B 2 109 ? 54.217 50.525 117.675 1.00 3.15 109 LEU B CA 1
ATOM 2118 C C . LEU B 2 109 ? 54.119 52.037 117.878 1.00 9.95 109 LEU B C 1
ATOM 2119 O O . LEU B 2 109 ? 54.903 52.633 118.629 1.00 27.09 109 LEU B O 1
ATOM 2124 N N . GLU B 2 110 ? 53.187 52.656 117.156 1.00 15.66 110 GLU B N 1
ATOM 2125 C CA . GLU B 2 110 ? 52.909 54.082 117.268 1.00 11.54 110 GLU B CA 1
ATOM 2126 C C . GLU B 2 110 ? 51.494 54.114 117.831 1.00 13.87 110 GLU B C 1
ATOM 2127 O O . GLU B 2 110 ? 50.699 53.211 117.587 1.00 17.72 110 GLU B O 1
ATOM 2133 N N . PRO B 2 111 ? 51.184 55.124 118.642 1.00 13.97 111 PRO B N 1
ATOM 2134 C CA . PRO B 2 111 ? 49.881 55.284 119.286 1.00 2.00 111 PRO B CA 1
ATOM 2135 C C . PRO B 2 111 ? 48.662 55.274 118.383 1.00 7.35 111 PRO B C 1
ATOM 2136 O O . PRO B 2 111 ? 48.752 55.539 117.185 1.00 16.79 111 PRO B O 1
ATOM 2140 N N . PRO B 2 112 ? 47.510 54.885 118.942 1.00 3.95 112 PRO B N 1
ATOM 2141 C CA . PRO B 2 112 ? 46.248 54.821 118.215 1.00 2.00 112 PRO B CA 1
ATOM 2142 C C . PRO B 2 112 ? 45.630 56.175 117.920 1.00 7.86 112 PRO B C 1
ATOM 2143 O O . PRO B 2 112 ? 45.943 57.191 118.557 1.00 12.87 112 PRO B O 1
ATOM 2147 N N . MET B 2 113 ? 44.774 56.181 116.909 1.00 17.20 113 MET B N 1
ATOM 2148 C CA . MET B 2 113 ? 44.115 57.385 116.444 1.00 20.22 113 MET B CA 1
ATOM 2149 C C . MET B 2 113 ? 42.881 57.541 117.269 1.00 19.18 113 MET B C 1
ATOM 2150 O O . MET B 2 113 ? 41.875 56.898 116.995 1.00 34.07 113 MET B O 1
ATOM 2155 N N . LEU B 2 114 ? 42.982 58.368 118.303 1.00 21.28 114 LEU B N 1
ATOM 2156 C CA . LEU B 2 114 ? 41.877 58.641 119.217 1.00 13.29 114 LEU B CA 1
ATOM 2157 C C . LEU B 2 114 ? 41.300 59.998 118.884 1.00 7.45 114 LEU B C 1
ATOM 2158 O O . LEU B 2 114 ? 42.031 60.988 118.775 1.00 21.78 114 LEU B O 1
ATOM 2163 N N . GLN B 2 115 ? 39.994 60.046 118.704 1.00 7.64 115 GLN B N 1
ATOM 2164 C CA . GLN B 2 115 ? 39.345 61.312 118.400 1.00 20.44 115 GLN B CA 1
ATOM 2165 C C . GLN B 2 115 ? 38.009 61.431 119.120 1.00 16.12 115 GLN B C 1
ATOM 2166 O O . GLN B 2 115 ? 37.407 60.437 119.493 1.00 20.93 115 GLN B O 1
ATOM 2172 N N . ALA B 2 116 ? 37.578 62.652 119.365 1.00 12.86 116 ALA B N 1
ATOM 2173 C CA . ALA B 2 116 ? 36.308 62.885 120.023 1.00 4.86 116 ALA B CA 1
ATOM 2174 C C . ALA B 2 116 ? 35.184 62.721 119.020 1.00 10.12 116 ALA B C 1
ATOM 2175 O O . ALA B 2 116 ? 35.397 62.866 117.817 1.00 30.30 116 ALA B O 1
ATOM 2177 N N . LEU B 2 117 ? 33.967 62.550 119.524 1.00 16.77 117 LEU B N 1
ATOM 2178 C CA . LEU B 2 117 ? 32.810 62.382 118.664 1.00 24.58 117 LEU B CA 1
ATOM 2179 C C . LEU B 2 117 ? 31.821 63.527 118.584 1.00 44.04 117 LEU B C 1
ATOM 2180 O O . LEU B 2 117 ? 31.299 63.996 119.608 1.00 32.52 117 LEU B O 1
ATOM 2185 N N . ASP B 2 118 ? 31.571 63.924 117.329 1.00 69.91 118 ASP B N 1
ATOM 2186 C CA . ASP B 2 118 ? 30.672 65.011 116.905 1.00 89.27 118 ASP B CA 1
ATOM 2187 C C . ASP B 2 118 ? 29.211 64.542 117.022 1.00 92.39 118 ASP B C 1
ATOM 2188 O O . ASP B 2 118 ? 28.607 64.114 116.027 1.00 96.04 118 ASP B O 1
ATOM 2193 N N . ILE B 2 119 ? 28.685 64.559 118.248 1.00 90.61 119 ILE B N 1
ATOM 2194 C CA . ILE B 2 119 ? 27.299 64.162 118.512 1.00 93.06 119 ILE B CA 1
ATOM 2195 C C . ILE B 2 119 ? 26.391 65.384 118.315 1.00 105.17 119 ILE B C 1
ATOM 2196 O O . ILE B 2 119 ? 25.613 65.402 117.335 1.00 109.03 119 ILE B O 1
ATOM 2201 N N . GLN B 2 127 ? 21.597 64.482 129.587 1.00 51.34 127 GLN B N 1
ATOM 2202 C CA . GLN B 2 127 ? 22.386 63.913 130.723 1.00 58.25 127 GLN B CA 1
ATOM 2203 C C . GLN B 2 127 ? 23.699 64.712 130.807 1.00 58.83 127 GLN B C 1
ATOM 2204 O O . GLN B 2 127 ? 24.278 65.030 129.773 1.00 61.07 127 GLN B O 1
ATOM 2210 N N . PRO B 2 128 ? 24.169 65.060 132.028 1.00 54.26 128 PRO B N 1
ATOM 2211 C CA . PRO B 2 128 ? 25.406 65.833 132.191 1.00 42.63 128 PRO B CA 1
ATOM 2212 C C . PRO B 2 128 ? 26.689 65.078 132.589 1.00 39.09 128 PRO B C 1
ATOM 2213 O O . PRO B 2 128 ? 26.655 64.113 133.370 1.00 38.49 128 PRO B O 1
ATOM 2217 N N . GLY B 2 129 ? 27.821 65.594 132.098 1.00 28.14 129 GLY B N 1
ATOM 2218 C CA . GLY B 2 129 ? 29.134 65.022 132.369 1.00 13.87 129 GLY B CA 1
ATOM 2219 C C . GLY B 2 129 ? 29.589 63.848 131.508 1.00 7.24 129 GLY B C 1
ATOM 2220 O O . GLY B 2 129 ? 30.310 62.986 132.002 1.00 14.17 129 GLY B O 1
ATOM 2221 N N . CYS B 2 130 ? 29.211 63.841 130.227 1.00 9.36 130 CYS B N 1
ATOM 2222 C CA . CYS B 2 130 ? 29.539 62.761 129.285 1.00 17.46 130 CYS B CA 1
ATOM 2223 C C . CYS B 2 130 ? 30.430 63.141 128.088 1.00 20.44 130 CYS B C 1
ATOM 2224 O O . CYS B 2 130 ? 30.445 64.292 127.644 1.00 26.41 130 CYS B O 1
ATOM 2227 N N . LEU B 2 131 ? 31.069 62.126 127.504 1.00 12.33 131 LEU B N 1
ATOM 2228 C CA . LEU B 2 131 ? 31.949 62.279 126.350 1.00 9.91 131 LEU B CA 1
ATOM 2229 C C . LEU B 2 131 ? 31.824 61.033 125.526 1.00 11.50 131 LEU B C 1
ATOM 2230 O O . LEU B 2 131 ? 31.653 59.948 126.077 1.00 19.47 131 LEU B O 1
ATOM 2235 N N . TRP B 2 132 ? 31.970 61.164 124.217 1.00 10.66 132 TRP B N 1
ATOM 2236 C CA . TRP B 2 132 ? 31.915 59.996 123.349 1.00 15.29 132 TRP B CA 1
ATOM 2237 C C . TRP B 2 132 ? 33.222 59.932 122.610 1.00 15.74 132 TRP B C 1
ATOM 2238 O O . TRP B 2 132 ? 33.697 60.956 122.130 1.00 25.06 132 TRP B O 1
ATOM 2249 N N . LEU B 2 133 ? 33.827 58.749 122.565 1.00 12.08 133 LEU B N 1
ATOM 2250 C CA . LEU B 2 133 ? 35.107 58.565 121.886 1.00 8.35 133 LEU B CA 1
ATOM 2251 C C . LEU B 2 133 ? 35.049 57.519 120.794 1.00 10.88 133 LEU B C 1
ATOM 2252 O O . LEU B 2 133 ? 34.112 56.725 120.713 1.00 17.40 133 LEU B O 1
ATOM 2257 N N . SER B 2 134 ? 36.100 57.506 119.988 1.00 10.30 134 SER B N 1
ATOM 2258 C CA . SER B 2 134 ? 36.250 56.585 118.881 1.00 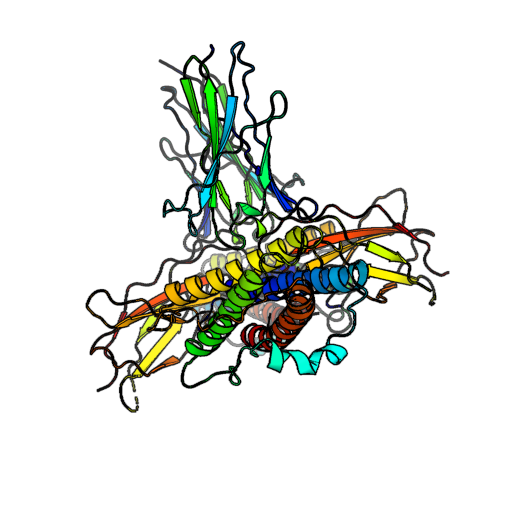2.00 134 SER B CA 1
ATOM 2259 C C . SER B 2 134 ? 37.737 56.400 118.722 1.00 2.00 134 SER B C 1
ATOM 2260 O O . SER B 2 134 ? 38.524 57.323 118.957 1.00 5.94 134 SER B O 1
ATOM 2263 N N . TRP B 2 135 ? 38.150 55.182 118.452 1.00 4.87 135 TRP B N 1
ATOM 2264 C CA . TRP B 2 135 ? 39.559 54.953 118.190 1.00 3.87 135 TRP B CA 1
ATOM 2265 C C . TRP B 2 135 ? 39.732 53.790 117.239 1.00 9.39 135 TRP B C 1
ATOM 2266 O O . TRP B 2 135 ? 38.871 52.912 117.119 1.00 16.73 135 TRP B O 1
ATOM 2277 N N . LYS B 2 136 ? 40.773 53.899 116.443 1.00 9.08 136 LYS B N 1
ATOM 2278 C CA . LYS B 2 136 ? 41.138 52.890 115.474 1.00 4.95 136 LYS B CA 1
ATOM 2279 C C . LYS B 2 136 ? 42.631 52.754 115.760 1.00 12.94 136 LYS B C 1
ATOM 2280 O O . LYS B 2 136 ? 43.269 53.672 116.312 1.00 13.45 136 LYS B O 1
ATOM 2286 N N . PRO B 2 137 ? 43.206 51.591 115.474 1.00 13.12 137 PRO B N 1
ATOM 2287 C CA . PRO B 2 137 ? 44.634 51.461 115.734 1.00 7.62 137 PRO B CA 1
ATOM 2288 C C . PRO B 2 137 ? 45.478 52.064 114.614 1.00 8.41 137 PRO B C 1
ATOM 2289 O O . PRO B 2 137 ? 44.985 52.462 113.554 1.00 16.22 137 PRO B O 1
ATOM 2293 N N . TRP B 2 138 ? 46.767 52.119 114.872 1.00 6.99 138 TRP B N 1
ATOM 2294 C CA . TRP B 2 138 ? 47.719 52.666 113.945 1.00 3.90 138 TRP B CA 1
ATOM 2295 C C . TRP B 2 138 ? 47.648 51.756 112.728 1.00 9.68 138 TRP B C 1
ATOM 2296 O O . TRP B 2 138 ? 48.024 50.583 112.816 1.00 15.38 138 TRP B O 1
ATOM 2307 N N . LYS B 2 139 ? 47.219 52.299 111.584 1.00 7.89 139 LYS B N 1
ATOM 2308 C CA . LYS B 2 139 ? 47.024 51.483 110.371 1.00 6.91 139 LYS B CA 1
ATOM 2309 C C . LYS B 2 139 ? 48.052 50.413 109.984 1.00 2.00 139 LYS B C 1
ATOM 2310 O O . LYS B 2 139 ? 47.707 49.272 109.685 1.00 15.22 139 LYS B O 1
ATOM 2316 N N . PRO B 2 140 ? 49.321 50.763 109.972 1.00 2.00 140 PRO B N 1
ATOM 2317 C CA . PRO B 2 140 ? 50.314 49.769 109.614 1.00 2.00 140 PRO B CA 1
ATOM 2318 C C . PRO B 2 140 ? 50.271 48.534 110.509 1.00 2.00 140 PRO B C 1
ATOM 2319 O O . PRO B 2 140 ? 50.775 47.494 110.138 1.00 14.77 140 PRO B O 1
ATOM 2323 N N . SER B 2 141 ? 49.694 48.647 111.693 1.00 2.00 141 SER B N 1
ATOM 2324 C CA . SER B 2 141 ? 49.644 47.500 112.586 1.00 2.00 141 SER B CA 1
ATOM 2325 C C . SER B 2 141 ? 48.249 46.922 112.760 1.00 8.89 141 SER B C 1
ATOM 2326 O O . SER B 2 141 ? 48.051 46.083 113.628 1.00 9.14 141 SER B O 1
ATOM 2329 N N . GLU B 2 142 ? 47.295 47.332 111.926 1.00 9.08 142 GLU B N 1
ATOM 2330 C CA . GLU B 2 142 ? 45.930 46.855 112.056 1.00 2.00 142 GLU B CA 1
ATOM 2331 C C . GLU B 2 142 ? 45.750 45.322 112.058 1.00 10.01 142 GLU B C 1
ATOM 2332 O O . GLU B 2 142 ? 44.751 44.821 112.588 1.00 15.28 142 GLU B O 1
ATOM 2338 N N . TYR B 2 143 ? 46.728 44.574 111.542 1.00 2.00 143 TYR B N 1
ATOM 2339 C CA . TYR B 2 143 ? 46.609 43.115 111.480 1.00 2.00 143 TYR B CA 1
ATOM 2340 C C . TYR B 2 143 ? 46.958 42.422 112.781 1.00 9.26 143 TYR B C 1
ATOM 2341 O O . TYR B 2 143 ? 46.802 41.202 112.927 1.00 16.43 143 TYR B O 1
ATOM 2350 N N . MET B 2 144 ? 47.448 43.212 113.715 1.00 9.55 144 MET B N 1
ATOM 2351 C CA . MET B 2 144 ? 47.868 42.737 115.012 1.00 8.64 144 MET B CA 1
ATOM 2352 C C . MET B 2 144 ? 46.715 42.927 116.015 1.00 7.33 144 MET B C 1
ATOM 2353 O O . MET B 2 144 ? 46.075 43.977 116.017 1.00 24.45 144 MET B O 1
ATOM 2358 N N . GLU B 2 145 ? 46.392 41.901 116.807 1.00 10.98 145 GLU B N 1
ATOM 2359 C CA . GLU B 2 145 ? 45.298 41.995 117.790 1.00 8.33 145 GLU B CA 1
ATOM 2360 C C . GLU B 2 145 ? 45.935 42.769 118.913 1.00 7.41 145 GLU B C 1
ATOM 2361 O O . GLU B 2 145 ? 46.990 42.398 119.392 1.00 3.98 145 GLU B O 1
ATOM 2367 N N . GLN B 2 146 ? 45.337 43.889 119.287 1.00 17.22 146 GLN B N 1
ATOM 2368 C CA . GLN B 2 146 ? 45.899 44.723 120.349 1.00 6.41 146 GLN B CA 1
ATOM 2369 C C . GLN B 2 146 ? 44.925 44.929 121.485 1.00 2.00 146 GLN B C 1
ATOM 2370 O O . GLN B 2 146 ? 43.723 44.695 121.344 1.00 10.08 146 GLN B O 1
ATOM 2376 N N . GLU B 2 147 ? 45.469 45.436 122.581 1.00 2.00 147 GLU B N 1
ATOM 2377 C CA . GLU B 2 147 ? 44.761 45.709 123.836 1.00 2.00 147 GLU B CA 1
ATOM 2378 C C . GLU B 2 147 ? 45.190 47.116 124.154 1.00 5.77 147 GLU B C 1
ATOM 2379 O O . GLU B 2 147 ? 46.380 47.429 124.028 1.00 11.71 147 GLU B O 1
ATOM 2385 N N . CYS B 2 148 ? 44.247 47.950 124.591 1.00 5.39 148 CYS B N 1
ATOM 2386 C CA . CYS B 2 148 ? 44.546 49.342 124.917 1.00 13.34 148 CYS B CA 1
ATOM 2387 C C . CYS B 2 148 ? 44.151 49.801 126.324 1.00 10.08 148 CYS B C 1
ATOM 2388 O O . CYS B 2 148 ? 43.228 49.259 126.930 1.00 19.17 148 CYS B O 1
ATOM 2391 N N . GLU B 2 149 ? 44.884 50.789 126.831 1.00 2.00 149 GLU B N 1
ATOM 2392 C CA . GLU B 2 149 ? 44.618 51.406 128.124 1.00 2.00 149 GLU B CA 1
ATOM 2393 C C . GLU B 2 149 ? 44.260 52.846 127.764 1.00 5.06 149 GLU B C 1
ATOM 2394 O O . GLU B 2 149 ? 44.868 53.386 126.854 1.00 7.49 149 GLU B O 1
ATOM 2400 N N . LEU B 2 150 ? 43.252 53.436 128.409 1.00 2.00 150 LEU B N 1
ATOM 2401 C CA . LEU B 2 150 ? 42.871 54.839 128.184 1.00 2.00 150 LEU B CA 1
ATOM 2402 C C . LEU B 2 150 ? 43.058 55.534 129.501 1.00 2.00 150 LEU B C 1
ATOM 2403 O O . LEU B 2 150 ? 42.720 54.952 130.513 1.00 9.47 150 LEU B O 1
ATOM 2408 N N . ARG B 2 151 ? 43.640 56.726 129.530 1.00 5.24 151 ARG B N 1
ATOM 2409 C CA . ARG B 2 151 ? 43.778 57.460 130.793 1.00 2.18 151 ARG B CA 1
ATOM 2410 C C . ARG B 2 151 ? 43.113 58.821 130.640 1.00 7.80 151 ARG B C 1
ATOM 2411 O O . ARG B 2 151 ? 43.168 59.439 129.581 1.00 15.66 151 ARG B O 1
ATOM 2419 N N . TYR B 2 152 ? 42.367 59.218 131.659 1.00 4.44 152 TYR B N 1
ATOM 2420 C CA . TYR B 2 152 ? 41.690 60.500 131.638 1.00 6.77 152 TYR B CA 1
ATOM 2421 C C . TYR B 2 152 ? 41.755 61.217 132.970 1.00 7.25 152 TYR B C 1
ATOM 2422 O O . TYR B 2 152 ? 41.809 60.592 134.019 1.00 16.04 152 TYR B O 1
ATOM 2431 N N . GLN B 2 153 ? 41.832 62.535 132.918 1.00 6.24 153 GLN B N 1
ATOM 2432 C CA . GLN B 2 153 ? 41.899 63.332 134.127 1.00 8.39 153 GLN B CA 1
ATOM 2433 C C . GLN B 2 153 ? 41.258 64.678 133.894 1.00 9.48 153 GLN B C 1
ATOM 2434 O O . GLN B 2 153 ? 41.217 65.162 132.770 1.00 13.93 153 GLN B O 1
ATOM 2440 N N . PRO B 2 154 ? 40.665 65.259 134.939 1.00 8.23 154 PRO B N 1
ATOM 2441 C CA . PRO B 2 154 ? 40.030 66.561 134.793 1.00 13.69 154 PRO B CA 1
ATOM 2442 C C . PRO B 2 154 ? 41.173 67.537 134.835 1.00 11.09 154 PRO B C 1
ATOM 2443 O O . PRO B 2 154 ? 42.162 67.271 135.515 1.00 6.21 154 PRO B O 1
ATOM 2447 N N . GLN B 2 155 ? 41.082 68.631 134.091 1.00 13.40 155 GLN B N 1
ATOM 2448 C CA . GLN B 2 155 ? 42.152 69.616 134.117 1.00 14.49 155 GLN B CA 1
ATOM 2449 C C . GLN B 2 155 ? 42.091 70.372 135.447 1.00 18.68 155 GLN B C 1
ATOM 2450 O O . GLN B 2 155 ? 41.266 71.277 135.601 1.00 16.75 155 GLN B O 1
ATOM 2456 N N . LEU B 2 156 ? 42.959 70.005 136.397 1.00 26.27 156 LEU B N 1
ATOM 2457 C CA . LEU B 2 156 ? 42.981 70.645 137.720 1.00 35.51 156 LEU B CA 1
ATOM 2458 C C . LEU B 2 156 ? 44.318 70.725 138.471 1.00 45.46 156 LEU B C 1
ATOM 2459 O O . LEU B 2 156 ? 45.390 70.436 137.935 1.00 48.41 156 LEU B O 1
ATOM 2464 N N . LYS B 2 157 ? 44.205 71.142 139.731 1.00 55.67 157 LYS B N 1
ATOM 2465 C CA . LYS B 2 157 ? 45.314 71.282 140.657 1.00 68.92 157 LYS B CA 1
ATOM 2466 C C . LYS B 2 157 ? 45.848 69.877 140.915 1.00 70.60 157 LYS B C 1
ATOM 2467 O O . LYS B 2 157 ? 45.250 69.120 141.687 1.00 71.39 157 LYS B O 1
ATOM 2473 N N . GLY B 2 158 ? 46.937 69.519 140.233 1.00 71.81 158 GLY B N 1
ATOM 2474 C CA . GLY B 2 158 ? 47.532 68.199 140.405 1.00 66.72 158 GLY B CA 1
ATOM 2475 C C . GLY B 2 158 ? 46.489 67.108 140.266 1.00 63.99 158 GLY B C 1
ATOM 2476 O O . GLY B 2 158 ? 46.151 66.404 141.225 1.00 58.04 158 GLY B O 1
ATOM 2477 N N . ALA B 2 159 ? 45.935 67.012 139.067 1.00 60.89 159 ALA B N 1
ATOM 2478 C CA . ALA B 2 159 ? 44.909 66.031 138.792 1.00 56.21 159 ALA B CA 1
ATOM 2479 C C . ALA B 2 159 ? 45.511 64.644 138.853 1.00 53.42 159 ALA B C 1
ATOM 2480 O O . ALA B 2 159 ? 46.698 64.462 138.594 1.00 52.55 159 ALA B O 1
ATOM 2482 N N . ASN B 2 160 ? 44.686 63.665 139.184 1.00 50.54 160 ASN B N 1
ATOM 2483 C CA . ASN B 2 160 ? 45.146 62.295 139.271 1.00 50.07 160 ASN B CA 1
ATOM 2484 C C . ASN B 2 160 ? 44.607 61.514 138.062 1.00 43.61 160 ASN B C 1
ATOM 2485 O O . ASN B 2 160 ? 43.430 61.651 137.694 1.00 41.20 160 ASN B O 1
ATOM 2490 N N . TRP B 2 161 ? 45.469 60.722 137.424 1.00 31.08 161 TRP B N 1
ATOM 2491 C CA . TRP B 2 161 ? 45.057 59.919 136.266 1.00 13.47 161 TRP B CA 1
ATOM 2492 C C . TRP B 2 161 ? 44.115 58.783 136.653 1.00 8.95 161 TRP B C 1
ATOM 2493 O O . TRP B 2 161 ? 44.410 58.000 137.553 1.00 22.81 161 TRP B O 1
ATOM 2504 N N . THR B 2 162 ? 43.015 58.664 135.932 1.00 2.07 162 THR B N 1
ATOM 2505 C CA . THR B 2 162 ? 42.052 57.593 136.157 1.00 6.42 162 THR B CA 1
ATOM 2506 C C . THR B 2 162 ? 42.219 56.646 134.968 1.00 16.67 162 THR B C 1
ATOM 2507 O O . THR B 2 162 ? 42.226 57.092 133.817 1.00 13.79 162 THR B O 1
ATOM 2511 N N . LEU B 2 163 ? 42.337 55.349 135.234 1.00 17.20 163 LEU B N 1
ATOM 2512 C CA . LEU B 2 163 ? 42.521 54.391 134.155 1.00 6.32 163 LEU B CA 1
ATOM 2513 C C . LEU B 2 163 ? 41.435 53.412 133.853 1.00 6.45 163 LEU B C 1
ATOM 2514 O O . LEU B 2 163 ? 40.650 53.017 134.717 1.00 25.38 163 LEU B O 1
ATOM 2519 N N . VAL B 2 164 ? 41.429 53.018 132.589 1.00 3.99 164 VAL B N 1
ATOM 2520 C CA . VAL B 2 164 ? 40.506 52.039 132.055 1.00 5.95 164 VAL B CA 1
ATOM 2521 C C . VAL B 2 164 ? 41.426 51.034 131.337 1.00 13.76 164 VAL B C 1
ATOM 2522 O O . VAL B 2 164 ? 42.194 51.408 130.446 1.00 8.96 164 VAL B O 1
ATOM 2526 N N . PHE B 2 165 ? 41.397 49.777 131.771 1.00 13.46 165 PHE B N 1
ATOM 2527 C CA . PHE B 2 165 ? 42.260 48.752 131.206 1.00 2.00 165 PHE B CA 1
ATOM 2528 C C . PHE B 2 165 ? 41.582 47.739 130.296 1.00 6.68 165 PHE B C 1
ATOM 2529 O O . PHE B 2 165 ? 40.361 47.581 130.281 1.00 10.32 165 PHE B O 1
ATOM 2537 N N . HIS B 2 166 ? 42.412 47.002 129.574 1.00 2.00 166 HIS B N 1
ATOM 2538 C CA . HIS B 2 166 ? 41.943 45.948 128.702 1.00 5.82 166 HIS B CA 1
ATOM 2539 C C . HIS B 2 166 ? 40.853 46.360 127.738 1.00 8.31 166 HIS B C 1
ATOM 2540 O O . HIS B 2 166 ? 39.828 45.686 127.602 1.00 20.83 166 HIS B O 1
ATOM 2547 N N . LEU B 2 167 ? 41.096 47.475 127.066 1.00 7.08 167 LEU B N 1
ATOM 2548 C CA . LEU B 2 167 ? 40.179 48.000 126.083 1.00 7.11 167 LEU B CA 1
ATOM 2549 C C . LEU B 2 167 ? 40.504 47.398 124.720 1.00 4.85 167 LEU B C 1
ATOM 2550 O O . LEU B 2 167 ? 41.643 47.033 124.454 1.00 10.68 167 LEU B O 1
ATOM 2555 N N . PRO B 2 168 ? 39.493 47.240 123.855 1.00 2.00 168 PRO B N 1
ATOM 2556 C CA . PRO B 2 168 ? 39.681 46.692 122.523 1.00 2.00 168 PRO B CA 1
ATOM 2557 C C . PRO B 2 168 ? 40.480 47.629 121.655 1.00 6.81 168 PRO B C 1
ATOM 2558 O O . PRO B 2 168 ? 40.568 48.831 121.921 1.00 13.62 168 PRO B O 1
ATOM 2562 N N . SER B 2 169 ? 41.008 47.071 120.574 1.00 14.98 169 SER B N 1
ATOM 2563 C CA . SER B 2 169 ? 41.850 47.811 119.654 1.00 8.32 169 SER B CA 1
ATOM 2564 C C . SER B 2 169 ? 41.127 48.933 118.924 1.00 9.70 169 SER B C 1
ATOM 2565 O O . SER B 2 169 ? 41.766 49.898 118.497 1.00 14.22 169 SER B O 1
ATOM 2568 N N . SER B 2 170 ? 39.809 48.788 118.757 1.00 2.00 170 SER B N 1
ATOM 2569 C CA . SER B 2 170 ? 38.999 49.801 118.099 1.00 4.44 170 SER B CA 1
ATOM 2570 C C . SER B 2 170 ? 37.589 49.812 118.678 1.00 5.45 170 SER B C 1
ATOM 2571 O O . SER B 2 170 ? 37.096 48.787 119.149 1.00 13.72 170 SER B O 1
ATOM 2574 N N . LYS B 2 171 ? 36.977 50.994 118.674 1.00 9.67 171 LYS B N 1
ATOM 2575 C CA . LYS B 2 171 ? 35.631 51.227 119.191 1.00 9.01 171 LYS B CA 1
ATOM 2576 C C . LYS B 2 171 ? 35.002 52.306 118.316 1.00 17.36 171 LYS B C 1
ATOM 2577 O O . LYS B 2 171 ? 35.627 53.335 118.052 1.00 19.66 171 LYS B O 1
ATOM 2583 N N . ASP B 2 172 ? 33.794 52.050 117.827 1.00 29.11 172 ASP B N 1
ATOM 2584 C CA . ASP B 2 172 ? 33.106 53.016 116.986 1.00 31.34 172 ASP B CA 1
ATOM 2585 C C . ASP B 2 172 ? 32.631 54.179 117.845 1.00 27.78 172 ASP B C 1
ATOM 2586 O O . ASP B 2 172 ? 32.820 55.329 117.483 1.00 36.04 172 ASP B O 1
ATOM 2591 N N . GLN B 2 173 ? 32.014 53.873 118.980 1.00 21.00 173 GLN B N 1
ATOM 2592 C CA . GLN B 2 173 ? 31.557 54.888 119.922 1.00 11.45 173 GLN B CA 1
ATOM 2593 C C . GLN B 2 173 ? 31.650 54.259 121.289 1.00 9.28 173 GLN B C 1
ATOM 2594 O O . GLN B 2 173 ? 31.167 53.160 121.504 1.00 31.16 173 GLN B O 1
ATOM 2600 N N . PHE B 2 174 ? 32.315 54.953 122.198 1.00 11.52 174 PHE B N 1
ATOM 2601 C CA . PHE B 2 174 ? 32.535 54.492 123.562 1.00 5.52 174 PHE B CA 1
ATOM 2602 C C . PHE B 2 174 ? 32.140 55.639 124.452 1.00 9.57 174 PHE B C 1
ATOM 2603 O O . PHE B 2 174 ? 32.731 56.710 124.383 1.00 10.40 174 PHE B O 1
ATOM 2611 N N . GLU B 2 175 ? 31.097 55.428 125.244 1.00 17.83 175 GLU B N 1
ATOM 2612 C CA . GLU B 2 175 ? 30.579 56.456 126.141 1.00 12.44 175 GLU B CA 1
ATOM 2613 C C . GLU B 2 175 ? 31.255 56.420 127.502 1.00 9.49 175 GLU B C 1
ATOM 2614 O O . GLU B 2 175 ? 31.312 55.376 128.153 1.00 27.43 175 GLU B O 1
ATOM 2620 N N . LEU B 2 176 ? 31.824 57.543 127.898 1.00 2.00 176 LEU B N 1
ATOM 2621 C CA . LEU B 2 176 ? 32.504 57.645 129.172 1.00 6.37 176 LEU B CA 1
ATOM 2622 C C . LEU B 2 176 ? 31.739 58.734 129.921 1.00 9.92 176 LEU B C 1
ATOM 2623 O O . LEU B 2 176 ? 31.621 59.815 129.407 1.00 13.63 176 LEU B O 1
ATOM 2628 N N . CYS B 2 177 ? 31.141 58.451 131.080 1.00 18.37 177 CYS B N 1
ATOM 2629 C CA . CYS B 2 177 ? 30.359 59.478 131.796 1.00 12.04 177 CYS B CA 1
ATOM 2630 C C . CYS B 2 177 ? 30.698 59.632 133.282 1.00 21.88 177 CYS B C 1
ATOM 2631 O O . CYS B 2 177 ? 31.560 58.913 133.815 1.00 25.38 177 CYS B O 1
ATOM 2634 N N . GLY B 2 178 ? 29.952 60.522 133.951 1.00 18.10 178 GLY B N 1
ATOM 2635 C CA . GLY B 2 178 ? 30.167 60.784 135.369 1.00 28.30 178 GLY B CA 1
ATOM 2636 C C . GLY B 2 178 ? 31.349 61.721 135.611 1.00 33.59 178 GLY B C 1
ATOM 2637 O O . GLY B 2 178 ? 31.865 61.848 136.738 1.00 44.90 178 GLY B O 1
ATOM 2638 N N . LEU B 2 179 ? 31.696 62.464 134.563 1.00 27.86 179 LEU B N 1
ATOM 2639 C CA . LEU B 2 179 ? 32.812 63.398 134.577 1.00 20.54 179 LEU B CA 1
ATOM 2640 C C . LEU B 2 179 ? 32.375 64.785 135.033 1.00 17.35 179 LEU B C 1
ATOM 2641 O O . LEU B 2 179 ? 32.138 65.661 134.208 1.00 10.03 179 LEU B O 1
ATOM 2646 N N . HIS B 2 180 ? 32.321 64.975 136.357 1.00 20.68 180 HIS B N 1
ATOM 2647 C CA . HIS B 2 180 ? 31.863 66.228 136.960 1.00 15.95 180 HIS B CA 1
ATOM 2648 C C . HIS B 2 180 ? 32.879 67.114 137.651 1.00 21.11 180 HIS B C 1
ATOM 2649 O O . HIS B 2 180 ? 32.505 68.145 138.196 1.00 43.58 180 HIS B O 1
ATOM 2656 N N . GLN B 2 181 ? 34.145 66.728 137.663 1.00 9.52 181 GLN B N 1
ATOM 2657 C CA . GLN B 2 181 ? 35.147 67.521 138.355 1.00 3.53 181 GLN B CA 1
ATOM 2658 C C . GLN B 2 181 ? 35.657 68.775 137.652 1.00 12.98 181 GLN B C 1
ATOM 2659 O O . GLN B 2 181 ? 36.336 69.589 138.274 1.00 24.60 181 GLN B O 1
ATOM 2665 N N . ALA B 2 182 ? 35.372 68.945 136.367 1.00 12.48 182 ALA B N 1
ATOM 2666 C CA . ALA B 2 182 ? 35.858 70.131 135.670 1.00 5.60 182 ALA B CA 1
ATOM 2667 C C . ALA B 2 182 ? 35.242 70.280 134.303 1.00 10.20 182 ALA B C 1
ATOM 2668 O O . ALA B 2 182 ? 34.617 69.358 133.797 1.00 19.58 182 ALA B O 1
ATOM 2670 N N . PRO B 2 183 ? 35.389 71.463 133.694 1.00 12.91 183 PRO B N 1
ATOM 2671 C CA . PRO B 2 183 ? 34.842 71.731 132.369 1.00 12.07 183 PRO B CA 1
ATOM 2672 C C . PRO B 2 183 ? 35.657 71.097 131.251 1.00 7.41 183 PRO B C 1
ATOM 2673 O O . PRO B 2 183 ? 35.193 71.016 130.117 1.00 25.73 183 PRO B O 1
ATOM 2677 N N . VAL B 2 184 ? 36.885 70.687 131.556 1.00 3.34 184 VAL B N 1
ATOM 2678 C CA . VAL B 2 184 ? 37.745 70.082 130.545 1.00 2.00 184 VAL B CA 1
ATOM 2679 C C . VAL B 2 184 ? 38.528 68.918 131.123 1.00 5.16 184 VAL B C 1
ATOM 2680 O O . VAL B 2 184 ? 39.031 68.984 132.253 1.00 8.76 184 VAL B O 1
ATOM 2684 N N . TYR B 2 185 ? 38.587 67.840 130.347 1.00 4.29 185 TYR B N 1
ATOM 2685 C CA . TYR B 2 185 ? 39.319 66.646 130.694 1.00 2.67 185 TYR B CA 1
ATOM 2686 C C . TYR B 2 185 ? 40.350 66.356 129.596 1.00 6.37 185 TYR B C 1
ATOM 2687 O O . TYR B 2 185 ? 40.163 66.743 128.446 1.00 14.36 185 TYR B O 1
ATOM 2696 N N . THR B 2 186 ? 41.457 65.722 129.960 1.00 6.00 186 THR B N 1
ATOM 2697 C CA . THR B 2 186 ? 42.475 65.338 128.994 1.00 5.13 186 THR B CA 1
ATOM 2698 C C . THR B 2 186 ? 42.422 63.822 128.868 1.00 4.49 186 THR B C 1
ATOM 2699 O O . THR B 2 186 ? 42.304 63.135 129.871 1.00 10.53 186 THR B O 1
ATOM 2703 N N . LEU B 2 187 ? 42.479 63.296 127.655 1.00 2.00 187 LEU B N 1
ATOM 2704 C CA . LEU B 2 187 ? 42.437 61.858 127.480 1.00 2.00 187 LEU B CA 1
ATOM 2705 C C . LEU B 2 187 ? 43.545 61.433 126.554 1.00 2.00 187 LEU B C 1
ATOM 2706 O O . LEU B 2 187 ? 43.945 62.183 125.678 1.00 13.31 187 LEU B O 1
ATOM 2711 N N . GLN B 2 188 ? 44.069 60.243 126.785 1.00 5.96 188 GLN B N 1
ATOM 2712 C CA . GLN B 2 188 ? 45.147 59.675 125.981 1.00 5.38 188 GLN B CA 1
ATOM 2713 C C . GLN B 2 188 ? 44.933 58.181 125.979 1.00 8.87 188 GLN B C 1
ATOM 2714 O O . GLN B 2 188 ? 44.242 57.650 126.845 1.00 17.32 188 GLN B O 1
ATOM 2720 N N . MET B 2 189 ? 45.521 57.507 125.008 1.00 2.42 189 MET B N 1
ATOM 2721 C CA . MET B 2 189 ? 45.369 56.086 124.879 1.00 2.00 189 MET B CA 1
ATOM 2722 C C . MET B 2 189 ? 46.646 55.528 124.281 1.00 2.00 189 MET B C 1
ATOM 2723 O O . MET B 2 189 ? 47.325 56.217 123.532 1.00 11.90 189 MET B O 1
ATOM 2728 N N . ARG B 2 190 ? 47.021 54.315 124.689 1.00 6.29 190 ARG B N 1
ATOM 2729 C CA . ARG B 2 190 ? 48.225 53.620 124.195 1.00 2.00 190 ARG B CA 1
ATOM 2730 C C . ARG B 2 190 ? 47.830 52.172 123.986 1.00 2.00 190 ARG B C 1
ATOM 2731 O O . ARG B 2 190 ? 46.907 51.698 124.620 1.00 3.11 190 ARG B O 1
ATOM 2739 N N . CYS B 2 191 ? 48.533 51.455 123.128 1.00 2.18 191 CYS B N 1
ATOM 2740 C CA . CYS B 2 191 ? 48.182 50.073 122.877 1.00 2.00 191 CYS B CA 1
ATOM 2741 C C . CYS B 2 191 ? 49.384 49.176 122.885 1.00 2.00 191 CYS B C 1
ATOM 2742 O O . CYS B 2 191 ? 50.530 49.641 122.911 1.00 4.30 191 CYS B O 1
ATOM 2745 N N . ILE B 2 192 ? 49.115 47.884 122.983 1.00 2.00 192 ILE B N 1
ATOM 2746 C CA . ILE B 2 192 ? 50.161 46.873 122.985 1.00 2.09 192 ILE B CA 1
ATOM 2747 C C . ILE B 2 192 ? 49.649 45.604 122.299 1.00 9.04 192 ILE B C 1
ATOM 2748 O O . ILE B 2 192 ? 48.436 45.376 122.209 1.00 13.56 192 ILE B O 1
ATOM 2753 N N . ARG B 2 193 ? 50.575 44.786 121.814 1.00 4.67 193 ARG B N 1
ATOM 2754 C CA . ARG B 2 193 ? 50.236 43.543 121.139 1.00 6.14 193 ARG B CA 1
ATOM 2755 C C . ARG B 2 193 ? 49.589 42.627 122.134 1.00 5.72 193 ARG B C 1
ATOM 2756 O O . ARG B 2 193 ? 50.109 42.429 123.219 1.00 6.30 193 ARG B O 1
ATOM 2764 N N . SER B 2 194 ? 48.491 42.016 121.735 1.00 3.34 194 SER B N 1
ATOM 2765 C CA . SER B 2 194 ? 47.745 41.163 122.628 1.00 7.33 194 SER B CA 1
ATOM 2766 C C . SER B 2 194 ? 48.245 39.737 122.642 1.00 13.88 194 SER B C 1
ATOM 2767 O O . SER B 2 194 ? 48.429 39.133 121.589 1.00 23.98 194 SER B O 1
ATOM 2770 N N . SER B 2 195 ? 48.508 39.231 123.847 1.00 18.44 195 SER B N 1
ATOM 2771 C CA . SER B 2 195 ? 48.941 37.847 124.085 1.00 10.99 195 SER B CA 1
ATOM 2772 C C . SER B 2 195 ? 50.301 37.395 123.569 1.00 14.50 195 SER B C 1
ATOM 2773 O O . SER B 2 195 ? 50.670 36.221 123.704 1.00 24.77 195 SER B O 1
ATOM 2776 N N . LEU B 2 196 ? 51.035 38.294 122.940 1.00 6.46 196 LEU B N 1
ATOM 2777 C CA . LEU B 2 196 ? 52.331 37.934 122.433 1.00 2.79 196 LEU B CA 1
ATOM 2778 C C . LEU B 2 196 ? 53.303 39.022 122.827 1.00 6.51 196 LEU B C 1
ATOM 2779 O O . LEU B 2 196 ? 52.932 40.047 123.371 1.00 21.37 196 LEU B O 1
ATOM 2784 N N . PRO B 2 197 ? 54.580 38.782 122.605 1.00 7.13 197 PRO B N 1
ATOM 2785 C CA . PRO B 2 197 ? 55.605 39.761 122.947 1.00 2.00 197 PRO B CA 1
ATOM 2786 C C . PRO B 2 197 ? 55.540 41.091 122.193 1.00 6.20 197 PRO B C 1
ATOM 2787 O O . PRO B 2 197 ? 55.455 41.120 120.968 1.00 13.60 197 PRO B O 1
ATOM 2791 N N . GLY B 2 198 ? 55.641 42.187 122.937 1.00 3.15 198 GLY B N 1
ATOM 2792 C CA . GLY B 2 198 ? 55.616 43.499 122.332 1.00 2.00 198 GLY B CA 1
ATOM 2793 C C . GLY B 2 198 ? 55.732 44.576 123.375 1.00 7.95 198 GLY B C 1
ATOM 2794 O O . GLY B 2 198 ? 55.448 44.331 124.539 1.00 22.48 198 GLY B O 1
ATOM 2795 N N . PHE B 2 199 ? 56.197 45.750 122.977 1.00 11.03 199 PHE B N 1
ATOM 2796 C CA . PHE B 2 199 ? 56.339 46.859 123.907 1.00 13.76 199 PHE B CA 1
ATOM 2797 C C . PHE B 2 199 ? 55.078 47.715 123.805 1.00 12.80 199 PHE B C 1
ATOM 2798 O O . PHE B 2 199 ? 54.344 47.612 122.836 1.00 10.06 199 PHE B O 1
ATOM 2806 N N . TRP B 2 200 ? 54.810 48.541 124.809 1.00 10.18 200 TRP B N 1
ATOM 2807 C CA . TRP B 2 200 ? 53.647 49.412 124.744 1.00 2.00 200 TRP B CA 1
ATOM 2808 C C . TRP B 2 200 ? 53.973 50.500 123.762 1.00 2.58 200 TRP B C 1
ATOM 2809 O O . TRP B 2 200 ? 55.148 50.810 123.533 1.00 14.20 200 TRP B O 1
ATOM 2820 N N . SER B 2 201 ? 52.942 51.076 123.168 1.00 2.00 201 SER B N 1
ATOM 2821 C CA . SER B 2 201 ? 53.140 52.190 122.257 1.00 2.00 201 SER B CA 1
ATOM 2822 C C . SER B 2 201 ? 53.228 53.445 123.129 1.00 3.13 201 SER B C 1
ATOM 2823 O O . SER B 2 201 ? 52.919 53.417 124.316 1.00 12.79 201 SER B O 1
ATOM 2826 N N . PRO B 2 202 ? 53.611 54.582 122.552 1.00 9.82 202 PRO B N 1
ATOM 2827 C CA . PRO B 2 202 ? 53.675 55.773 123.404 1.00 2.64 202 PRO B CA 1
ATOM 2828 C C . PRO B 2 202 ? 52.232 56.195 123.627 1.00 5.86 202 PRO B C 1
ATOM 2829 O O . PRO B 2 202 ? 51.340 55.736 122.917 1.00 14.77 202 PRO B O 1
ATOM 2833 N N . TRP B 2 203 ? 51.968 57.041 124.610 1.00 7.63 203 TRP B N 1
ATOM 2834 C CA . TRP B 2 203 ? 50.590 57.469 124.795 1.00 2.00 203 TRP B CA 1
ATOM 2835 C C . TRP B 2 203 ? 50.317 58.466 123.674 1.00 4.43 203 TRP B C 1
ATOM 2836 O O . TRP B 2 203 ? 51.180 59.265 123.310 1.00 11.22 203 TRP B O 1
ATOM 2847 N N . SER B 2 204 ? 49.120 58.415 123.121 1.00 7.50 204 SER B N 1
ATOM 2848 C CA . SER B 2 204 ? 48.714 59.337 122.076 1.00 2.00 204 SER B CA 1
ATOM 2849 C C . SER B 2 204 ? 48.709 60.763 122.632 1.00 3.84 204 SER B C 1
ATOM 2850 O O . SER B 2 204 ? 48.651 60.961 123.844 1.00 2.61 204 SER B O 1
ATOM 2853 N N . PRO B 2 205 ? 48.837 61.773 121.759 1.00 8.07 205 PRO B N 1
ATOM 2854 C CA . PRO B 2 205 ? 48.825 63.171 122.191 1.00 2.00 205 PRO B CA 1
ATOM 2855 C C . PRO B 2 205 ? 47.512 63.505 122.887 1.00 3.80 205 PRO B C 1
ATOM 2856 O O . PRO B 2 205 ? 46.434 63.124 122.433 1.00 13.77 205 PRO B O 1
ATOM 2860 N N . GLY B 2 206 ? 47.619 64.196 124.007 1.00 9.50 206 GLY B N 1
ATOM 2861 C CA . GLY B 2 206 ? 46.452 64.530 124.797 1.00 2.03 206 GLY B CA 1
ATOM 2862 C C . GLY B 2 206 ? 45.301 65.173 124.076 1.00 5.21 206 GLY B C 1
ATOM 2863 O O . GLY B 2 206 ? 45.490 66.105 123.311 1.00 20.52 206 GLY B O 1
ATOM 2864 N N . LEU B 2 207 ? 44.112 64.631 124.287 1.00 5.28 207 LEU B N 1
ATOM 2865 C CA . LEU B 2 207 ? 42.899 65.168 123.705 1.00 2.00 207 LEU B CA 1
ATOM 2866 C C . LEU B 2 207 ? 42.353 65.942 124.858 1.00 2.47 207 LEU B C 1
ATOM 2867 O O . LEU B 2 207 ? 42.366 65.453 125.972 1.00 14.01 207 LEU B O 1
ATOM 2872 N N . GLN B 2 208 ? 41.900 67.157 124.598 1.00 13.33 208 GLN B N 1
ATOM 2873 C CA . GLN B 2 208 ? 41.297 68.009 125.608 1.00 2.00 208 GLN B CA 1
ATOM 2874 C C . GLN B 2 208 ? 39.856 68.172 125.167 1.00 8.08 208 GLN B C 1
ATOM 2875 O O . GLN B 2 208 ? 39.564 68.873 124.202 1.00 13.13 208 GLN B O 1
ATOM 2881 N N . LEU B 2 209 ? 38.966 67.462 125.843 1.00 6.60 209 LEU B N 1
ATOM 2882 C CA . LEU B 2 209 ? 37.551 67.463 125.497 1.00 5.55 209 LEU B CA 1
ATOM 2883 C C . LEU B 2 209 ? 36.681 68.023 126.603 1.00 8.82 209 LEU B C 1
ATOM 2884 O O . LEU B 2 209 ? 36.985 67.870 127.784 1.00 15.03 209 LEU B O 1
ATOM 2889 N N . ARG B 2 210 ? 35.606 68.692 126.221 1.00 8.51 210 ARG B N 1
ATOM 2890 C CA . ARG B 2 210 ? 34.708 69.263 127.202 1.00 6.02 210 ARG B CA 1
ATOM 2891 C C . ARG B 2 210 ? 33.565 68.300 127.345 1.00 7.09 210 ARG B C 1
ATOM 2892 O O . ARG B 2 210 ? 32.995 67.850 126.336 1.00 11.32 210 ARG B O 1
ATOM 2900 N N . PRO B 2 211 ? 33.254 67.904 128.586 1.00 4.61 211 PRO B N 1
ATOM 2901 C CA . PRO B 2 211 ? 32.145 66.983 128.820 1.00 2.00 211 PRO B CA 1
ATOM 2902 C C . PRO B 2 211 ? 30.871 67.788 128.582 1.00 9.80 211 PRO B C 1
ATOM 2903 O O . PRO B 2 211 ? 30.924 68.946 128.217 1.00 29.22 211 PRO B O 1
ATOM 2907 N N . THR B 2 212 ? 29.724 67.188 128.814 1.00 16.50 212 THR B N 1
ATOM 2908 C CA . THR B 2 212 ? 28.475 67.878 128.604 1.00 11.73 212 THR B CA 1
ATOM 2909 C C . THR B 2 212 ? 28.127 68.830 129.742 1.00 23.70 212 THR B C 1
ATOM 2910 O O . THR B 2 212 ? 28.545 68.626 130.893 1.00 31.82 212 THR B O 1
ATOM 2914 N N . MET B 2 213 ? 27.344 69.853 129.385 1.00 31.68 213 MET B N 1
ATOM 2915 C CA . MET B 2 213 ? 26.849 70.916 130.260 1.00 38.72 213 MET B CA 1
ATOM 2916 C C . MET B 2 213 ? 27.838 72.089 130.297 1.00 48.57 213 MET B C 1
ATOM 2917 O O . MET B 2 213 ? 28.474 72.299 131.351 1.00 49.23 213 MET B O 1
ATOM 2922 N N . ALA C 1 7 ? 37.324 44.617 129.685 1.00 70.70 7 ALA C N 1
ATOM 2923 C CA . ALA C 1 7 ? 37.825 45.940 130.145 1.00 64.63 7 ALA C CA 1
ATOM 2924 C C . ALA C 1 7 ? 37.474 46.116 131.621 1.00 62.57 7 ALA C C 1
ATOM 2925 O O . ALA C 1 7 ? 36.345 45.855 132.038 1.00 66.61 7 ALA C O 1
ATOM 2927 N N . SER C 1 8 ? 38.443 46.557 132.410 1.00 48.87 8 SER C N 1
ATOM 2928 C CA . SER C 1 8 ? 38.222 46.734 133.831 1.00 40.21 8 SER C CA 1
ATOM 2929 C C . SER C 1 8 ? 38.971 47.952 134.367 1.00 36.75 8 SER C C 1
ATOM 2930 O O . SER C 1 8 ? 39.730 48.605 133.647 1.00 23.31 8 SER C O 1
ATOM 2933 N N . SER C 1 9 ? 38.689 48.279 135.622 1.00 30.24 9 SER C N 1
ATOM 2934 C CA . SER C 1 9 ? 39.305 49.390 136.323 1.00 18.52 9 SER C CA 1
ATOM 2935 C C . SER C 1 9 ? 40.576 48.904 136.978 1.00 17.41 9 SER C C 1
ATOM 2936 O O . SER C 1 9 ? 41.377 49.705 137.436 1.00 23.66 9 SER C O 1
ATOM 2939 N N . LEU C 1 10 ? 40.765 47.582 136.959 1.00 15.65 10 LEU C N 1
ATOM 2940 C CA . LEU C 1 10 ? 41.912 46.901 137.547 1.00 3.24 10 LEU C CA 1
ATOM 2941 C C . LEU C 1 10 ? 42.696 46.113 136.516 1.00 7.07 10 LEU C C 1
ATOM 2942 O O . LEU C 1 10 ? 42.120 45.485 135.620 1.00 12.19 10 LEU C O 1
ATOM 2947 N N . PRO C 1 11 ? 44.035 46.167 136.602 1.00 4.83 11 PRO C N 1
ATOM 2948 C CA . PRO C 1 11 ? 44.950 45.466 135.689 1.00 2.00 11 PRO C CA 1
ATOM 2949 C C . PRO C 1 11 ? 45.025 43.995 136.042 1.00 9.11 11 PRO C C 1
ATOM 2950 O O . PRO C 1 11 ? 45.355 43.641 137.175 1.00 23.16 11 PRO C O 1
ATOM 2954 N N . GLN C 1 12 ? 44.757 43.131 135.073 1.00 12.13 12 GLN C N 1
ATOM 2955 C CA . GLN C 1 12 ? 44.754 41.686 135.309 1.00 3.65 12 GLN C CA 1
ATOM 2956 C C . GLN C 1 12 ? 45.910 41.161 136.187 1.00 7.75 12 GLN C C 1
ATOM 2957 O O . GLN C 1 12 ? 45.684 40.396 137.121 1.00 22.07 12 GLN C O 1
ATOM 2963 N N . SER C 1 13 ? 47.130 41.616 135.946 1.00 3.65 13 SER C N 1
ATOM 2964 C CA . SER C 1 13 ? 48.261 41.144 136.733 1.00 4.29 13 SER C CA 1
ATOM 2965 C C . SER C 1 13 ? 48.073 41.345 138.234 1.00 12.18 13 SER C C 1
ATOM 2966 O O . SER C 1 13 ? 48.550 40.565 139.041 1.00 22.84 13 SER C O 1
ATOM 2969 N N . PHE C 1 14 ? 47.349 42.376 138.609 1.00 8.39 14 PHE C N 1
ATOM 2970 C CA . PHE C 1 14 ? 47.124 42.636 139.999 1.00 2.00 14 PHE C CA 1
ATOM 2971 C C . PHE C 1 14 ? 46.156 41.614 140.540 1.00 2.98 14 PHE C C 1
ATOM 2972 O O . PHE C 1 14 ? 46.386 41.013 141.591 1.00 18.56 14 PHE C O 1
ATOM 2980 N N . LEU C 1 15 ? 45.071 41.402 139.816 1.00 2.00 15 LEU C N 1
ATOM 2981 C CA . LEU C 1 15 ? 44.068 40.444 140.255 1.00 2.72 15 LEU C CA 1
ATOM 2982 C C . LEU C 1 15 ? 44.632 39.041 140.350 1.00 8.50 15 LEU C C 1
ATOM 2983 O O . LEU C 1 15 ? 44.257 38.266 141.231 1.00 17.18 15 LEU C O 1
ATOM 2988 N N . LEU C 1 16 ? 45.547 38.716 139.442 1.00 8.32 16 LEU C N 1
ATOM 2989 C CA . LEU C 1 16 ? 46.141 37.394 139.427 1.00 2.00 16 LEU C CA 1
ATOM 2990 C C . LEU C 1 16 ? 47.059 37.200 140.595 1.00 2.00 16 LEU C C 1
ATOM 2991 O O . LEU C 1 16 ? 47.111 36.114 141.159 1.00 18.45 16 LEU C O 1
ATOM 2996 N N . LYS C 1 17 ? 47.780 38.247 140.971 1.00 2.00 17 LYS C N 1
ATOM 2997 C CA . LYS C 1 17 ? 48.638 38.172 142.149 1.00 2.00 17 LYS C CA 1
ATOM 2998 C C . LYS C 1 17 ? 47.774 38.111 143.412 1.00 10.50 17 LYS C C 1
ATOM 2999 O O . LYS C 1 17 ? 48.142 37.467 144.382 1.00 23.80 17 LYS C O 1
ATOM 3005 N N . CYS C 1 18 ? 46.634 38.792 143.409 1.00 3.75 18 CYS C N 1
ATOM 3006 C CA . CYS C 1 18 ? 45.744 38.742 144.549 1.00 2.00 18 CYS C CA 1
ATOM 3007 C C . CYS C 1 18 ? 45.293 37.306 144.802 1.00 2.00 18 CYS C C 1
ATOM 3008 O O . CYS C 1 18 ? 45.387 36.805 145.914 1.00 12.40 18 CYS C O 1
ATOM 3011 N N . LEU C 1 19 ? 44.888 36.620 143.741 1.00 2.00 19 LEU C N 1
ATOM 3012 C CA . LEU C 1 19 ? 44.425 35.233 143.820 1.00 2.92 19 LEU C CA 1
ATOM 3013 C C . LEU C 1 19 ? 45.473 34.268 144.304 1.00 8.24 19 LEU C C 1
ATOM 3014 O O . LEU C 1 19 ? 45.178 33.253 144.913 1.00 17.05 19 LEU C O 1
ATOM 3019 N N . GLU C 1 20 ? 46.712 34.579 144.007 1.00 12.19 20 GLU C N 1
ATOM 3020 C CA . GLU C 1 20 ? 47.787 33.729 144.426 1.00 2.00 20 GLU C CA 1
ATOM 3021 C C . GLU C 1 20 ? 48.073 33.977 145.910 1.00 6.85 20 GLU C C 1
ATOM 3022 O O . GLU C 1 20 ? 48.379 33.049 146.639 1.00 12.34 20 GLU C O 1
ATOM 3028 N N . GLN C 1 21 ? 47.954 35.221 146.368 1.00 6.38 21 GLN C N 1
ATOM 3029 C CA . GLN C 1 21 ? 48.202 35.519 147.765 1.00 2.00 21 GLN C CA 1
ATOM 3030 C C . GLN C 1 21 ? 47.090 34.875 148.595 1.00 2.00 21 GLN C C 1
ATOM 3031 O O . GLN C 1 21 ? 47.330 34.306 149.647 1.00 11.32 21 GLN C O 1
ATOM 3037 N N . VAL C 1 22 ? 45.880 34.874 148.085 1.00 2.00 22 VAL C N 1
ATOM 3038 C CA . VAL C 1 22 ? 44.807 34.248 148.811 1.00 2.00 22 VAL C CA 1
ATOM 3039 C C . VAL C 1 22 ? 45.168 32.794 148.999 1.00 3.52 22 VAL C C 1
ATOM 3040 O O . VAL C 1 22 ? 45.151 32.300 150.106 1.00 23.32 22 VAL C O 1
ATOM 3044 N N . ARG C 1 23 ? 45.539 32.108 147.931 1.00 8.50 23 ARG C N 1
ATOM 3045 C CA . ARG C 1 23 ? 45.904 30.705 148.064 1.00 2.00 23 ARG C CA 1
ATOM 3046 C C . ARG C 1 23 ? 47.095 30.478 148.997 1.00 2.06 23 ARG C C 1
ATOM 3047 O O . ARG C 1 23 ? 47.061 29.585 149.817 1.00 8.20 23 ARG C O 1
ATOM 3055 N N . LYS C 1 24 ? 48.137 31.288 148.873 1.00 2.00 24 LYS C N 1
ATOM 3056 C CA . LYS C 1 24 ? 49.321 31.143 149.698 1.00 2.00 24 LYS C CA 1
ATOM 3057 C C . LYS C 1 24 ? 48.883 31.225 151.130 1.00 5.87 24 LYS C C 1
ATOM 3058 O O . LYS C 1 24 ? 49.240 30.373 151.938 1.00 15.33 24 LYS C O 1
ATOM 3064 N N . ILE C 1 25 ? 48.024 32.197 151.418 1.00 5.48 25 ILE C N 1
ATOM 3065 C CA . ILE C 1 25 ? 47.517 32.404 152.766 1.00 5.48 25 ILE C CA 1
ATOM 3066 C C . ILE C 1 25 ? 46.582 31.304 153.235 1.00 4.26 25 ILE C C 1
ATOM 3067 O O . ILE C 1 25 ? 46.530 30.990 154.412 1.00 17.19 25 ILE C O 1
ATOM 3072 N N . GLN C 1 26 ? 45.813 30.734 152.335 1.00 5.13 26 GLN C N 1
ATOM 3073 C CA . GLN C 1 26 ? 44.934 29.647 152.728 1.00 7.24 26 GLN C CA 1
ATOM 3074 C C . GLN C 1 26 ? 45.773 28.417 153.051 1.00 7.27 26 GLN C C 1
ATOM 3075 O O . GLN C 1 26 ? 45.329 27.525 153.745 1.00 26.82 26 GLN C O 1
ATOM 3081 N N . GLY C 1 27 ? 46.961 28.329 152.480 1.00 13.10 27 GLY C N 1
ATOM 3082 C CA . GLY C 1 27 ? 47.799 27.181 152.749 1.00 9.99 27 GLY C CA 1
ATOM 3083 C C . GLY C 1 27 ? 48.525 27.405 154.054 1.00 12.84 27 GLY C C 1
ATOM 3084 O O . GLY C 1 27 ? 48.873 26.441 154.733 1.00 24.01 27 GLY C O 1
ATOM 3085 N N . ASP C 1 28 ? 48.788 28.668 154.384 1.00 8.18 28 ASP C N 1
ATOM 3086 C CA . ASP C 1 28 ? 49.471 29.014 155.624 1.00 15.20 28 ASP C CA 1
ATOM 3087 C C . ASP C 1 28 ? 48.544 28.749 156.818 1.00 17.49 28 ASP C C 1
ATOM 3088 O O . ASP C 1 28 ? 48.965 28.235 157.852 1.00 24.57 28 ASP C O 1
ATOM 3093 N N . GLY C 1 29 ? 47.272 29.081 156.656 1.00 17.64 29 GLY C N 1
ATOM 3094 C CA . GLY C 1 29 ? 46.297 28.856 157.709 1.00 2.90 29 GLY C CA 1
ATOM 3095 C C . GLY C 1 29 ? 46.081 27.379 157.932 1.00 2.80 29 GLY C C 1
ATOM 3096 O O . GLY C 1 29 ? 45.891 26.959 159.053 1.00 14.25 29 GLY C O 1
ATOM 3097 N N . ALA C 1 30 ? 46.129 26.579 156.877 1.00 4.17 30 ALA C N 1
ATOM 3098 C CA . ALA C 1 30 ? 45.952 25.139 157.017 1.00 2.00 30 ALA C CA 1
ATOM 3099 C C . ALA C 1 30 ? 47.109 24.585 157.787 1.00 7.28 30 ALA C C 1
ATOM 3100 O O . ALA C 1 30 ? 46.932 23.724 158.636 1.00 29.84 30 ALA C O 1
ATOM 3102 N N . ALA C 1 31 ? 48.305 25.062 157.470 1.00 9.43 31 ALA C N 1
ATOM 3103 C CA . ALA C 1 31 ? 49.496 24.626 158.162 1.00 4.25 31 ALA C CA 1
ATOM 3104 C C . ALA C 1 31 ? 49.284 24.904 159.645 1.00 9.67 31 ALA C C 1
ATOM 3105 O O . ALA C 1 31 ? 49.490 24.023 160.480 1.00 24.36 31 ALA C O 1
ATOM 3107 N N . LEU C 1 32 ? 48.797 26.108 159.950 1.00 11.94 32 LEU C N 1
ATOM 3108 C CA . LEU C 1 32 ? 48.519 26.545 161.327 1.00 10.26 32 LEU C CA 1
ATOM 3109 C C . LEU C 1 32 ? 47.506 25.619 161.997 1.00 10.70 32 LEU C C 1
ATOM 3110 O O . LEU C 1 32 ? 47.744 25.048 163.039 1.00 21.66 32 LEU C O 1
ATOM 3115 N N . GLN C 1 33 ? 46.372 25.448 161.373 1.00 6.77 33 GLN C N 1
ATOM 3116 C CA . GLN C 1 33 ? 45.385 24.575 161.931 1.00 11.34 33 GLN C CA 1
ATOM 3117 C C . GLN C 1 33 ? 45.892 23.140 162.058 1.00 16.79 33 GLN C C 1
ATOM 3118 O O . GLN C 1 33 ? 45.460 22.410 162.940 1.00 33.97 33 GLN C O 1
ATOM 3124 N N . GLU C 1 34 ? 46.797 22.716 161.195 1.00 11.03 34 GLU C N 1
ATOM 3125 C CA . GLU C 1 34 ? 47.280 21.357 161.312 1.00 17.39 34 GLU C CA 1
ATOM 3126 C C . GLU C 1 34 ? 48.134 21.321 162.572 1.00 14.89 34 GLU C C 1
ATOM 3127 O O . GLU C 1 34 ? 47.926 20.495 163.448 1.00 18.68 34 GLU C O 1
ATOM 3133 N N . LYS C 1 35 ? 49.044 22.275 162.696 1.00 9.61 35 LYS C N 1
ATOM 3134 C CA . LYS C 1 35 ? 49.928 22.345 163.850 1.00 9.34 35 LYS C CA 1
ATOM 3135 C C . LYS C 1 35 ? 49.135 22.337 165.180 1.00 18.47 35 LYS C C 1
ATOM 3136 O O . LYS C 1 35 ? 49.422 21.553 166.074 1.00 29.95 35 LYS C O 1
ATOM 3142 N N . LEU C 1 36 ? 48.099 23.157 165.286 1.00 18.42 36 LEU C N 1
ATOM 3143 C CA . LEU C 1 36 ? 47.286 23.222 166.501 1.00 8.34 36 LEU C CA 1
ATOM 3144 C C . LEU C 1 36 ? 46.581 21.928 166.769 1.00 12.47 36 LEU C C 1
ATOM 3145 O O . LEU C 1 36 ? 46.311 21.588 167.902 1.00 19.27 36 LEU C O 1
ATOM 3150 N N . CYS C 1 37 ? 46.228 21.219 165.721 1.00 13.93 37 CYS C N 1
ATOM 3151 C CA . CYS C 1 37 ? 45.553 19.963 165.918 1.00 21.15 37 CYS C CA 1
ATOM 3152 C C . CYS C 1 37 ? 46.557 18.892 166.308 1.00 19.26 37 CYS C C 1
ATOM 3153 O O . CYS C 1 37 ? 46.301 18.080 167.177 1.00 35.39 37 CYS C O 1
ATOM 3156 N N . ALA C 1 38 ? 47.747 18.961 165.744 1.00 20.60 38 ALA C N 1
ATOM 3157 C CA . ALA C 1 38 ? 48.791 17.980 166.032 1.00 22.05 38 ALA C CA 1
ATOM 3158 C C . ALA C 1 38 ? 49.385 18.135 167.421 1.00 19.77 38 ALA C C 1
ATOM 3159 O O . ALA C 1 38 ? 49.558 17.171 168.170 1.00 37.05 38 ALA C O 1
ATOM 3161 N N . THR C 1 39 ? 49.725 19.375 167.719 1.00 11.31 39 THR C N 1
ATOM 3162 C CA . THR C 1 39 ? 50.342 19.797 168.956 1.00 9.99 39 THR C CA 1
ATOM 3163 C C . THR C 1 39 ? 49.442 19.869 170.217 1.00 16.63 39 THR C C 1
ATOM 3164 O O . THR C 1 39 ? 49.925 19.648 171.324 1.00 17.72 39 THR C O 1
ATOM 3168 N N . TYR C 1 40 ? 48.146 20.137 170.056 1.00 12.60 40 TYR C N 1
ATOM 3169 C CA . TYR C 1 40 ? 47.250 20.268 171.203 1.00 2.00 40 TYR C CA 1
ATOM 3170 C C . TYR C 1 40 ? 45.898 19.638 170.993 1.00 11.97 40 TYR C C 1
ATOM 3171 O O . TYR C 1 40 ? 44.918 20.105 171.559 1.00 18.92 40 TYR C O 1
ATOM 3180 N N . LYS C 1 41 ? 45.829 18.607 170.165 1.00 12.42 41 LYS C N 1
ATOM 3181 C CA . LYS C 1 41 ? 44.571 17.923 169.863 1.00 14.12 41 LYS C CA 1
ATOM 3182 C C . LYS C 1 41 ? 43.298 18.805 169.761 1.00 25.06 41 LYS C C 1
ATOM 3183 O O . LYS C 1 41 ? 42.166 18.340 170.020 1.00 36.02 41 LYS C O 1
ATOM 3189 N N . LEU C 1 42 ? 43.508 20.067 169.364 1.00 24.75 42 LEU C N 1
ATOM 3190 C CA . LEU C 1 42 ? 42.456 21.065 169.132 1.00 25.10 42 LEU C CA 1
ATOM 3191 C C . LEU C 1 42 ? 42.193 20.992 167.611 1.00 31.92 42 LEU C C 1
ATOM 3192 O O . LEU C 1 42 ? 42.755 21.759 166.834 1.00 33.45 42 LEU C O 1
ATOM 3197 N N . CYS C 1 43 ? 41.307 20.089 167.203 1.00 37.36 43 CYS C N 1
ATOM 3198 C CA . CYS C 1 43 ? 41.049 19.848 165.790 1.00 38.53 43 CYS C CA 1
ATOM 3199 C C . CYS C 1 43 ? 39.769 20.289 165.102 1.00 42.92 43 CYS C C 1
ATOM 3200 O O . CYS C 1 43 ? 39.720 20.371 163.875 1.00 59.27 43 CYS C O 1
ATOM 3203 N N . HIS C 1 44 ? 38.726 20.564 165.862 1.00 40.68 44 HIS C N 1
ATOM 3204 C CA . HIS C 1 44 ? 37.482 20.938 165.237 1.00 39.49 44 HIS C CA 1
ATOM 3205 C C . HIS C 1 44 ? 37.010 22.284 165.743 1.00 42.35 44 HIS C C 1
ATOM 3206 O O . HIS C 1 44 ? 36.445 22.385 166.827 1.00 48.68 44 HIS C O 1
ATOM 3213 N N . PRO C 1 45 ? 37.208 23.337 164.947 1.00 39.21 45 PRO C N 1
ATOM 3214 C CA . PRO C 1 45 ? 36.794 24.689 165.326 1.00 38.34 45 PRO C CA 1
ATOM 3215 C C . PRO C 1 45 ? 35.325 24.775 165.767 1.00 40.88 45 PRO C C 1
ATOM 3216 O O . PRO C 1 45 ? 34.958 25.617 166.587 1.00 50.61 45 PRO C O 1
ATOM 3220 N N . GLU C 1 46 ? 34.498 23.880 165.243 1.00 44.44 46 GLU C N 1
ATOM 3221 C CA . GLU C 1 46 ? 33.078 23.849 165.572 1.00 49.26 46 GLU C CA 1
ATOM 3222 C C . GLU C 1 46 ? 32.896 23.735 167.083 1.00 49.24 46 GLU C C 1
ATOM 3223 O O . GLU C 1 46 ? 32.026 24.386 167.666 1.00 53.75 46 GLU C O 1
ATOM 3229 N N . GLU C 1 47 ? 33.773 22.956 167.714 1.00 40.34 47 GLU C N 1
ATOM 3230 C CA . GLU C 1 47 ? 33.742 22.734 169.160 1.00 33.38 47 GLU C CA 1
ATOM 3231 C C . GLU C 1 47 ? 34.040 23.976 169.975 1.00 29.29 47 GLU C C 1
ATOM 3232 O O . GLU C 1 47 ? 33.600 24.106 171.107 1.00 42.08 47 GLU C O 1
ATOM 3238 N N . LEU C 1 48 ? 34.737 24.921 169.373 1.00 30.00 48 LEU C N 1
ATOM 3239 C CA . LEU C 1 48 ? 35.085 26.155 170.056 1.00 24.32 48 LEU C CA 1
ATOM 3240 C C . LEU C 1 48 ? 34.196 27.316 169.673 1.00 27.05 48 LEU C C 1
ATOM 3241 O O . LEU C 1 48 ? 34.332 28.392 170.238 1.00 23.67 48 LEU C O 1
ATOM 3246 N N . VAL C 1 49 ? 33.275 27.086 168.737 1.00 38.83 49 VAL C N 1
ATOM 3247 C CA . VAL C 1 49 ? 32.358 28.116 168.245 1.00 41.95 49 VAL C CA 1
ATOM 3248 C C . VAL C 1 49 ? 31.944 29.125 169.308 1.00 42.98 49 VAL C C 1
ATOM 3249 O O . VAL C 1 49 ? 32.177 30.322 169.150 1.00 46.86 49 VAL C O 1
ATOM 3253 N N . LEU C 1 50 ? 31.452 28.622 170.435 1.00 47.61 50 LEU C N 1
ATOM 3254 C CA . LEU C 1 50 ? 30.974 29.459 171.526 1.00 51.26 50 LEU C CA 1
ATOM 3255 C C . LEU C 1 50 ? 31.941 30.479 172.123 1.00 54.11 50 LEU C C 1
ATOM 3256 O O . LEU C 1 50 ? 31.521 31.534 172.630 1.00 69.00 50 LEU C O 1
ATOM 3261 N N . LEU C 1 51 ? 33.232 30.196 172.028 1.00 49.22 51 LEU C N 1
ATOM 3262 C CA . LEU C 1 51 ? 34.251 31.103 172.565 1.00 47.75 51 LEU C CA 1
ATOM 3263 C C . LEU C 1 51 ? 34.490 32.382 171.736 1.00 49.55 51 LEU C C 1
ATOM 3264 O O . LEU C 1 51 ? 35.097 33.334 172.227 1.00 47.28 51 LEU C O 1
ATOM 3269 N N . GLY C 1 52 ? 33.960 32.426 170.511 1.00 59.08 52 GLY C N 1
ATOM 3270 C CA . GLY C 1 52 ? 34.108 33.609 169.668 1.00 66.72 52 GLY C CA 1
ATOM 3271 C C . GLY C 1 52 ? 33.490 34.788 170.393 1.00 69.40 52 GLY C C 1
ATOM 3272 O O . GLY C 1 52 ? 33.823 35.958 170.166 1.00 76.16 52 GLY C O 1
ATOM 3273 N N . HIS C 1 53 ? 32.615 34.425 171.328 1.00 65.27 53 HIS C N 1
ATOM 3274 C CA . HIS C 1 53 ? 31.898 35.350 172.196 1.00 69.91 53 HIS C CA 1
ATOM 3275 C C . HIS C 1 53 ? 32.808 35.747 173.365 1.00 71.49 53 HIS C C 1
ATOM 3276 O O . HIS C 1 53 ? 33.210 36.924 173.471 1.00 70.30 53 HIS C O 1
ATOM 3278 N N . SER C 1 54 ? 33.166 34.768 174.200 1.00 74.65 54 SER C N 1
ATOM 3279 C CA . SER C 1 54 ? 34.011 35.009 175.368 1.00 79.82 54 SER C CA 1
ATOM 3280 C C . SER C 1 54 ? 35.285 35.800 175.086 1.00 78.87 54 SER C C 1
ATOM 3281 O O . SER C 1 54 ? 35.663 36.695 175.847 1.00 82.22 54 SER C O 1
ATOM 3284 N N . LEU C 1 55 ? 35.940 35.469 173.985 1.00 74.56 55 LEU C N 1
ATOM 3285 C CA . LEU C 1 55 ? 37.183 36.122 173.623 1.00 76.03 55 LEU C CA 1
ATOM 3286 C C . LEU C 1 55 ? 37.010 37.362 172.772 1.00 79.74 55 LEU C C 1
ATOM 3287 O O . LEU C 1 55 ? 37.965 38.111 172.565 1.00 88.43 55 LEU C O 1
ATOM 3292 N N . GLY C 1 56 ? 35.802 37.575 172.268 1.00 77.20 56 GLY C N 1
ATOM 3293 C CA . GLY C 1 56 ? 35.558 38.742 171.443 1.00 78.25 56 GLY C CA 1
ATOM 3294 C C . GLY C 1 56 ? 36.296 38.717 170.115 1.00 73.80 56 GLY C C 1
ATOM 3295 O O . GLY C 1 56 ? 37.069 39.629 169.791 1.00 69.53 56 GLY C O 1
ATOM 3296 N N . ILE C 1 57 ? 36.071 37.655 169.352 1.00 71.30 57 ILE C N 1
ATOM 3297 C CA . ILE C 1 57 ? 36.688 37.523 168.047 1.00 59.37 57 ILE C CA 1
ATOM 3298 C C . ILE C 1 57 ? 35.623 37.763 167.004 1.00 60.63 57 ILE C C 1
ATOM 3299 O O . ILE C 1 57 ? 34.631 37.019 166.896 1.00 58.31 57 ILE C O 1
ATOM 3304 N N . PRO C 1 58 ? 35.786 38.865 166.266 1.00 58.62 58 PRO C N 1
ATOM 3305 C CA . PRO C 1 58 ? 34.886 39.299 165.214 1.00 55.43 58 PRO C CA 1
ATOM 3306 C C . PRO C 1 58 ? 35.057 38.538 163.930 1.00 59.05 58 PRO C C 1
ATOM 3307 O O . PRO C 1 58 ? 36.040 37.821 163.719 1.00 65.39 58 PRO C O 1
ATOM 3311 N N . TRP C 1 59 ? 34.044 38.683 163.095 1.00 62.37 59 TRP C N 1
ATOM 3312 C CA . TRP C 1 59 ? 33.994 38.091 161.762 1.00 66.68 59 TRP C CA 1
ATOM 3313 C C . TRP C 1 59 ? 34.248 39.320 160.845 1.00 75.14 59 TRP C C 1
ATOM 3314 O O . TRP C 1 59 ? 33.640 40.410 161.043 1.00 70.55 59 TRP C O 1
ATOM 3316 N N . ALA C 1 60 ? 35.218 39.199 159.935 1.00 83.54 60 ALA C N 1
ATOM 3317 C CA . ALA C 1 60 ? 35.511 40.301 159.029 1.00 78.79 60 ALA C CA 1
ATOM 3318 C C . ALA C 1 60 ? 34.353 40.324 158.067 1.00 79.96 60 ALA C C 1
ATOM 3319 O O . ALA C 1 60 ? 33.934 39.278 157.558 1.00 73.42 60 ALA C O 1
ATOM 3321 N N . PRO C 1 61 ? 33.754 41.503 157.888 1.00 84.43 61 PRO C N 1
ATOM 3322 C CA . PRO C 1 61 ? 32.616 41.676 156.986 1.00 88.94 61 PRO C CA 1
ATOM 3323 C C . PRO C 1 61 ? 33.013 41.868 155.520 1.00 96.30 61 PRO C C 1
ATOM 3324 O O . PRO C 1 61 ? 34.028 42.503 155.211 1.00 102.77 61 PRO C O 1
ATOM 3328 N N . LEU C 1 62 ? 32.225 41.278 154.627 1.00 101.52 62 LEU C N 1
ATOM 3329 C CA . LEU C 1 62 ? 32.430 41.406 153.186 1.00 106.90 62 LEU C CA 1
ATOM 3330 C C . LEU C 1 62 ? 31.015 41.579 152.629 1.00 115.69 62 LEU C C 1
ATOM 3331 O O . LEU C 1 62 ? 30.383 40.620 152.169 1.00 117.56 62 LEU C O 1
ATOM 3336 N N . SER C 1 63 ? 30.517 42.810 152.776 1.00 125.17 63 SER C N 1
ATOM 3337 C CA . SER C 1 63 ? 29.177 43.243 152.365 1.00 135.37 63 SER C CA 1
ATOM 3338 C C . SER C 1 63 ? 28.910 43.053 150.871 1.00 141.89 63 SER C C 1
ATOM 3339 O O . SER C 1 63 ? 28.775 44.040 150.138 1.00 145.00 63 SER C O 1
ATOM 3342 N N . SER C 1 64 ? 28.772 41.791 150.450 1.00 147.29 64 SER C N 1
ATOM 3343 C CA . SER C 1 64 ? 28.525 41.427 149.051 1.00 146.28 64 SER C CA 1
ATOM 3344 C C . SER C 1 64 ? 29.231 42.430 148.143 1.00 139.52 64 SER C C 1
ATOM 3345 O O . SER C 1 64 ? 28.591 43.360 147.641 1.00 142.20 64 SER C O 1
ATOM 3348 N N . CYS C 1 65 ? 30.525 42.252 147.890 1.00 127.23 65 CYS C N 1
ATOM 3349 C CA . CYS C 1 65 ? 31.177 43.236 147.045 1.00 121.51 65 CYS C CA 1
ATOM 3350 C C . CYS C 1 65 ? 31.356 43.006 145.540 1.00 121.72 65 CYS C C 1
ATOM 3351 O O . CYS C 1 65 ? 32.407 43.328 144.981 1.00 125.05 65 CYS C O 1
ATOM 3354 N N . PRO C 1 66 ? 30.334 42.450 144.855 1.00 117.30 66 PRO C N 1
ATOM 3355 C CA . PRO C 1 66 ? 30.511 42.256 143.412 1.00 118.09 66 PRO C CA 1
ATOM 3356 C C . PRO C 1 66 ? 30.716 43.610 142.690 1.00 118.48 66 PRO C C 1
ATOM 3357 O O . PRO C 1 66 ? 31.556 43.726 141.791 1.00 121.39 66 PRO C O 1
ATOM 3361 N N . SER C 1 67 ? 29.922 44.605 143.079 1.00 113.88 67 SER C N 1
ATOM 3362 C CA . SER C 1 67 ? 29.996 45.968 142.547 1.00 111.51 67 SER C CA 1
ATOM 3363 C C . SER C 1 67 ? 28.949 46.742 143.337 1.00 114.55 67 SER C C 1
ATOM 3364 O O . SER C 1 67 ? 27.759 46.390 143.344 1.00 107.21 67 SER C O 1
ATOM 3367 N N . GLN C 1 68 ? 29.433 47.748 144.061 1.00 114.28 68 GLN C N 1
ATOM 3368 C CA . GLN C 1 68 ? 28.609 48.602 144.934 1.00 121.21 68 GLN C CA 1
ATOM 3369 C C . GLN C 1 68 ? 28.503 50.098 144.445 1.00 123.31 68 GLN C C 1
ATOM 3370 O O . GLN C 1 68 ? 28.660 50.412 143.218 1.00 127.24 68 GLN C O 1
ATOM 3372 N N . ALA C 1 69 ? 28.265 51.009 145.395 1.00 134.80 69 ALA C N 1
ATOM 3373 C CA . ALA C 1 69 ? 28.179 52.444 145.099 1.00 131.73 69 ALA C CA 1
ATOM 3374 C C . ALA C 1 69 ? 29.493 52.835 144.428 1.00 130.30 69 ALA C C 1
ATOM 3375 O O . ALA C 1 69 ? 29.636 53.935 143.876 1.00 125.47 69 ALA C O 1
ATOM 3377 N N . LEU C 1 70 ? 30.457 51.920 144.523 1.00 118.01 70 LEU C N 1
ATOM 3378 C CA . LEU C 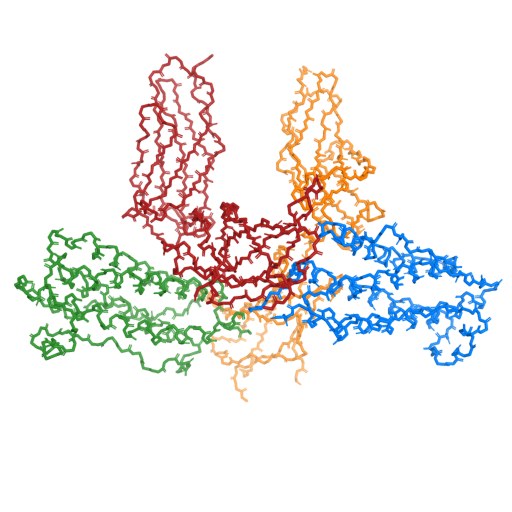1 70 ? 31.786 52.090 143.922 1.00 121.32 70 LEU C CA 1
ATOM 3379 C C . LEU C 1 70 ? 32.070 51.044 142.792 1.00 114.13 70 LEU C C 1
ATOM 3380 O O . LEU C 1 70 ? 31.870 49.809 143.010 1.00 112.44 70 LEU C O 1
ATOM 3382 N N . GLN C 1 71 ? 32.505 51.541 141.609 1.00 104.85 71 GLN C N 1
ATOM 3383 C CA . GLN C 1 71 ? 32.890 50.677 140.457 1.00 93.23 71 GLN C CA 1
ATOM 3384 C C . GLN C 1 71 ? 34.288 50.044 140.798 1.00 89.78 71 GLN C C 1
ATOM 3385 O O . GLN C 1 71 ? 35.288 50.251 140.053 1.00 79.30 71 GLN C O 1
ATOM 3387 N N . LEU C 1 72 ? 34.327 49.324 141.934 1.00 93.73 72 LEU C N 1
ATOM 3388 C CA . LEU C 1 72 ? 35.495 48.630 142.523 1.00 86.56 72 LEU C CA 1
ATOM 3389 C C . LEU C 1 72 ? 36.273 49.324 143.657 1.00 83.04 72 LEU C C 1
ATOM 3390 O O . LEU C 1 72 ? 36.835 48.644 144.527 1.00 70.92 72 LEU C O 1
ATOM 3395 N N . ALA C 1 73 ? 36.252 50.659 143.677 1.00 82.92 73 ALA C N 1
ATOM 3396 C CA . ALA C 1 73 ? 36.928 51.453 144.709 1.00 80.31 73 ALA C CA 1
ATOM 3397 C C . ALA C 1 73 ? 36.649 50.856 146.083 1.00 80.81 73 ALA C C 1
ATOM 3398 O O . ALA C 1 73 ? 37.560 50.662 146.884 1.00 80.94 73 ALA C O 1
ATOM 3400 N N . GLY C 1 74 ? 35.389 50.470 146.283 1.00 83.86 74 GLY C N 1
ATOM 3401 C CA . GLY C 1 74 ? 34.929 49.902 147.540 1.00 80.03 74 GLY C CA 1
ATOM 3402 C C . GLY C 1 74 ? 35.172 48.430 147.854 1.00 76.22 74 GLY C C 1
ATOM 3403 O O . GLY C 1 74 ? 35.532 48.111 148.991 1.00 80.12 74 GLY C O 1
ATOM 3404 N N . CYS C 1 75 ? 34.931 47.525 146.904 1.00 64.71 75 CYS C N 1
ATOM 3405 C CA . CYS C 1 75 ? 35.149 46.097 147.157 1.00 60.58 75 CYS C CA 1
ATOM 3406 C C . CYS C 1 75 ? 36.578 45.849 147.635 1.00 51.62 75 CYS C C 1
ATOM 3407 O O . CYS C 1 75 ? 36.801 45.135 148.615 1.00 55.28 75 CYS C O 1
ATOM 3410 N N . LEU C 1 76 ? 37.545 46.468 146.969 1.00 40.13 76 LEU C N 1
ATOM 3411 C CA . LEU C 1 76 ? 38.921 46.326 147.395 1.00 27.58 76 LEU C CA 1
ATOM 3412 C C . LEU C 1 76 ? 39.025 46.920 148.787 1.00 26.61 76 LEU C C 1
ATOM 3413 O O . LEU C 1 76 ? 39.675 46.352 149.649 1.00 38.81 76 LEU C O 1
ATOM 3418 N N . SER C 1 77 ? 38.360 48.043 149.017 1.00 21.59 77 SER C N 1
ATOM 3419 C CA . SER C 1 77 ? 38.395 48.680 150.322 1.00 29.72 77 SER C CA 1
ATOM 3420 C C . SER C 1 77 ? 38.053 47.681 151.438 1.00 30.19 77 SER C C 1
ATOM 3421 O O . SER C 1 77 ? 38.748 47.630 152.474 1.00 25.81 77 SER C O 1
ATOM 3424 N N . GLN C 1 78 ? 37.036 46.849 151.199 1.00 29.50 78 GLN C N 1
ATOM 3425 C CA . GLN C 1 78 ? 36.601 45.851 152.185 1.00 34.83 78 GLN C CA 1
ATOM 3426 C C . GLN C 1 78 ? 37.575 44.711 152.345 1.00 31.50 78 GLN C C 1
ATOM 3427 O O . GLN C 1 78 ? 37.879 44.282 153.465 1.00 42.01 78 GLN C O 1
ATOM 3433 N N . LEU C 1 79 ? 38.061 44.217 151.220 1.00 24.84 79 LEU C N 1
ATOM 3434 C CA . LEU C 1 79 ? 39.034 43.145 151.232 1.00 14.25 79 LEU C CA 1
ATOM 3435 C C . LEU C 1 79 ? 40.186 43.633 152.087 1.00 11.77 79 LEU C C 1
ATOM 3436 O O . LEU C 1 79 ? 40.635 42.931 152.976 1.00 16.01 79 LEU C O 1
ATOM 3441 N N . HIS C 1 80 ? 40.627 44.866 151.864 1.00 7.48 80 HIS C N 1
ATOM 3442 C CA . HIS C 1 80 ? 41.719 45.394 152.658 1.00 3.44 80 HIS C CA 1
ATOM 3443 C C . HIS C 1 80 ? 41.380 45.497 154.135 1.00 11.53 80 HIS C C 1
ATOM 3444 O O . HIS C 1 80 ? 42.224 45.187 154.956 1.00 23.00 80 HIS C O 1
ATOM 3451 N N . SER C 1 81 ? 40.194 46.005 154.482 1.00 25.49 81 SER C N 1
ATOM 3452 C CA . SER C 1 81 ? 39.796 46.129 155.896 1.00 25.99 81 SER C CA 1
ATOM 3453 C C . SER C 1 81 ? 39.816 44.793 156.605 1.00 21.22 81 SER C C 1
ATOM 3454 O O . SER C 1 81 ? 40.327 44.685 157.713 1.00 31.05 81 SER C O 1
ATOM 3457 N N . GLY C 1 82 ? 39.266 43.780 155.947 1.00 18.57 82 GLY C N 1
ATOM 3458 C CA . GLY C 1 82 ? 39.250 42.453 156.508 1.00 4.44 82 GLY C CA 1
ATOM 3459 C C . GLY C 1 82 ? 40.661 41.976 156.768 1.00 14.67 82 GLY C C 1
ATOM 3460 O O . GLY C 1 82 ? 41.017 41.713 157.904 1.00 28.00 82 GLY C O 1
ATOM 3461 N N . LEU C 1 83 ? 41.478 41.894 155.726 1.00 19.12 83 LEU C N 1
ATOM 3462 C CA . LEU C 1 83 ? 42.857 41.430 155.852 1.00 12.75 83 LEU C CA 1
ATOM 3463 C C . LEU C 1 83 ? 43.566 42.197 156.939 1.00 12.32 83 LEU C C 1
ATOM 3464 O O . LEU C 1 83 ? 44.353 41.649 157.722 1.00 13.95 83 LEU C O 1
ATOM 3469 N N . PHE C 1 84 ? 43.235 43.469 157.018 1.00 4.98 84 PHE C N 1
ATOM 3470 C CA . PHE C 1 84 ? 43.846 44.338 157.999 1.00 19.80 84 PHE C CA 1
ATOM 3471 C C . PHE C 1 84 ? 43.479 43.916 159.406 1.00 14.63 84 PHE C C 1
ATOM 3472 O O . PHE C 1 84 ? 44.302 43.946 160.319 1.00 29.43 84 PHE C O 1
ATOM 3480 N N . LEU C 1 85 ? 42.235 43.513 159.569 1.00 13.28 85 LEU C N 1
ATOM 3481 C CA . LEU C 1 85 ? 41.720 43.067 160.846 1.00 5.37 85 LEU C CA 1
ATOM 3482 C C . LEU C 1 85 ? 42.373 41.772 161.297 1.00 18.80 85 LEU C C 1
ATOM 3483 O O . LEU C 1 85 ? 42.783 41.633 162.451 1.00 24.49 85 LEU C O 1
ATOM 3488 N N . TYR C 1 86 ? 42.408 40.789 160.405 1.00 19.68 86 TYR C N 1
ATOM 3489 C CA . TYR C 1 86 ? 43.010 39.522 160.752 1.00 8.11 86 TYR C CA 1
ATOM 3490 C C . TYR C 1 86 ? 44.486 39.733 160.990 1.00 12.87 86 TYR C C 1
ATOM 3491 O O . TYR C 1 86 ? 45.101 39.010 161.767 1.00 22.86 86 TYR C O 1
ATOM 3500 N N . GLN C 1 87 ? 45.046 40.760 160.362 1.00 17.18 87 GLN C N 1
ATOM 3501 C CA . GLN C 1 87 ? 46.461 41.056 160.540 1.00 23.41 87 GLN C CA 1
ATOM 3502 C C . GLN C 1 87 ? 46.654 41.379 162.000 1.00 19.51 87 GLN C C 1
ATOM 3503 O O . GLN C 1 87 ? 47.641 40.987 162.608 1.00 37.01 87 GLN C O 1
ATOM 3509 N N . GLY C 1 88 ? 45.673 42.070 162.556 1.00 13.71 88 GLY C N 1
ATOM 3510 C CA . GLY C 1 88 ? 45.711 42.460 163.951 1.00 19.65 88 GLY C CA 1
ATOM 3511 C C . GLY C 1 88 ? 45.375 41.329 164.891 1.00 21.74 88 GLY C C 1
ATOM 3512 O O . GLY C 1 88 ? 46.089 41.094 165.856 1.00 24.19 88 GLY C O 1
ATOM 3513 N N . LEU C 1 89 ? 44.290 40.623 164.620 1.00 15.66 89 LEU C N 1
ATOM 3514 C CA . LEU C 1 89 ? 43.930 39.506 165.460 1.00 7.95 89 LEU C CA 1
ATOM 3515 C C . LEU C 1 89 ? 45.112 38.559 165.581 1.00 14.39 89 LEU C C 1
ATOM 3516 O O . LEU C 1 89 ? 45.483 38.192 166.682 1.00 26.94 89 LEU C O 1
ATOM 3521 N N . LEU C 1 90 ? 45.742 38.210 164.462 1.00 16.35 90 LEU C N 1
ATOM 3522 C CA . LEU C 1 90 ? 46.879 37.296 164.498 1.00 11.45 90 LEU C CA 1
ATOM 3523 C C . LEU C 1 90 ? 48.020 37.876 165.331 1.00 9.74 90 LEU C C 1
ATOM 3524 O O . LEU C 1 90 ? 48.776 37.127 165.942 1.00 22.57 90 LEU C O 1
ATOM 3529 N N . GLN C 1 91 ? 48.140 39.201 165.383 1.00 10.18 91 GLN C N 1
ATOM 3530 C CA . GLN C 1 91 ? 49.218 39.813 166.168 1.00 29.67 91 GLN C CA 1
ATOM 3531 C C . GLN C 1 91 ? 48.910 39.729 167.655 1.00 33.14 91 GLN C C 1
ATOM 3532 O O . GLN C 1 91 ? 49.812 39.569 168.472 1.00 44.25 91 GLN C O 1
ATOM 3538 N N . ALA C 1 92 ? 47.627 39.792 167.996 1.00 35.67 92 ALA C N 1
ATOM 3539 C CA . ALA C 1 92 ? 47.172 39.726 169.388 1.00 29.56 92 ALA C CA 1
ATOM 3540 C C . ALA C 1 92 ? 47.417 38.373 170.038 1.00 29.29 92 ALA C C 1
ATOM 3541 O O . ALA C 1 92 ? 47.482 38.274 171.264 1.00 41.00 92 ALA C O 1
ATOM 3543 N N . LEU C 1 93 ? 47.520 37.332 169.216 1.00 21.89 93 LEU C N 1
ATOM 3544 C CA . LEU C 1 93 ? 47.768 35.977 169.687 1.00 6.09 93 LEU C CA 1
ATOM 3545 C C . LEU C 1 93 ? 49.187 35.842 170.180 1.00 12.86 93 LEU C C 1
ATOM 3546 O O . LEU C 1 93 ? 49.634 34.740 170.437 1.00 15.59 93 LEU C O 1
ATOM 3551 N N . GLU C 1 94 ? 49.912 36.953 170.213 1.00 14.59 94 GLU C N 1
ATOM 3552 C CA . GLU C 1 94 ? 51.296 37.009 170.652 1.00 21.72 94 GLU C CA 1
ATOM 3553 C C . GLU C 1 94 ? 52.092 35.712 170.435 1.00 15.18 94 GLU C C 1
ATOM 3554 O O . GLU C 1 94 ? 52.738 35.207 171.340 1.00 32.11 94 GLU C O 1
ATOM 3560 N N . GLY C 1 95 ? 52.010 35.174 169.221 1.00 15.54 95 GLY C N 1
ATOM 3561 C CA . GLY C 1 95 ? 52.731 33.963 168.847 1.00 10.79 95 GLY C CA 1
ATOM 3562 C C . GLY C 1 95 ? 52.140 32.622 169.259 1.00 19.04 95 GLY C C 1
ATOM 3563 O O . GLY C 1 95 ? 52.579 31.575 168.775 1.00 17.08 95 GLY C O 1
ATOM 3564 N N . ILE C 1 96 ? 51.136 32.655 170.131 1.00 15.51 96 ILE C N 1
ATOM 3565 C CA . ILE C 1 96 ? 50.485 31.466 170.678 1.00 13.74 96 ILE C CA 1
ATOM 3566 C C . ILE C 1 96 ? 51.392 30.699 171.661 1.00 16.06 96 ILE C C 1
ATOM 3567 O O . ILE C 1 96 ? 51.066 30.559 172.839 1.00 35.34 96 ILE C O 1
ATOM 3572 N N . SER C 1 97 ? 52.529 30.215 171.187 1.00 19.21 97 SER C N 1
ATOM 3573 C CA . SER C 1 97 ? 53.481 29.514 172.034 1.00 18.12 97 SER C CA 1
ATOM 3574 C C . SER C 1 97 ? 54.690 29.245 171.181 1.00 27.03 97 SER C C 1
ATOM 3575 O O . SER C 1 97 ? 54.621 29.301 169.963 1.00 35.89 97 SER C O 1
ATOM 3578 N N . PRO C 1 98 ? 55.821 28.947 171.808 1.00 31.32 98 PRO C N 1
ATOM 3579 C CA . PRO C 1 98 ? 57.064 28.666 171.088 1.00 25.50 98 PRO C CA 1
ATOM 3580 C C . PRO C 1 98 ? 56.958 27.630 169.976 1.00 25.30 98 PRO C C 1
ATOM 3581 O O . PRO C 1 98 ? 57.593 27.764 168.939 1.00 33.22 98 PRO C O 1
ATOM 3585 N N . GLU C 1 99 ? 56.149 26.604 170.178 1.00 29.21 99 GLU C N 1
ATOM 3586 C CA . GLU C 1 99 ? 55.988 25.573 169.160 1.00 37.82 99 GLU C CA 1
ATOM 3587 C C . GLU C 1 99 ? 55.309 26.130 167.903 1.00 31.34 99 GLU C C 1
ATOM 3588 O O . GLU C 1 99 ? 55.588 25.705 166.786 1.00 44.97 99 GLU C O 1
ATOM 3594 N N . LEU C 1 100 ? 54.417 27.088 168.095 1.00 23.62 100 LEU C N 1
ATOM 3595 C CA . LEU C 1 100 ? 53.671 27.669 166.994 1.00 21.66 100 LEU C CA 1
ATOM 3596 C C . LEU C 1 100 ? 54.123 28.993 166.401 1.00 20.83 100 LEU C C 1
ATOM 3597 O O . LEU C 1 100 ? 53.787 29.314 165.260 1.00 29.44 100 LEU C O 1
ATOM 3602 N N . GLY C 1 101 ? 54.888 29.752 167.164 1.00 20.83 101 GLY C N 1
ATOM 3603 C CA . GLY C 1 101 ? 55.385 31.032 166.697 1.00 30.70 101 GLY C CA 1
ATOM 3604 C C . GLY C 1 101 ? 55.794 31.069 165.237 1.00 25.79 101 GLY C C 1
ATOM 3605 O O . GLY C 1 101 ? 55.370 31.970 164.513 1.00 29.04 101 GLY C O 1
ATOM 3606 N N . PRO C 1 102 ? 56.625 30.123 164.776 1.00 19.79 102 PRO C N 1
ATOM 3607 C CA . PRO C 1 102 ? 57.061 30.090 163.386 1.00 14.68 102 PRO C CA 1
ATOM 3608 C C . PRO C 1 102 ? 55.904 29.994 162.426 1.00 14.64 102 PRO C C 1
ATOM 3609 O O . PRO C 1 102 ? 55.725 30.858 161.569 1.00 25.92 102 PRO C O 1
ATOM 3613 N N . THR C 1 103 ? 55.095 28.964 162.595 1.00 11.79 103 THR C N 1
ATOM 3614 C CA . THR C 1 103 ? 53.946 28.765 161.718 1.00 10.86 103 THR C CA 1
ATOM 3615 C C . THR C 1 103 ? 52.989 29.964 161.684 1.00 9.48 103 THR C C 1
ATOM 3616 O O . THR C 1 103 ? 52.479 30.337 160.636 1.00 13.57 103 THR C O 1
ATOM 3620 N N . LEU C 1 104 ? 52.771 30.592 162.821 1.00 7.56 104 LEU C N 1
ATOM 3621 C CA . LEU C 1 104 ? 51.881 31.732 162.864 1.00 2.13 104 LEU C CA 1
ATOM 3622 C C . LEU C 1 104 ? 52.528 32.948 162.227 1.00 8.30 104 LEU C C 1
ATOM 3623 O O . LEU C 1 104 ? 51.885 33.663 161.478 1.00 20.48 104 LEU C O 1
ATOM 3628 N N . ASP C 1 105 ? 53.810 33.159 162.488 1.00 17.98 105 ASP C N 1
ATOM 3629 C CA . ASP C 1 105 ? 54.519 34.301 161.933 1.00 18.89 105 ASP C CA 1
ATOM 3630 C C . ASP C 1 105 ? 54.436 34.279 160.412 1.00 20.17 105 ASP C C 1
ATOM 3631 O O . ASP C 1 105 ? 54.277 35.315 159.767 1.00 17.22 105 ASP C O 1
ATOM 3636 N N . THR C 1 106 ? 54.525 33.095 159.829 1.00 16.59 106 THR C N 1
ATOM 3637 C CA . THR C 1 106 ? 54.432 32.993 158.386 1.00 7.81 106 THR C CA 1
ATOM 3638 C C . THR C 1 106 ? 53.069 33.469 157.959 1.00 5.01 106 THR C C 1
ATOM 3639 O O . THR C 1 106 ? 52.962 34.331 157.121 1.00 12.31 106 THR C O 1
ATOM 3643 N N . LEU C 1 107 ? 52.024 32.933 158.561 1.00 5.97 107 LEU C N 1
ATOM 3644 C CA . LEU C 1 107 ? 50.680 33.344 158.216 1.00 2.00 107 LEU C CA 1
ATOM 3645 C C . LEU C 1 107 ? 50.480 34.825 158.376 1.00 2.00 107 LEU C C 1
ATOM 3646 O O . LEU C 1 107 ? 49.854 35.437 157.549 1.00 14.00 107 LEU C O 1
ATOM 3651 N N . GLN C 1 108 ? 51.014 35.397 159.442 1.00 5.05 108 GLN C N 1
ATOM 3652 C CA . GLN C 1 108 ? 50.885 36.831 159.745 1.00 7.64 108 GLN C CA 1
ATOM 3653 C C . GLN C 1 108 ? 51.578 37.705 158.675 1.00 11.01 108 GLN C C 1
ATOM 3654 O O . GLN C 1 108 ? 51.001 38.678 158.177 1.00 14.74 108 GLN C O 1
ATOM 3660 N N . LEU C 1 109 ? 52.813 37.376 158.331 1.00 6.86 109 LEU C N 1
ATOM 3661 C CA . LEU C 1 109 ? 53.534 38.145 157.330 1.00 2.92 109 LEU C CA 1
ATOM 3662 C C . LEU C 1 109 ? 52.808 38.115 155.990 1.00 7.14 109 LEU C C 1
ATOM 3663 O O . LEU C 1 109 ? 52.582 39.151 155.358 1.00 22.53 109 LEU C O 1
ATOM 3668 N N . ASP C 1 110 ? 52.403 36.922 155.579 1.00 3.49 110 ASP C N 1
ATOM 3669 C CA . ASP C 1 110 ? 51.688 36.754 154.329 1.00 4.69 110 ASP C CA 1
ATOM 3670 C C . ASP C 1 110 ? 50.394 37.557 154.311 1.00 3.37 110 ASP C C 1
ATOM 3671 O O . ASP C 1 110 ? 50.039 38.109 153.287 1.00 16.18 110 ASP C O 1
ATOM 3676 N N . VAL C 1 111 ? 49.738 37.704 155.453 1.00 10.56 111 VAL C N 1
ATOM 3677 C CA . VAL C 1 111 ? 48.507 38.487 155.511 1.00 5.23 111 VAL C CA 1
ATOM 3678 C C . VAL C 1 111 ? 48.844 39.970 155.474 1.00 6.18 111 VAL C C 1
ATOM 3679 O O . VAL C 1 111 ? 48.188 40.751 154.818 1.00 6.98 111 VAL C O 1
ATOM 3683 N N . ALA C 1 112 ? 49.893 40.358 156.169 1.00 6.02 112 ALA C N 1
ATOM 3684 C CA . ALA C 1 112 ? 50.281 41.751 156.187 1.00 7.01 112 ALA C CA 1
ATOM 3685 C C . ALA C 1 112 ? 50.587 42.264 154.786 1.00 13.64 112 ALA C C 1
ATOM 3686 O O . ALA C 1 112 ? 50.089 43.305 154.366 1.00 26.24 112 ALA C O 1
ATOM 3688 N N . ASP C 1 113 ? 51.395 41.514 154.059 1.00 4.68 113 ASP C N 1
ATOM 3689 C CA . ASP C 1 113 ? 51.795 41.892 152.715 1.00 8.17 113 ASP C CA 1
ATOM 3690 C C . ASP C 1 113 ? 50.631 41.962 151.760 1.00 10.40 113 ASP C C 1
ATOM 3691 O O . ASP C 1 113 ? 50.585 42.811 150.892 1.00 19.46 113 ASP C O 1
ATOM 3696 N N . PHE C 1 114 ? 49.723 41.013 151.867 1.00 11.79 114 PHE C N 1
ATOM 3697 C CA . PHE C 1 114 ? 48.581 41.008 150.988 1.00 2.28 114 PHE C CA 1
ATOM 3698 C C . PHE C 1 114 ? 47.770 42.258 151.238 1.00 7.52 114 PHE C C 1
ATOM 3699 O O . PHE C 1 114 ? 47.243 42.864 150.320 1.00 15.03 114 PHE C O 1
ATOM 3707 N N . ALA C 1 115 ? 47.644 42.641 152.490 1.00 10.11 115 ALA C N 1
ATOM 3708 C CA . ALA C 1 115 ? 46.903 43.848 152.810 1.00 10.33 115 ALA C CA 1
ATOM 3709 C C . ALA C 1 115 ? 47.644 45.052 152.227 1.00 15.85 115 ALA C C 1
ATOM 3710 O O . ALA C 1 115 ? 47.036 45.928 151.627 1.00 27.89 115 ALA C O 1
ATOM 3712 N N . THR C 1 116 ? 48.963 45.081 152.390 1.00 14.87 116 THR C N 1
ATOM 3713 C CA . THR C 1 116 ? 49.813 46.160 151.875 1.00 2.00 116 THR C CA 1
ATOM 3714 C C . THR C 1 116 ? 49.700 46.310 150.361 1.00 2.00 116 THR C C 1
ATOM 3715 O O . THR C 1 116 ? 49.486 47.378 149.831 1.00 12.12 116 THR C O 1
ATOM 3719 N N . THR C 1 117 ? 49.920 45.209 149.680 1.00 7.43 117 THR C N 1
ATOM 3720 C CA . THR C 1 117 ? 49.804 45.092 148.244 1.00 2.00 117 THR C CA 1
ATOM 3721 C C . THR C 1 117 ? 48.484 45.696 147.754 1.00 2.00 117 THR C C 1
ATOM 3722 O O . THR C 1 117 ? 48.481 46.467 146.802 1.00 19.66 117 THR C O 1
ATOM 3726 N N . ILE C 1 118 ? 47.368 45.363 148.403 1.00 9.24 118 ILE C N 1
ATOM 3727 C CA . ILE C 1 118 ? 46.051 45.874 147.994 1.00 2.78 118 ILE C CA 1
ATOM 3728 C C . ILE C 1 118 ? 45.977 47.362 148.210 1.00 9.63 118 ILE C C 1
ATOM 3729 O O . ILE C 1 118 ? 45.466 48.089 147.370 1.00 12.89 118 ILE C O 1
ATOM 3734 N N . TRP C 1 119 ? 46.519 47.819 149.325 1.00 9.14 119 TRP C N 1
ATOM 3735 C CA . TRP C 1 119 ? 46.502 49.234 149.630 1.00 10.18 119 TRP C CA 1
ATOM 3736 C C . TRP C 1 119 ? 47.223 50.015 148.555 1.00 12.76 119 TRP C C 1
ATOM 3737 O O . TRP C 1 119 ? 46.668 50.926 147.950 1.00 34.83 119 TRP C O 1
ATOM 3748 N N . GLN C 1 120 ? 48.459 49.632 148.291 1.00 11.47 120 GLN C N 1
ATOM 3749 C CA . GLN C 1 120 ? 49.276 50.298 147.279 1.00 12.84 120 GLN C CA 1
ATOM 3750 C C . GLN C 1 120 ? 48.672 50.293 145.896 1.00 9.36 120 GLN C C 1
ATOM 3751 O O . GLN C 1 120 ? 48.860 51.235 145.154 1.00 18.14 120 GLN C O 1
ATOM 3757 N N . GLN C 1 121 ? 47.926 49.252 145.554 1.00 6.37 121 GLN C N 1
ATOM 3758 C CA . GLN C 1 121 ? 47.303 49.203 144.244 1.00 5.48 121 GLN C CA 1
ATOM 3759 C C . GLN C 1 121 ? 46.216 50.239 144.243 1.00 14.37 121 GLN C C 1
ATOM 3760 O O . GLN C 1 121 ? 46.096 51.017 143.308 1.00 23.59 121 GLN C O 1
ATOM 3766 N N . MET C 1 122 ? 45.441 50.264 145.319 1.00 21.16 122 MET C N 1
ATOM 3767 C CA . MET C 1 122 ? 44.368 51.226 145.450 1.00 11.07 122 MET C CA 1
ATOM 3768 C C . MET C 1 122 ? 44.910 52.650 145.327 1.00 18.71 122 MET C C 1
ATOM 3769 O O . MET C 1 122 ? 44.302 53.488 144.653 1.00 23.46 122 MET C O 1
ATOM 3774 N N . GLU C 1 123 ? 46.062 52.927 145.933 1.00 10.34 123 GLU C N 1
ATOM 3775 C CA . GLU C 1 123 ? 46.616 54.267 145.829 1.00 22.20 123 GLU C CA 1
ATOM 3776 C C . GLU C 1 123 ? 46.981 54.590 144.380 1.00 18.15 123 GLU C C 1
ATOM 3777 O O . GLU C 1 123 ? 46.586 55.620 143.858 1.00 20.93 123 GLU C O 1
ATOM 3783 N N . GLU C 1 124 ? 47.702 53.679 143.733 1.00 21.09 124 GLU C N 1
ATOM 3784 C CA . GLU C 1 124 ? 48.136 53.830 142.347 1.00 15.37 124 GLU C CA 1
ATOM 3785 C C . GLU C 1 124 ? 46.951 54.188 141.442 1.00 12.11 124 GLU C C 1
ATOM 3786 O O . GLU C 1 124 ? 47.076 54.997 140.534 1.00 27.26 124 GLU C O 1
ATOM 3792 N N . LEU C 1 125 ? 45.786 53.622 141.722 1.00 9.65 125 LEU C N 1
ATOM 3793 C CA . LEU C 1 125 ? 44.600 53.892 140.917 1.00 16.69 125 LEU C CA 1
ATOM 3794 C C . LEU C 1 125 ? 43.729 55.026 141.434 1.00 25.47 125 LEU C C 1
ATOM 3795 O O . LEU C 1 125 ? 42.725 55.376 140.810 1.00 32.21 125 LEU C O 1
ATOM 3800 N N . GLY C 1 126 ? 44.081 55.576 142.584 1.00 27.63 126 GLY C N 1
ATOM 3801 C CA . GLY C 1 126 ? 43.273 56.632 143.147 1.00 25.45 126 GLY C CA 1
ATOM 3802 C C . GLY C 1 126 ? 41.946 56.080 143.636 1.00 32.05 126 GLY C C 1
ATOM 3803 O O . GLY C 1 126 ? 40.928 56.755 143.547 1.00 44.72 126 GLY C O 1
ATOM 3804 N N . MET C 1 127 ? 41.948 54.841 144.125 1.00 31.14 127 MET C N 1
ATOM 3805 C CA . MET C 1 127 ? 40.736 54.197 144.635 1.00 28.69 127 MET C CA 1
ATOM 3806 C C . MET C 1 127 ? 40.791 54.013 146.141 1.00 29.39 127 MET C C 1
ATOM 3807 O O . MET C 1 127 ? 39.848 53.471 146.727 1.00 35.42 127 MET C O 1
ATOM 3812 N N . ALA C 1 128 ? 41.905 54.419 146.757 1.00 30.60 128 ALA C N 1
ATOM 3813 C CA . ALA C 1 128 ? 42.114 54.259 148.203 1.00 29.62 128 ALA C CA 1
ATOM 3814 C C . ALA C 1 128 ? 41.071 55.007 149.016 1.00 33.26 128 ALA C C 1
ATOM 3815 O O . ALA C 1 128 ? 40.709 56.131 148.668 1.00 51.34 128 ALA C O 1
ATOM 3817 N N . PRO C 1 129 ? 40.537 54.375 150.083 1.00 33.48 129 PRO C N 1
ATOM 3818 C CA . PRO C 1 129 ? 39.537 55.025 150.921 1.00 24.94 129 PRO C CA 1
ATOM 3819 C C . PRO C 1 129 ? 40.139 56.319 151.450 1.00 20.92 129 PRO C C 1
ATOM 3820 O O . PRO C 1 129 ? 41.358 56.416 151.634 1.00 25.51 129 PRO C O 1
ATOM 3824 N N . ALA C 1 130 ? 39.285 57.317 151.651 1.00 20.74 130 ALA C N 1
ATOM 3825 C CA . ALA C 1 130 ? 39.717 58.618 152.141 1.00 29.99 130 ALA C CA 1
ATOM 3826 C C . ALA C 1 130 ? 40.085 58.583 153.613 1.00 39.40 130 ALA C C 1
ATOM 3827 O O . ALA C 1 130 ? 40.941 59.356 154.053 1.00 47.15 130 ALA C O 1
ATOM 3829 N N . LEU C 1 131 ? 39.441 57.699 154.374 1.00 49.97 131 LEU C N 1
ATOM 3830 C CA . LEU C 1 131 ? 39.724 57.574 155.798 1.00 60.81 131 LEU C CA 1
ATOM 3831 C C . LEU C 1 131 ? 40.586 56.322 156.014 1.00 68.79 131 LEU C C 1
ATOM 3832 O O . LEU C 1 131 ? 40.114 55.191 155.846 1.00 77.55 131 LEU C O 1
ATOM 3837 N N . GLN C 1 132 ? 41.863 56.542 156.331 1.00 73.50 132 GLN C N 1
ATOM 3838 C CA . GLN C 1 132 ? 42.827 55.461 156.561 1.00 76.14 132 GLN C CA 1
ATOM 3839 C C . GLN C 1 132 ? 42.420 54.714 157.831 1.00 71.88 132 GLN C C 1
ATOM 3840 O O . GLN C 1 132 ? 42.016 55.328 158.822 1.00 75.19 132 GLN C O 1
ATOM 3846 N N . PRO C 1 133 ? 42.525 53.381 157.813 1.00 67.56 133 PRO C N 1
ATOM 3847 C CA . PRO C 1 133 ? 42.181 52.476 158.909 1.00 73.08 133 PRO C CA 1
ATOM 3848 C C . PRO C 1 133 ? 42.944 52.642 160.210 1.00 85.07 133 PRO C C 1
ATOM 3849 O O . PRO C 1 133 ? 44.176 52.648 160.225 1.00 83.21 133 PRO C O 1
ATOM 3853 N N . THR C 1 134 ? 42.187 52.793 161.293 1.00 102.24 134 THR C N 1
ATOM 3854 C CA . THR C 1 134 ? 42.732 52.907 162.637 1.00 116.11 134 THR C CA 1
ATOM 3855 C C . THR C 1 134 ? 42.327 51.572 163.232 1.00 119.16 134 THR C C 1
ATOM 3856 O O . THR C 1 134 ? 41.163 51.167 163.126 1.00 121.21 134 THR C O 1
ATOM 3860 N N . GLN C 1 135 ? 43.289 50.866 163.807 1.00 120.37 135 GLN C N 1
ATOM 3861 C CA . GLN C 1 135 ? 43.006 49.563 164.377 1.00 119.71 135 GLN C CA 1
ATOM 3862 C C . GLN C 1 135 ? 41.897 49.622 165.409 1.00 119.45 135 GLN C C 1
ATOM 3863 O O . GLN C 1 135 ? 41.826 50.557 166.208 1.00 121.56 135 GLN C O 1
ATOM 3869 N N . GLY C 1 136 ? 41.005 48.642 165.341 1.00 118.89 136 GLY C N 1
ATOM 3870 C CA . GLY C 1 136 ? 39.899 48.579 166.272 1.00 115.12 136 GLY C CA 1
ATOM 3871 C C . GLY C 1 136 ? 40.299 48.004 167.618 1.00 111.04 136 GLY C C 1
ATOM 3872 O O . GLY C 1 136 ? 41.483 47.782 167.901 1.00 108.53 136 GLY C O 1
ATOM 3873 N N . ALA C 1 137 ? 39.296 47.781 168.461 1.00 105.56 137 ALA C N 1
ATOM 3874 C CA . ALA C 1 137 ? 39.506 47.220 169.789 1.00 95.01 137 ALA C CA 1
ATOM 3875 C C . ALA C 1 137 ? 39.954 45.784 169.613 1.00 84.12 137 ALA C C 1
ATOM 3876 O O . ALA C 1 137 ? 39.180 44.923 169.173 1.00 82.94 137 ALA C O 1
ATOM 3878 N N . MET C 1 138 ? 41.208 45.530 169.947 1.00 66.73 138 MET C N 1
ATOM 3879 C CA . MET C 1 138 ? 41.745 44.197 169.792 1.00 59.43 138 MET C CA 1
ATOM 3880 C C . MET C 1 138 ? 41.517 43.280 170.985 1.00 56.02 138 MET C C 1
ATOM 3881 O O . MET C 1 138 ? 41.961 43.585 172.091 1.00 64.30 138 MET C O 1
ATOM 3886 N N . PRO C 1 139 ? 40.788 42.158 170.781 1.00 51.93 139 PRO C N 1
ATOM 3887 C CA . PRO C 1 139 ? 40.504 41.192 171.842 1.00 44.50 139 PRO C CA 1
ATOM 3888 C C . PRO C 1 139 ? 41.791 40.699 172.451 1.00 40.97 139 PRO C C 1
ATOM 3889 O O . PRO C 1 139 ? 42.769 40.485 171.745 1.00 39.10 139 PRO C O 1
ATOM 3893 N N . ALA C 1 140 ? 41.798 40.572 173.770 1.00 44.83 140 ALA C N 1
ATOM 3894 C CA . ALA C 1 140 ? 42.977 40.115 174.484 1.00 48.33 140 ALA C CA 1
ATOM 3895 C C . ALA C 1 140 ? 42.926 38.620 174.676 1.00 47.98 140 ALA C C 1
ATOM 3896 O O . ALA C 1 140 ? 41.885 38.036 175.016 1.00 50.18 140 ALA C O 1
ATOM 3898 N N . PHE C 1 141 ? 44.075 38.005 174.470 1.00 38.23 141 PHE C N 1
ATOM 3899 C CA . PHE C 1 141 ? 44.187 36.581 174.608 1.00 29.21 141 PHE C CA 1
ATOM 3900 C C . PHE C 1 141 ? 45.131 36.383 175.779 1.00 38.43 141 PHE C C 1
ATOM 3901 O O . PHE C 1 141 ? 46.330 36.182 175.610 1.00 47.61 141 PHE C O 1
ATOM 3909 N N . ALA C 1 142 ? 44.547 36.490 176.973 1.00 41.33 142 ALA C N 1
ATOM 3910 C CA . ALA C 1 142 ? 45.241 36.412 178.250 1.00 33.11 142 ALA C CA 1
ATOM 3911 C C . ALA C 1 142 ? 46.039 35.165 178.515 1.00 39.08 142 ALA C C 1
ATOM 3912 O O . ALA C 1 142 ? 47.261 35.222 178.709 1.00 51.54 142 ALA C O 1
ATOM 3914 N N . SER C 1 143 ? 45.342 34.039 178.526 1.00 29.34 143 SER C N 1
ATOM 3915 C CA . SER C 1 143 ? 45.964 32.766 178.835 1.00 26.56 143 SER C CA 1
ATOM 3916 C C . SER C 1 143 ? 46.397 31.946 177.645 1.00 27.07 143 SER C C 1
ATOM 3917 O O . SER C 1 143 ? 45.860 32.092 176.550 1.00 32.00 143 SER C O 1
ATOM 3920 N N . ALA C 1 144 ? 47.256 30.969 177.912 1.00 24.02 144 ALA C N 1
ATOM 3921 C CA . ALA C 1 144 ? 47.732 30.059 176.880 1.00 8.15 144 ALA C CA 1
ATOM 3922 C C . ALA C 1 144 ? 46.553 29.457 176.118 1.00 16.26 144 ALA C C 1
ATOM 3923 O O . ALA C 1 144 ? 46.530 29.472 174.891 1.00 24.77 144 ALA C O 1
ATOM 3925 N N . PHE C 1 145 ? 45.564 28.941 176.836 1.00 12.94 145 PHE C N 1
ATOM 3926 C CA . PHE C 1 145 ? 44.437 28.354 176.163 1.00 12.32 145 PHE C CA 1
ATOM 3927 C C . PHE C 1 145 ? 43.708 29.375 175.298 1.00 14.13 145 PHE C C 1
ATOM 3928 O O . PHE C 1 145 ? 43.305 29.064 174.175 1.00 14.73 145 PHE C O 1
ATOM 3936 N N . GLN C 1 146 ? 43.551 30.593 175.795 1.00 14.61 146 GLN C N 1
ATOM 3937 C CA . GLN C 1 146 ? 42.856 31.601 175.003 1.00 18.58 146 GLN C CA 1
ATOM 3938 C C . GLN C 1 146 ? 43.614 31.860 173.703 1.00 20.71 146 GLN C C 1
ATOM 3939 O O . GLN C 1 146 ? 43.004 32.000 172.652 1.00 29.87 146 GLN C O 1
ATOM 3945 N N . ARG C 1 147 ? 44.942 31.867 173.759 1.00 17.67 147 ARG C N 1
ATOM 3946 C CA . ARG C 1 147 ? 45.757 32.066 172.561 1.00 2.00 147 ARG C CA 1
ATOM 3947 C C . ARG C 1 147 ? 45.642 30.873 171.603 1.00 8.67 147 ARG C C 1
ATOM 3948 O O . ARG C 1 147 ? 45.596 31.051 170.409 1.00 20.76 147 ARG C O 1
ATOM 3956 N N . ARG C 1 148 ? 45.575 29.658 172.131 1.00 16.12 148 ARG C N 1
ATOM 3957 C CA . ARG C 1 148 ? 45.449 28.459 171.310 1.00 7.39 148 ARG C CA 1
ATOM 3958 C C . ARG C 1 148 ? 44.083 28.388 170.677 1.00 10.44 148 ARG C C 1
ATOM 3959 O O . ARG C 1 148 ? 43.976 28.140 169.486 1.00 22.32 148 ARG C O 1
ATOM 3967 N N . ALA C 1 149 ? 43.026 28.560 171.457 1.00 10.37 149 ALA C N 1
ATOM 3968 C CA . ALA C 1 149 ? 41.701 28.528 170.861 1.00 14.52 149 ALA C CA 1
ATOM 3969 C C . ALA C 1 149 ? 41.532 29.723 169.930 1.00 18.80 149 ALA C C 1
ATOM 3970 O O . ALA C 1 149 ? 40.997 29.575 168.833 1.00 29.73 149 ALA C O 1
ATOM 3972 N N . GLY C 1 150 ? 42.028 30.893 170.336 1.00 19.83 150 GLY C N 1
ATOM 3973 C CA . GLY C 1 150 ? 41.929 32.084 169.498 1.00 19.01 150 GLY C CA 1
ATOM 3974 C C . GLY C 1 150 ? 42.534 31.821 168.123 1.00 25.91 150 GLY C C 1
ATOM 3975 O O . GLY C 1 150 ? 41.987 32.190 167.078 1.00 31.97 150 GLY C O 1
ATOM 3976 N N . GLY C 1 151 ? 43.656 31.121 168.127 1.00 18.18 151 GLY C N 1
ATOM 3977 C CA . GLY C 1 151 ? 44.319 30.783 166.894 1.00 10.04 151 GLY C CA 1
ATOM 3978 C C . GLY C 1 151 ? 43.401 29.979 166.013 1.00 12.68 151 GLY C C 1
ATOM 3979 O O . GLY C 1 151 ? 43.159 30.331 164.866 1.00 25.87 151 GLY C O 1
ATOM 3980 N N . VAL C 1 152 ? 42.838 28.917 166.551 1.00 9.05 152 VAL C N 1
ATOM 3981 C CA . VAL C 1 152 ? 41.952 28.093 165.746 1.00 11.62 152 VAL C CA 1
ATOM 3982 C C . VAL C 1 152 ? 40.815 28.890 165.166 1.00 11.83 152 VAL C C 1
ATOM 3983 O O . VAL C 1 152 ? 40.445 28.711 164.009 1.00 25.97 152 VAL C O 1
ATOM 3987 N N . LEU C 1 153 ? 40.289 29.801 165.964 1.00 10.24 153 LEU C N 1
ATOM 3988 C CA . LEU C 1 153 ? 39.173 30.620 165.532 1.00 11.91 153 LEU C CA 1
ATOM 3989 C C . LEU C 1 153 ? 39.519 31.646 164.488 1.00 15.82 153 LEU C C 1
ATOM 3990 O O . LEU C 1 153 ? 38.850 31.726 163.463 1.00 20.46 153 LEU C O 1
ATOM 3995 N N . VAL C 1 154 ? 40.548 32.439 164.751 1.00 11.97 154 VAL C N 1
ATOM 3996 C CA . VAL C 1 154 ? 40.977 33.438 163.796 1.00 7.00 154 VAL C CA 1
ATOM 3997 C C . VAL C 1 154 ? 41.328 32.762 162.490 1.00 9.04 154 VAL C C 1
ATOM 3998 O O . VAL C 1 154 ? 40.958 33.223 161.430 1.00 24.72 154 VAL C O 1
ATOM 4002 N N . ALA C 1 155 ? 41.990 31.627 162.577 1.00 7.30 155 ALA C N 1
ATOM 4003 C CA . ALA C 1 155 ? 42.368 30.883 161.403 1.00 6.34 155 ALA C CA 1
ATOM 4004 C C . ALA C 1 155 ? 41.120 30.462 160.675 1.00 6.48 155 ALA C C 1
ATOM 4005 O O . ALA C 1 155 ? 41.068 30.446 159.462 1.00 17.92 155 ALA C O 1
ATOM 4007 N N . SER C 1 156 ? 40.100 30.106 161.422 1.00 19.14 156 SER C N 1
ATOM 4008 C CA . SER C 1 156 ? 38.876 29.654 160.797 1.00 23.07 156 SER C CA 1
ATOM 4009 C C . SER C 1 156 ? 38.108 30.783 160.139 1.00 18.67 156 SER C C 1
ATOM 4010 O O . SER C 1 156 ? 37.469 30.581 159.119 1.00 22.04 156 SER C O 1
ATOM 4013 N N . HIS C 1 157 ? 38.176 31.974 160.719 1.00 22.92 157 HIS C N 1
ATOM 4014 C CA . HIS C 1 157 ? 37.481 33.141 160.172 1.00 20.81 157 HIS C CA 1
ATOM 4015 C C . HIS C 1 157 ? 38.221 33.650 158.942 1.00 23.71 157 HIS C C 1
ATOM 4016 O O . HIS C 1 157 ? 37.614 33.968 157.925 1.00 24.14 157 HIS C O 1
ATOM 4023 N N . LEU C 1 158 ? 39.541 33.710 159.043 1.00 22.33 158 LEU C N 1
ATOM 4024 C CA . LEU C 1 158 ? 40.363 34.160 157.954 1.00 7.48 158 LEU C CA 1
ATOM 4025 C C . LEU C 1 158 ? 40.055 33.269 156.799 1.00 2.00 158 LEU C C 1
ATOM 4026 O O . LEU C 1 158 ? 39.811 33.745 155.719 1.00 19.70 158 LEU C O 1
ATOM 4031 N N . GLN C 1 159 ? 39.922 31.982 157.066 1.00 2.00 159 GLN C N 1
ATOM 4032 C CA . GLN C 1 159 ? 39.670 31.003 156.020 1.00 2.56 159 GLN C CA 1
ATOM 4033 C C . GLN C 1 159 ? 38.373 31.220 155.292 1.00 8.86 159 GLN C C 1
ATOM 4034 O O . GLN C 1 159 ? 38.314 31.097 154.073 1.00 23.88 159 GLN C O 1
ATOM 4040 N N . SER C 1 160 ? 37.325 31.534 156.031 1.00 11.51 160 SER C N 1
ATOM 4041 C CA . SER C 1 160 ? 36.026 31.778 155.407 1.00 15.96 160 SER C CA 1
ATOM 4042 C C . SER C 1 160 ? 36.069 33.089 154.645 1.00 18.95 160 SER C C 1
ATOM 4043 O O . SER C 1 160 ? 35.422 33.236 153.613 1.00 14.68 160 SER C O 1
ATOM 4046 N N . PHE C 1 161 ? 36.856 34.030 155.156 1.00 14.66 161 PHE C N 1
ATOM 4047 C CA . PHE C 1 161 ? 37.010 35.328 154.533 1.00 2.83 161 PHE C CA 1
ATOM 4048 C C . PHE C 1 161 ? 37.717 35.170 153.201 1.00 13.91 161 PHE C C 1
ATOM 4049 O O . PHE C 1 161 ? 37.369 35.821 152.223 1.00 33.11 161 PHE C O 1
ATOM 4057 N N . LEU C 1 162 ? 38.696 34.284 153.145 1.00 7.74 162 LEU C N 1
ATOM 4058 C CA . LEU C 1 162 ? 39.421 34.097 151.918 1.00 4.86 162 LEU C CA 1
ATOM 4059 C C . LEU C 1 162 ? 38.661 33.254 150.905 1.00 12.40 162 LEU C C 1
ATOM 4060 O O . LEU C 1 162 ? 38.872 33.410 149.703 1.00 21.50 162 LEU C O 1
ATOM 4065 N N . GLU C 1 163 ? 37.748 32.400 151.354 1.00 10.00 163 GLU C N 1
ATOM 4066 C CA . GLU C 1 163 ? 36.986 31.600 150.396 1.00 15.90 163 GLU C CA 1
ATOM 4067 C C . GLU C 1 163 ? 36.065 32.498 149.602 1.00 12.60 163 GLU C C 1
ATOM 4068 O O . GLU C 1 163 ? 35.938 32.345 148.396 1.00 33.58 163 GLU C O 1
ATOM 4074 N N . VAL C 1 164 ? 35.464 33.474 150.267 1.00 15.16 164 VAL C N 1
ATOM 4075 C CA . VAL C 1 164 ? 34.577 34.422 149.599 1.00 14.32 164 VAL C CA 1
ATOM 4076 C C . VAL C 1 164 ? 35.416 35.330 148.710 1.00 20.59 164 VAL C C 1
ATOM 4077 O O . VAL C 1 164 ? 35.083 35.545 147.549 1.00 37.42 164 VAL C O 1
ATOM 4081 N N . SER C 1 165 ? 36.492 35.883 149.256 1.00 19.50 165 SER C N 1
ATOM 4082 C CA . SER C 1 165 ? 37.384 36.742 148.479 1.00 11.01 165 SER C CA 1
ATOM 4083 C C . SER C 1 165 ? 37.871 36.075 147.195 1.00 7.12 165 SER C C 1
ATOM 4084 O O . SER C 1 165 ? 37.991 36.725 146.166 1.00 21.85 165 SER C O 1
ATOM 4087 N N . TYR C 1 166 ? 38.119 34.774 147.239 1.00 9.08 166 TYR C N 1
ATOM 4088 C CA . TYR C 1 166 ? 38.591 34.090 146.056 1.00 6.26 166 TYR C CA 1
ATOM 4089 C C . TYR C 1 166 ? 37.533 34.078 144.994 1.00 11.68 166 TYR C C 1
ATOM 4090 O O . TYR C 1 166 ? 37.840 34.237 143.819 1.00 23.71 166 TYR C O 1
ATOM 4099 N N . ARG C 1 167 ? 36.284 33.871 145.392 1.00 14.68 167 ARG C N 1
ATOM 4100 C CA . ARG C 1 167 ? 35.203 33.869 144.414 1.00 24.89 167 ARG C CA 1
ATOM 4101 C C . ARG C 1 167 ? 35.039 35.266 143.792 1.00 23.79 167 ARG C C 1
ATOM 4102 O O . ARG C 1 167 ? 34.971 35.409 142.572 1.00 26.41 167 ARG C O 1
ATOM 4110 N N . VAL C 1 168 ? 35.033 36.290 144.635 1.00 17.24 168 VAL C N 1
ATOM 4111 C CA . VAL C 1 168 ? 34.903 37.667 144.187 1.00 14.54 168 VAL C CA 1
ATOM 4112 C C . VAL C 1 168 ? 36.011 37.992 143.192 1.00 18.52 168 VAL C C 1
ATOM 4113 O O . VAL C 1 168 ? 35.736 38.362 142.066 1.00 30.26 168 VAL C O 1
ATOM 4117 N N . LEU C 1 169 ? 37.260 37.818 143.587 1.00 13.57 169 LEU C N 1
ATOM 4118 C CA . LEU C 1 169 ? 38.355 38.102 142.693 1.00 5.20 169 LEU C CA 1
ATOM 4119 C C . LEU C 1 169 ? 38.336 37.191 141.485 1.00 11.44 169 LEU C C 1
ATOM 4120 O O . LEU C 1 169 ? 38.494 37.669 140.379 1.00 23.90 169 LEU C O 1
ATOM 4125 N N . ARG C 1 170 ? 38.079 35.901 141.655 1.00 7.36 170 ARG C N 1
ATOM 4126 C CA . ARG C 1 170 ? 38.091 35.013 140.493 1.00 14.56 170 ARG C CA 1
ATOM 4127 C C . ARG C 1 170 ? 37.142 35.521 139.426 1.00 15.14 170 ARG C C 1
ATOM 4128 O O . ARG C 1 170 ? 37.417 35.391 138.250 1.00 29.70 170 ARG C O 1
ATOM 4136 N N . HIS C 1 171 ? 36.054 36.151 139.839 1.00 10.67 171 HIS C N 1
ATOM 4137 C CA . HIS C 1 171 ? 35.093 36.683 138.890 1.00 14.46 171 HIS C CA 1
ATOM 4138 C C . HIS C 1 171 ? 35.639 37.918 138.172 1.00 25.06 171 HIS C C 1
ATOM 4139 O O . HIS C 1 171 ? 35.630 37.981 136.946 1.00 31.71 171 HIS C O 1
ATOM 4146 N N . LEU C 1 172 ? 36.101 38.906 138.928 1.00 24.41 172 LEU C N 1
ATOM 4147 C CA . LEU C 1 172 ? 36.658 40.111 138.328 1.00 8.78 172 LEU C CA 1
ATOM 4148 C C . LEU C 1 172 ? 37.702 39.771 137.254 1.00 20.81 172 LEU C C 1
ATOM 4149 O O . LEU C 1 172 ? 37.844 40.484 136.259 1.00 35.68 172 LEU C O 1
ATOM 4154 N N . ALA C 1 173 ? 38.431 38.684 137.460 1.00 32.44 173 ALA C N 1
ATOM 4155 C CA . ALA C 1 173 ? 39.487 38.285 136.542 1.00 50.47 173 ALA C CA 1
ATOM 4156 C C . ALA C 1 173 ? 39.088 37.636 135.232 1.00 65.26 173 ALA C C 1
ATOM 4157 O O . ALA C 1 173 ? 39.396 38.155 134.171 1.00 74.61 173 ALA C O 1
ATOM 4159 N N . GLN C 1 174 ? 38.551 36.419 135.319 1.00 84.21 174 GLN C N 1
ATOM 4160 C CA . GLN C 1 174 ? 38.143 35.637 134.146 1.00 104.32 174 GLN C CA 1
ATOM 4161 C C . GLN C 1 174 ? 39.362 35.427 133.233 1.00 122.05 174 GLN C C 1
ATOM 4162 O O . GLN C 1 174 ? 39.430 35.998 132.141 1.00 127.98 174 GLN C O 1
ATOM 4168 N N . PRO C 1 175 ? 40.349 34.631 133.692 1.00 134.56 175 PRO C N 1
ATOM 4169 C CA . PRO C 1 175 ? 41.584 34.325 132.957 1.00 142.62 175 PRO C CA 1
ATOM 4170 C C . PRO C 1 175 ? 41.369 33.689 131.583 1.00 150.10 175 PRO C C 1
ATOM 4171 O O . PRO C 1 175 ? 40.382 32.939 131.414 1.00 154.64 175 PRO C O 1
ATOM 4176 N N . GLY D 2 2 ? 96.981 43.339 139.933 1.00 82.15 2 GLY D N 1
ATOM 4177 C CA . GLY D 2 2 ? 96.454 44.481 140.747 1.00 97.17 2 GLY D CA 1
ATOM 4178 C C . GLY D 2 2 ? 95.528 43.969 141.837 1.00 100.76 2 GLY D C 1
ATOM 4179 O O . GLY D 2 2 ? 95.135 42.803 141.776 1.00 107.47 2 GLY D O 1
ATOM 4180 N N . TYR D 2 3 ? 95.157 44.826 142.796 1.00 102.10 3 TYR D N 1
ATOM 4181 C CA . TYR D 2 3 ? 94.280 44.436 143.914 1.00 103.35 3 TYR D CA 1
ATOM 4182 C C . TYR D 2 3 ? 92.938 45.174 144.132 1.00 100.71 3 TYR D C 1
ATOM 4183 O O . TYR D 2 3 ? 92.208 44.855 145.078 1.00 90.66 3 TYR D O 1
ATOM 4192 N N . PRO D 2 4 ? 92.615 46.196 143.314 1.00 104.80 4 PRO D N 1
ATOM 4193 C CA . PRO D 2 4 ? 91.323 46.836 143.588 1.00 105.20 4 PRO D CA 1
ATOM 4194 C C . PRO D 2 4 ? 90.197 45.877 143.207 1.00 98.29 4 PRO D C 1
ATOM 4195 O O . PRO D 2 4 ? 90.221 45.288 142.111 1.00 103.33 4 PRO D O 1
ATOM 4199 N N . PRO D 2 5 ? 89.229 45.658 144.117 1.00 84.09 5 PRO D N 1
ATOM 4200 C CA . PRO D 2 5 ? 88.123 44.752 143.798 1.00 73.61 5 PRO D CA 1
ATOM 4201 C C . PRO D 2 5 ? 87.333 45.337 142.629 1.00 74.67 5 PRO D C 1
ATOM 4202 O O . PRO D 2 5 ? 87.091 46.550 142.580 1.00 81.08 5 PRO D O 1
ATOM 4206 N N . ALA D 2 6 ? 87.010 44.490 141.653 1.00 72.03 6 ALA D N 1
ATOM 4207 C CA . ALA D 2 6 ? 86.269 44.928 140.471 1.00 73.18 6 ALA D CA 1
ATOM 4208 C C . ALA D 2 6 ? 84.773 44.658 140.626 1.00 74.05 6 ALA D C 1
ATOM 4209 O O . ALA D 2 6 ? 84.370 43.840 141.449 1.00 76.59 6 ALA D O 1
ATOM 4211 N N . SER D 2 7 ? 83.958 45.380 139.863 1.00 75.07 7 SER D N 1
ATOM 4212 C CA . SER D 2 7 ? 82.500 45.243 139.901 1.00 67.72 7 SER D CA 1
ATOM 4213 C C . SER D 2 7 ? 82.020 43.806 139.556 1.00 69.24 7 SER D C 1
ATOM 4214 O O . SER D 2 7 ? 82.233 43.340 138.430 1.00 80.98 7 SER D O 1
ATOM 4217 N N . PRO D 2 8 ? 81.410 43.076 140.531 1.00 61.26 8 PRO D N 1
ATOM 4218 C CA . PRO D 2 8 ? 80.904 41.700 140.345 1.00 53.14 8 PRO D CA 1
ATOM 4219 C C . PRO D 2 8 ? 79.788 41.603 139.292 1.00 52.74 8 PRO D C 1
ATOM 4220 O O . PRO D 2 8 ? 79.108 42.599 139.010 1.00 55.41 8 PRO D O 1
ATOM 4224 N N . SER D 2 9 ? 79.561 40.400 138.755 1.00 47.65 9 SER D N 1
ATOM 4225 C CA . SER D 2 9 ? 78.556 40.208 137.700 1.00 48.86 9 SER D CA 1
ATOM 4226 C C . SER D 2 9 ? 77.693 38.935 137.792 1.00 43.51 9 SER D C 1
ATOM 4227 O O . SER D 2 9 ? 77.814 38.155 138.737 1.00 35.19 9 SER D O 1
ATOM 4230 N N . ASN D 2 10 ? 76.853 38.737 136.773 1.00 45.63 10 ASN D N 1
ATOM 4231 C CA . ASN D 2 10 ? 75.938 37.603 136.663 1.00 49.28 10 ASN D CA 1
ATOM 4232 C C . ASN D 2 10 ? 75.265 37.322 138.006 1.00 50.54 10 ASN D C 1
ATOM 4233 O O . ASN D 2 10 ? 75.288 36.197 138.516 1.00 56.19 10 ASN D O 1
ATOM 4238 N N . LEU D 2 11 ? 74.724 38.384 138.601 1.00 49.27 11 LEU D N 1
ATOM 4239 C CA . LEU D 2 11 ? 74.000 38.298 139.875 1.00 41.84 11 LEU D CA 1
ATOM 4240 C C . LEU D 2 11 ? 72.576 37.801 139.596 1.00 44.42 11 LEU D C 1
ATOM 4241 O O . LEU D 2 11 ? 71.851 38.369 138.755 1.00 45.20 11 LEU D O 1
ATOM 4246 N N . SER D 2 12 ? 72.195 36.728 140.283 1.00 40.39 12 SER D N 1
ATOM 4247 C CA . SER D 2 12 ? 70.873 36.144 140.133 1.00 31.59 12 SER D CA 1
ATOM 4248 C C . SER D 2 12 ? 70.338 35.801 141.506 1.00 30.27 12 SER D C 1
ATOM 4249 O O . SER D 2 12 ? 71.093 35.574 142.464 1.00 29.95 12 SER D O 1
ATOM 4252 N N . CYS D 2 13 ? 69.024 35.741 141.593 1.00 24.99 13 CYS D N 1
ATOM 4253 C CA . CYS D 2 13 ? 68.390 35.420 142.838 1.00 19.01 13 CYS D CA 1
ATOM 4254 C C . CYS D 2 13 ? 67.232 34.504 142.524 1.00 20.00 13 CYS D C 1
ATOM 4255 O O . CYS D 2 13 ? 66.591 34.642 141.485 1.00 21.63 13 CYS D O 1
ATOM 4258 N N . LEU D 2 14 ? 67.004 33.539 143.401 1.00 17.77 14 LEU D N 1
ATOM 4259 C CA . LEU D 2 14 ? 65.894 32.629 143.268 1.00 11.72 14 LEU D CA 1
ATOM 4260 C C . LEU D 2 14 ? 65.227 32.522 144.640 1.00 17.56 14 LEU D C 1
ATOM 4261 O O . LEU D 2 14 ? 65.918 32.422 145.661 1.00 20.11 14 LEU D O 1
ATOM 4266 N N . MET D 2 15 ? 63.897 32.558 144.664 1.00 11.18 15 MET D N 1
ATOM 4267 C CA . MET D 2 15 ? 63.127 32.452 145.897 1.00 10.44 15 MET D CA 1
ATOM 4268 C C . MET D 2 15 ? 62.929 30.982 146.202 1.00 9.16 15 MET D C 1
ATOM 4269 O O . MET D 2 15 ? 62.295 30.275 145.436 1.00 23.55 15 MET D O 1
ATOM 4274 N N . HIS D 2 16 ? 63.498 30.512 147.301 1.00 10.20 16 HIS D N 1
ATOM 4275 C CA . HIS D 2 16 ? 63.406 29.106 147.674 1.00 7.15 16 HIS D CA 1
ATOM 4276 C C . HIS D 2 16 ? 62.266 28.883 148.620 1.00 14.48 16 HIS D C 1
ATOM 4277 O O . HIS D 2 16 ? 62.307 29.335 149.763 1.00 15.29 16 HIS D O 1
ATOM 4284 N N . LEU D 2 17 ? 61.253 28.173 148.153 1.00 12.41 17 LEU D N 1
ATOM 4285 C CA . LEU D 2 17 ? 60.089 27.917 148.975 1.00 11.95 17 LEU D CA 1
ATOM 4286 C C . LEU D 2 17 ? 60.320 26.912 150.105 1.00 16.82 17 LEU D C 1
ATOM 4287 O O . LEU D 2 17 ? 59.533 26.856 151.055 1.00 28.01 17 LEU D O 1
ATOM 4292 N N . THR D 2 18 ? 61.369 26.103 149.978 1.00 9.15 18 THR D N 1
ATOM 4293 C CA . THR D 2 18 ? 61.708 25.089 150.977 1.00 17.83 18 THR D CA 1
ATOM 4294 C C . THR D 2 18 ? 62.279 25.729 152.229 1.00 14.90 18 THR D C 1
ATOM 4295 O O . THR D 2 18 ? 61.911 25.382 153.340 1.00 30.91 18 THR D O 1
ATOM 4299 N N . THR D 2 19 ? 63.160 26.695 152.027 1.00 15.92 19 THR D N 1
ATOM 4300 C CA . THR D 2 19 ? 63.806 27.424 153.112 1.00 21.44 19 THR D CA 1
ATOM 4301 C C . THR D 2 19 ? 63.186 28.810 153.321 1.00 25.58 19 THR D C 1
ATOM 4302 O O . THR D 2 19 ? 63.567 29.537 154.235 1.00 41.01 19 THR D O 1
ATOM 4306 N N . ASN D 2 20 ? 62.244 29.162 152.447 1.00 28.83 20 ASN D N 1
ATOM 4307 C CA . ASN D 2 20 ? 61.538 30.436 152.458 1.00 16.82 20 ASN D CA 1
ATOM 4308 C C . ASN D 2 20 ? 62.538 31.572 152.567 1.00 18.66 20 ASN D C 1
ATOM 4309 O O . ASN D 2 20 ? 62.518 32.357 153.512 1.00 27.69 20 ASN D O 1
ATOM 4314 N N . SER D 2 21 ? 63.447 31.626 151.603 1.00 15.64 21 SER D N 1
ATOM 4315 C CA . SER D 2 21 ? 64.459 32.667 151.575 1.00 12.88 21 SER D CA 1
ATOM 4316 C C . SER D 2 21 ? 64.913 32.951 150.156 1.00 9.16 21 SER D C 1
ATOM 4317 O O . SER D 2 21 ? 64.899 32.071 149.314 1.00 22.74 21 SER D O 1
ATOM 4320 N N . LEU D 2 22 ? 65.228 34.208 149.885 1.00 13.59 22 LEU D N 1
ATOM 4321 C CA . LEU D 2 22 ? 65.702 34.661 148.583 1.00 4.09 22 LEU D CA 1
ATOM 4322 C C . LEU D 2 22 ? 67.197 34.440 148.550 1.00 8.06 22 LEU D C 1
ATOM 4323 O O . LEU D 2 22 ? 67.938 35.041 149.311 1.00 13.39 22 LEU D O 1
ATOM 4328 N N . VAL D 2 23 ? 67.632 33.562 147.672 1.00 16.99 23 VAL D N 1
ATOM 4329 C CA . VAL D 2 23 ? 69.033 33.229 147.561 1.00 12.17 23 VAL D CA 1
ATOM 4330 C C . VAL D 2 23 ? 69.680 33.846 146.353 1.00 14.56 23 VAL D C 1
ATOM 4331 O O . VAL D 2 23 ? 69.298 33.574 145.218 1.00 12.30 23 VAL D O 1
ATOM 4335 N N . CYS D 2 24 ? 70.719 34.620 146.614 1.00 19.74 24 CYS D N 1
ATOM 4336 C CA . CYS D 2 24 ? 71.438 35.314 145.572 1.00 24.40 24 CYS D CA 1
ATOM 4337 C C . CYS D 2 24 ? 72.876 34.874 145.461 1.00 25.93 24 CYS D C 1
ATOM 4338 O O . CYS D 2 24 ? 73.556 34.666 146.465 1.00 28.81 24 CYS D O 1
ATOM 4341 N N . GLN D 2 25 ? 73.322 34.699 144.226 1.00 29.65 25 GLN D N 1
ATOM 4342 C CA . GLN D 2 25 ? 74.680 34.265 143.945 1.00 33.10 25 GLN D CA 1
ATOM 4343 C C . GLN D 2 25 ? 75.259 35.198 142.888 1.00 35.86 25 GLN D C 1
ATOM 4344 O O . GLN D 2 25 ? 74.506 35.713 142.060 1.00 34.46 25 GLN D O 1
ATOM 4350 N N . TRP D 2 26 ? 76.580 35.401 142.905 1.00 35.81 26 TRP D N 1
ATOM 4351 C CA . TRP D 2 26 ? 77.260 36.315 141.969 1.00 35.42 26 TRP D CA 1
ATOM 4352 C C . TRP D 2 26 ? 78.621 35.784 141.532 1.00 43.96 26 TRP D C 1
ATOM 4353 O O . TRP D 2 26 ? 79.059 34.743 142.025 1.00 49.90 26 TRP D O 1
ATOM 4364 N N . GLU D 2 27 ? 79.296 36.537 140.653 1.00 53.35 27 GLU D N 1
ATOM 4365 C CA . GLU D 2 27 ? 80.645 36.214 140.158 1.00 61.02 27 GLU D CA 1
ATOM 4366 C C . GLU D 2 27 ? 81.634 37.305 140.601 1.00 54.39 27 GLU D C 1
ATOM 4367 O O . GLU D 2 27 ? 81.552 38.450 140.141 1.00 59.22 27 GLU D O 1
ATOM 4373 N N . PRO D 2 28 ? 82.558 36.972 141.523 1.00 46.15 28 PRO D N 1
ATOM 4374 C CA . PRO D 2 28 ? 83.552 37.929 142.020 1.00 53.05 28 PRO D CA 1
ATOM 4375 C C . PRO D 2 28 ? 84.635 38.264 140.994 1.00 62.54 28 PRO D C 1
ATOM 4376 O O . PRO D 2 28 ? 85.000 39.424 140.817 1.00 69.87 28 PRO D O 1
ATOM 4380 N N . GLY D 2 29 ? 85.136 37.240 140.315 1.00 72.79 29 GLY D N 1
ATOM 4381 C CA . GLY D 2 29 ? 86.167 37.439 139.316 1.00 82.72 29 GLY D CA 1
ATOM 4382 C C . GLY D 2 29 ? 87.565 37.232 139.871 1.00 87.81 29 GLY D C 1
ATOM 4383 O O . GLY D 2 29 ? 87.803 36.296 140.638 1.00 89.19 29 GLY D O 1
ATOM 4384 N N . PRO D 2 30 ? 88.517 38.091 139.478 1.00 89.58 30 PRO D N 1
ATOM 4385 C CA . PRO D 2 30 ? 89.917 38.056 139.899 1.00 93.60 30 PRO D CA 1
ATOM 4386 C C . PRO D 2 30 ? 90.144 37.699 141.365 1.00 101.71 30 PRO D C 1
ATOM 4387 O O . PRO D 2 30 ? 89.643 38.367 142.268 1.00 105.62 30 PRO D O 1
ATOM 4391 N N . GLU D 2 31 ? 90.895 36.626 141.583 1.00 112.20 31 GLU D N 1
ATOM 4392 C CA . GLU D 2 31 ? 91.218 36.158 142.923 1.00 126.47 31 GLU D CA 1
ATOM 4393 C C . GLU D 2 31 ? 92.255 37.097 143.537 1.00 126.08 31 GLU D C 1
ATOM 4394 O O . GLU D 2 31 ? 93.452 36.973 143.270 1.00 132.15 31 GLU D O 1
ATOM 4400 N N . THR D 2 32 ? 91.789 38.092 144.284 1.00 125.03 32 THR D N 1
ATOM 4401 C CA . THR D 2 32 ? 92.697 39.027 144.933 1.00 124.30 32 THR D CA 1
ATOM 4402 C C . THR D 2 32 ? 93.413 38.267 146.051 1.00 136.15 32 THR D C 1
ATOM 4403 O O . THR D 2 32 ? 92.912 37.256 146.542 1.00 137.17 32 THR D O 1
ATOM 4407 N N . HIS D 2 33 ? 94.586 38.748 146.446 1.00 149.21 33 HIS D N 1
ATOM 4408 C CA . HIS D 2 33 ? 95.375 38.103 147.494 1.00 165.54 33 HIS D CA 1
ATOM 4409 C C . HIS D 2 33 ? 95.215 38.817 148.851 1.00 160.13 33 HIS D C 1
ATOM 4410 O O . HIS D 2 33 ? 96.024 38.618 149.759 1.00 164.15 33 HIS D O 1
ATOM 4417 N N . LEU D 2 34 ? 94.132 39.579 149.013 1.00 150.18 34 LEU D N 1
ATOM 4418 C CA . LEU D 2 34 ? 93.890 40.341 150.246 1.00 138.80 34 LEU D CA 1
ATOM 4419 C C . LEU D 2 34 ? 92.524 40.101 150.900 1.00 132.44 34 LEU D C 1
ATOM 4420 O O . LEU D 2 34 ? 91.549 39.794 150.214 1.00 131.14 34 LEU D O 1
ATOM 4425 N N . PRO D 2 35 ? 92.436 40.267 152.237 1.00 127.98 35 PRO D N 1
ATOM 4426 C CA . PRO D 2 35 ? 91.208 40.083 153.029 1.00 123.05 35 PRO D CA 1
ATOM 4427 C C . PRO D 2 35 ? 90.014 40.931 152.552 1.00 115.34 35 PRO D C 1
ATOM 4428 O O . PRO D 2 35 ? 89.803 42.064 153.009 1.00 117.47 35 PRO D O 1
ATOM 4432 N N . THR D 2 36 ? 89.229 40.351 151.649 1.00 99.59 36 THR D N 1
ATOM 4433 C CA . THR D 2 36 ? 88.065 41.010 151.080 1.00 84.45 36 THR D CA 1
ATOM 4434 C C . THR D 2 36 ? 86.774 40.477 151.713 1.00 75.88 36 THR D C 1
ATOM 4435 O O . THR D 2 36 ? 86.796 39.508 152.478 1.00 79.84 36 THR D O 1
ATOM 4439 N N . SER D 2 37 ? 85.652 41.098 151.370 1.00 58.92 37 SER D N 1
ATOM 4440 C CA . SER D 2 37 ? 84.357 40.713 151.912 1.00 50.67 37 SER D CA 1
ATOM 4441 C C . SER D 2 37 ? 83.217 41.139 150.986 1.00 52.67 37 SER D C 1
ATOM 4442 O O . SER D 2 37 ? 83.260 42.219 150.397 1.00 64.53 37 SER D O 1
ATOM 4445 N N . PHE D 2 38 ? 82.183 40.308 150.891 1.00 47.61 38 PHE D N 1
ATOM 4446 C CA . PHE D 2 38 ? 81.031 40.598 150.041 1.00 36.73 38 PHE D CA 1
ATOM 4447 C C . PHE D 2 38 ? 79.774 40.758 150.890 1.00 38.51 38 PHE D C 1
ATOM 4448 O O . PHE D 2 38 ? 79.484 39.931 151.753 1.00 41.92 38 PHE D O 1
ATOM 4456 N N . ILE D 2 39 ? 79.017 41.814 150.641 1.00 38.08 39 ILE D N 1
ATOM 4457 C CA . ILE D 2 39 ? 77.800 42.053 151.391 1.00 40.08 39 ILE D CA 1
ATOM 4458 C C . ILE D 2 39 ? 76.638 42.268 150.437 1.00 47.40 39 ILE D C 1
ATOM 4459 O O . ILE D 2 39 ? 76.669 43.179 149.597 1.00 53.45 39 ILE D O 1
ATOM 4464 N N . LEU D 2 40 ? 75.637 41.400 150.539 1.00 42.45 40 LEU D N 1
ATOM 4465 C CA . LEU D 2 40 ? 74.452 41.500 149.706 1.00 35.81 40 LEU D CA 1
ATOM 4466 C C . LEU D 2 40 ? 73.609 42.583 150.357 1.00 34.43 40 LEU D C 1
ATOM 4467 O O . LEU D 2 40 ? 73.142 42.427 151.492 1.00 36.92 40 LEU D O 1
ATOM 4472 N N . LYS D 2 41 ? 73.499 43.711 149.676 1.00 27.92 41 LYS D N 1
ATOM 4473 C CA . LYS D 2 41 ? 72.742 44.819 150.206 1.00 33.10 41 LYS D CA 1
ATOM 4474 C C . LYS D 2 41 ? 71.446 44.958 149.455 1.00 25.60 41 LYS D C 1
ATOM 4475 O O . LYS D 2 41 ? 71.364 44.623 148.276 1.00 16.95 41 LYS D O 1
ATOM 4481 N N . SER D 2 42 ? 70.446 45.512 150.122 1.00 28.62 42 SER D N 1
ATOM 4482 C CA . SER D 2 42 ? 69.152 45.695 149.492 1.00 24.91 42 SER D CA 1
ATOM 4483 C C . SER D 2 42 ? 68.231 46.649 150.257 1.00 28.21 42 SER D C 1
ATOM 4484 O O . SER D 2 42 ? 68.477 46.974 151.424 1.00 36.60 42 SER D O 1
ATOM 4487 N N . PHE D 2 43 ? 67.205 47.137 149.565 1.00 25.33 43 PHE D N 1
ATOM 4488 C CA . PHE D 2 43 ? 66.204 48.019 150.143 1.00 24.38 43 PHE D CA 1
ATOM 4489 C C . PHE D 2 43 ? 64.852 47.825 149.434 1.00 29.94 43 PHE D C 1
ATOM 4490 O O . PHE D 2 43 ? 64.796 47.551 148.226 1.00 30.75 43 PHE D O 1
ATOM 4498 N N . ARG D 2 44 ? 63.768 47.874 150.198 1.00 26.86 44 ARG D N 1
ATOM 4499 C CA . ARG D 2 44 ? 62.450 47.725 149.609 1.00 37.34 44 ARG D CA 1
ATOM 4500 C C . ARG D 2 44 ? 62.226 48.932 148.702 1.00 33.44 44 ARG D C 1
ATOM 4501 O O . ARG D 2 44 ? 62.711 50.014 148.983 1.00 38.04 44 ARG D O 1
ATOM 4509 N N . SER D 2 45 ? 61.516 48.744 147.604 1.00 26.82 45 SER D N 1
ATOM 4510 C CA . SER D 2 45 ? 61.308 49.826 146.663 1.00 21.56 45 SER D CA 1
ATOM 4511 C C . SER D 2 45 ? 59.950 49.610 146.001 1.00 23.09 45 SER D C 1
ATOM 4512 O O . SER D 2 45 ? 59.080 49.013 146.628 1.00 34.17 45 SER D O 1
ATOM 4515 N N . ARG D 2 46 ? 59.730 50.152 144.800 1.00 8.38 46 ARG D N 1
ATOM 4516 C CA . ARG D 2 46 ? 58.464 49.956 144.073 1.00 28.52 46 ARG D CA 1
ATOM 4517 C C . ARG D 2 46 ? 58.907 49.592 142.677 1.00 31.78 46 ARG D C 1
ATOM 4518 O O . ARG D 2 46 ? 60.112 49.564 142.437 1.00 35.79 46 ARG D O 1
ATOM 4526 N N . ALA D 2 47 ? 57.978 49.275 141.767 1.00 38.45 47 ALA D N 1
ATOM 4527 C CA . ALA D 2 47 ? 58.371 48.879 140.400 1.00 37.98 47 ALA D CA 1
ATOM 4528 C C . ALA D 2 47 ? 59.372 49.858 139.790 1.00 39.72 47 ALA D C 1
ATOM 4529 O O . ALA D 2 47 ? 59.383 51.049 140.130 1.00 47.76 47 ALA D O 1
ATOM 4531 N N . ASP D 2 48 ? 60.271 49.323 138.969 1.00 51.32 48 ASP D N 1
ATOM 4532 C CA . ASP D 2 48 ? 61.319 50.110 138.306 1.00 60.65 48 ASP D CA 1
ATOM 4533 C C . ASP D 2 48 ? 62.422 50.553 139.286 1.00 59.36 48 ASP D C 1
ATOM 4534 O O . ASP D 2 48 ? 63.413 51.154 138.884 1.00 66.16 48 ASP D O 1
ATOM 4539 N N . CYS D 2 49 ? 62.258 50.197 140.559 1.00 57.15 49 CYS D N 1
ATOM 4540 C CA . CYS D 2 49 ? 63.203 50.508 141.637 1.00 57.07 49 CYS D CA 1
ATOM 4541 C C . CYS D 2 49 ? 63.684 51.970 141.814 1.00 62.68 49 CYS D C 1
ATOM 4542 O O . CYS D 2 49 ? 64.827 52.231 142.209 1.00 59.28 49 CYS D O 1
ATOM 4545 N N . GLN D 2 50 ? 62.766 52.914 141.598 1.00 71.14 50 GLN D N 1
ATOM 4546 C CA . GLN D 2 50 ? 63.038 54.341 141.770 1.00 77.52 50 GLN D CA 1
ATOM 4547 C C . GLN D 2 50 ? 62.104 54.800 142.889 1.00 76.55 50 GLN D C 1
ATOM 4548 O O . GLN D 2 50 ? 60.922 55.096 142.669 1.00 81.30 50 GLN D O 1
ATOM 4554 N N . TYR D 2 51 ? 62.648 54.752 144.101 1.00 67.69 51 TYR D N 1
ATOM 4555 C CA . TYR D 2 51 ? 61.963 55.095 145.347 1.00 60.01 51 TYR D CA 1
ATOM 4556 C C . TYR D 2 51 ? 62.877 54.360 146.286 1.00 46.73 51 TYR D C 1
ATOM 4557 O O . TYR D 2 51 ? 62.808 53.150 146.369 1.00 44.55 51 TYR D O 1
ATOM 4566 N N . GLN D 2 52 ? 63.818 55.046 146.901 1.00 46.02 52 GLN D N 1
ATOM 4567 C CA . GLN D 2 52 ? 64.711 54.334 147.789 1.00 53.75 52 GLN D CA 1
ATOM 4568 C C . GLN D 2 52 ? 63.975 54.136 149.107 1.00 54.44 52 GLN D C 1
ATOM 4569 O O . GLN D 2 52 ? 63.888 55.056 149.916 1.00 61.38 52 GLN D O 1
ATOM 4575 N N . GLY D 2 53 ? 63.368 52.957 149.256 1.00 55.53 53 GLY D N 1
ATOM 4576 C CA . GLY D 2 53 ? 62.612 52.592 150.454 1.00 42.48 53 GLY D CA 1
ATOM 4577 C C . GLY D 2 53 ? 63.388 52.041 151.648 1.00 40.15 53 GLY D C 1
ATOM 4578 O O . GLY D 2 53 ? 64.605 52.232 151.772 1.00 45.95 53 GLY D O 1
ATOM 4579 N N . ASP D 2 54 ? 62.701 51.310 152.520 1.00 37.57 54 ASP D N 1
ATOM 4580 C CA . ASP D 2 54 ? 63.353 50.792 153.719 1.00 44.17 54 ASP D CA 1
ATOM 4581 C C . ASP D 2 54 ? 64.527 49.851 153.465 1.00 35.20 54 ASP D C 1
ATOM 4582 O O . ASP D 2 54 ? 64.432 48.917 152.692 1.00 46.99 54 ASP D O 1
ATOM 4587 N N . THR D 2 55 ? 65.647 50.133 154.106 1.00 33.45 55 THR D N 1
ATOM 4588 C CA . THR D 2 55 ? 66.841 49.319 153.982 1.00 35.17 55 THR D CA 1
ATOM 4589 C C . THR D 2 55 ? 66.666 47.941 154.603 1.00 36.43 55 THR D C 1
ATOM 4590 O O . THR D 2 55 ? 66.279 47.804 155.760 1.00 49.93 55 THR D O 1
ATOM 4594 N N . ILE D 2 56 ? 66.984 46.925 153.818 1.00 30.06 56 ILE D N 1
ATOM 4595 C CA . ILE D 2 56 ? 66.903 45.539 154.239 1.00 17.48 56 ILE D CA 1
ATOM 4596 C C . ILE D 2 56 ? 68.267 45.209 154.811 1.00 16.97 56 ILE D C 1
ATOM 4597 O O . ILE D 2 56 ? 69.300 45.603 154.270 1.00 26.26 56 ILE D O 1
ATOM 4602 N N . PRO D 2 57 ? 68.290 44.519 155.943 1.00 16.98 57 PRO D N 1
ATOM 4603 C CA . PRO D 2 57 ? 69.528 44.125 156.609 1.00 28.98 57 PRO D CA 1
ATOM 4604 C C . PRO D 2 57 ? 70.522 43.526 155.638 1.00 36.14 57 PRO D C 1
ATOM 4605 O O . PRO D 2 57 ? 70.164 42.671 154.827 1.00 42.96 57 PRO D O 1
ATOM 4609 N N . ASP D 2 58 ? 71.770 43.971 155.728 1.00 47.97 58 ASP D N 1
ATOM 4610 C CA . ASP D 2 58 ? 72.818 43.452 154.864 1.00 54.03 58 ASP D CA 1
ATOM 4611 C C . ASP D 2 58 ? 72.992 41.966 155.125 1.00 54.98 58 ASP D C 1
ATOM 4612 O O . ASP D 2 58 ? 72.832 41.497 156.258 1.00 62.94 58 ASP D O 1
ATOM 4617 N N . CYS D 2 59 ? 73.287 41.222 154.071 1.00 51.14 59 CYS D N 1
ATOM 4618 C CA . CYS D 2 59 ? 73.530 39.804 154.219 1.00 49.89 59 CYS D CA 1
ATOM 4619 C C . CYS D 2 59 ? 75.022 39.618 153.939 1.00 47.96 59 CYS D C 1
ATOM 4620 O O . CYS D 2 59 ? 75.484 39.865 152.816 1.00 46.55 59 CYS D O 1
ATOM 4623 N N . VAL D 2 60 ? 75.794 39.293 154.975 1.00 40.83 60 VAL D N 1
ATOM 4624 C CA . VAL D 2 60 ? 77.228 39.084 154.799 1.00 34.68 60 VAL D CA 1
ATOM 4625 C C . VAL D 2 60 ? 77.498 37.651 154.391 1.00 36.95 60 VAL D C 1
ATOM 4626 O O . VAL D 2 60 ? 77.126 36.695 155.092 1.00 44.28 60 VAL D O 1
ATOM 4630 N N . ALA D 2 61 ? 78.106 37.523 153.220 1.00 40.08 61 ALA D N 1
ATOM 4631 C CA . ALA D 2 61 ? 78.438 36.233 152.630 1.00 47.45 61 ALA D CA 1
ATOM 4632 C C . ALA D 2 61 ? 79.407 35.423 153.467 1.00 55.12 61 ALA D C 1
ATOM 4633 O O . ALA D 2 61 ? 80.337 35.971 154.069 1.00 64.41 61 ALA D O 1
ATOM 4635 N N . LYS D 2 62 ? 79.189 34.114 153.507 1.00 58.95 62 LYS D N 1
ATOM 4636 C CA . LYS D 2 62 ? 80.069 33.255 154.269 1.00 53.06 62 LYS D CA 1
ATOM 4637 C C . LYS D 2 62 ? 81.436 33.292 153.602 1.00 51.00 62 LYS D C 1
ATOM 4638 O O . LYS D 2 62 ? 81.556 33.598 152.416 1.00 37.53 62 LYS D O 1
ATOM 4640 N N . LYS D 2 63 ? 82.459 33.006 154.401 1.00 59.88 63 LYS D N 1
ATOM 4641 C CA . LYS D 2 63 ? 83.871 32.987 153.977 1.00 63.94 63 LYS D CA 1
ATOM 4642 C C . LYS D 2 63 ? 84.193 32.480 152.542 1.00 63.51 63 LYS D C 1
ATOM 4643 O O . LYS D 2 63 ? 84.680 33.265 151.695 1.00 59.80 63 LYS D O 1
ATOM 4645 N N . ARG D 2 64 ? 83.952 31.207 152.256 1.00 66.84 64 ARG D N 1
ATOM 4646 C CA . ARG D 2 64 ? 84.264 30.706 150.920 1.00 76.77 64 ARG D CA 1
ATOM 4647 C C . ARG D 2 64 ? 83.137 30.890 149.902 1.00 78.25 64 ARG D C 1
ATOM 4648 O O . ARG D 2 64 ? 83.387 31.244 148.745 1.00 74.14 64 ARG D O 1
ATOM 4650 N N . GLN D 2 65 ? 81.905 30.642 150.352 1.00 76.90 65 GLN D N 1
ATOM 4651 C CA . GLN D 2 65 ? 80.708 30.734 149.521 1.00 65.93 65 GLN D CA 1
ATOM 4652 C C . GLN D 2 65 ? 80.455 32.120 148.956 1.00 53.53 65 GLN D C 1
ATOM 4653 O O . GLN D 2 65 ? 80.533 33.108 149.670 1.00 50.32 65 GLN D O 1
ATOM 4659 N N . ASN D 2 66 ? 80.181 32.177 147.657 1.00 46.14 66 ASN D N 1
ATOM 4660 C CA . ASN D 2 66 ? 79.881 33.431 146.979 1.00 44.60 66 ASN D CA 1
ATOM 4661 C C . ASN D 2 66 ? 78.391 33.504 146.684 1.00 44.55 66 ASN D C 1
ATOM 4662 O O . ASN D 2 66 ? 77.957 33.415 145.528 1.00 43.01 66 ASN D O 1
ATOM 4667 N N . ASN D 2 67 ? 77.626 33.625 147.771 1.00 41.52 67 ASN D N 1
ATOM 4668 C CA . ASN D 2 67 ? 76.161 33.713 147.778 1.00 27.94 67 ASN D CA 1
ATOM 4669 C C . ASN D 2 67 ? 75.690 34.033 149.201 1.00 27.70 67 ASN D C 1
ATOM 4670 O O . ASN D 2 67 ? 76.414 33.793 150.178 1.00 31.45 67 ASN D O 1
ATOM 4675 N N . CYS D 2 68 ? 74.503 34.611 149.316 1.00 21.28 68 CYS D N 1
ATOM 4676 C CA . CYS D 2 68 ? 73.948 34.925 150.612 1.00 29.78 68 CYS D CA 1
ATOM 4677 C C . CYS D 2 68 ? 72.450 34.746 150.447 1.00 28.22 68 CYS D C 1
ATOM 4678 O O . CYS D 2 68 ? 71.928 34.864 149.346 1.00 36.26 68 CYS D O 1
ATOM 4681 N N . SER D 2 69 ? 71.774 34.471 151.554 1.00 27.33 69 SER D N 1
ATOM 4682 C CA . SER D 2 69 ? 70.346 34.235 151.587 1.00 16.16 69 SER D CA 1
ATOM 4683 C C . SER D 2 69 ? 69.613 35.248 152.455 1.00 19.00 69 SER D C 1
ATOM 4684 O O . SER D 2 69 ? 69.983 35.447 153.611 1.00 39.07 69 SER D O 1
ATOM 4687 N N . ILE D 2 70 ? 68.584 35.890 151.910 1.00 15.21 70 ILE D N 1
ATOM 4688 C CA . ILE D 2 70 ? 67.777 36.836 152.691 1.00 18.36 70 ILE D CA 1
ATOM 4689 C C . ILE D 2 70 ? 66.541 36.086 153.196 1.00 18.86 70 ILE D C 1
ATOM 4690 O O . ILE D 2 70 ? 65.694 35.694 152.403 1.00 21.58 70 ILE D O 1
ATOM 4695 N N . PRO D 2 71 ? 66.401 35.929 154.523 1.00 18.05 71 PRO D N 1
ATOM 4696 C CA . PRO D 2 71 ? 65.266 35.217 155.104 1.00 16.28 71 PRO D CA 1
ATOM 4697 C C . PRO D 2 71 ? 63.989 35.963 154.784 1.00 14.43 71 PRO D C 1
ATOM 4698 O O . PRO D 2 71 ? 63.988 37.191 154.745 1.00 9.74 71 PRO D O 1
ATOM 4702 N N . ARG D 2 72 ? 62.901 35.224 154.584 1.00 15.99 72 ARG D N 1
ATOM 4703 C CA . ARG D 2 72 ? 61.641 35.846 154.232 1.00 13.65 72 ARG D CA 1
ATOM 4704 C C . ARG D 2 72 ? 61.105 36.802 155.257 1.00 15.09 72 ARG D C 1
ATOM 4705 O O . ARG D 2 72 ? 60.252 37.608 154.933 1.00 22.19 72 ARG D O 1
ATOM 4713 N N . LYS D 2 73 ? 61.586 36.717 156.491 1.00 17.91 73 LYS D N 1
ATOM 4714 C CA . LYS D 2 73 ? 61.137 37.660 157.507 1.00 17.15 73 LYS D CA 1
ATOM 4715 C C . LYS D 2 73 ? 61.580 39.069 157.112 1.00 11.87 73 LYS D C 1
ATOM 4716 O O . LYS D 2 73 ? 61.013 40.057 157.558 1.00 20.13 73 LYS D O 1
ATOM 4722 N N . ASN D 2 74 ? 62.589 39.162 156.255 1.00 18.98 74 ASN D N 1
ATOM 4723 C CA . ASN D 2 74 ? 63.089 40.471 155.809 1.00 25.60 74 ASN D CA 1
ATOM 4724 C C . ASN D 2 74 ? 62.545 40.916 154.446 1.00 28.74 74 ASN D C 1
ATOM 4725 O O . ASN D 2 74 ? 62.767 42.046 154.033 1.00 35.51 74 ASN D O 1
ATOM 4730 N N . LEU D 2 75 ? 61.818 40.056 153.752 1.00 22.01 75 LEU D N 1
ATOM 4731 C CA . LEU D 2 75 ? 61.299 40.429 152.448 1.00 13.31 75 LEU D CA 1
ATOM 4732 C C . LEU D 2 75 ? 59.838 40.800 152.501 1.00 12.75 75 LEU D C 1
ATOM 4733 O O . LEU D 2 75 ? 59.097 40.331 153.350 1.00 23.51 75 LEU D O 1
ATOM 4738 N N . LEU D 2 76 ? 59.424 41.639 151.567 1.00 10.06 76 LEU D N 1
ATOM 4739 C CA . LEU D 2 76 ? 58.032 41.996 151.453 1.00 12.89 76 LEU D CA 1
ATOM 4740 C C . LEU D 2 76 ? 57.669 41.364 150.130 1.00 14.38 76 LEU D C 1
ATOM 4741 O O . LEU D 2 76 ? 58.040 41.851 149.068 1.00 24.98 76 LEU D O 1
ATOM 4746 N N . LEU D 2 77 ? 57.016 40.223 150.199 1.00 9.46 77 LEU D N 1
ATOM 4747 C CA . LEU D 2 77 ? 56.632 39.538 148.994 1.00 6.99 77 LEU D CA 1
ATOM 4748 C C . LEU D 2 77 ? 55.571 40.331 148.247 1.00 2.65 77 LEU D C 1
ATOM 4749 O O . LEU D 2 77 ? 54.839 41.114 148.823 1.00 20.08 77 LEU D O 1
ATOM 4754 N N . TYR D 2 78 ? 55.548 40.139 146.939 1.00 5.91 78 TYR D N 1
ATOM 4755 C CA . TYR D 2 78 ? 54.626 40.798 146.019 1.00 7.83 78 TYR D CA 1
ATOM 4756 C C . TYR D 2 78 ? 54.817 42.299 145.868 1.00 18.46 78 TYR D C 1
ATOM 4757 O O . TYR D 2 78 ? 53.867 43.031 145.542 1.00 16.40 78 TYR D O 1
ATOM 4766 N N . GLN D 2 79 ? 56.074 42.721 146.042 1.00 16.63 79 GLN D N 1
ATOM 4767 C CA . GLN D 2 79 ? 56.499 44.094 145.855 1.00 23.80 79 GLN D CA 1
ATOM 4768 C C . GLN D 2 79 ? 57.979 44.056 145.451 1.00 23.76 79 GLN D C 1
ATOM 4769 O O . GLN D 2 79 ? 58.712 43.170 145.891 1.00 29.48 79 GLN D O 1
ATOM 4775 N N . TYR D 2 80 ? 58.372 44.953 144.540 1.00 18.66 80 TYR D N 1
ATOM 4776 C CA . TYR D 2 80 ? 59.739 45.055 144.021 1.00 8.69 80 TYR D CA 1
ATOM 4777 C C . TYR D 2 80 ? 60.797 45.508 145.012 1.00 12.59 80 TYR D C 1
ATOM 4778 O O . TYR D 2 80 ? 60.501 46.206 145.960 1.00 21.45 80 TYR D O 1
ATOM 4787 N N . MET D 2 81 ? 62.038 45.108 144.794 1.00 18.76 81 MET D N 1
ATOM 4788 C CA . MET D 2 81 ? 63.123 45.489 145.680 1.00 12.80 81 MET D CA 1
ATOM 4789 C C . MET D 2 81 ? 64.401 45.545 144.872 1.00 20.79 81 MET D C 1
ATOM 4790 O O . MET D 2 81 ? 64.573 44.820 143.889 1.00 21.76 81 MET D O 1
ATOM 4795 N N . ALA D 2 82 ? 65.279 46.440 145.283 1.00 19.78 82 ALA D N 1
ATOM 4796 C CA . ALA D 2 82 ? 66.552 46.639 144.628 1.00 17.60 82 ALA D CA 1
ATOM 4797 C C . ALA D 2 82 ? 67.574 45.819 145.366 1.00 14.71 82 ALA D C 1
ATOM 4798 O O . ALA D 2 82 ? 67.650 45.894 146.587 1.00 27.04 82 ALA D O 1
ATOM 4800 N N . ILE D 2 83 ? 68.365 45.048 144.630 1.00 20.05 83 ILE D N 1
ATOM 4801 C CA . ILE D 2 83 ? 69.394 44.193 145.225 1.00 19.94 83 ILE D CA 1
ATOM 4802 C C . ILE D 2 83 ? 70.703 44.369 144.487 1.00 21.62 83 ILE D C 1
ATOM 4803 O O . ILE D 2 83 ? 70.718 44.497 143.261 1.00 19.82 83 ILE D O 1
ATOM 4808 N N . TRP D 2 84 ? 71.796 44.378 145.237 1.00 19.90 84 TRP D N 1
ATOM 4809 C CA . TRP D 2 84 ? 73.125 44.505 144.665 1.00 10.99 84 TRP D CA 1
ATOM 4810 C C . TRP D 2 84 ? 74.113 43.980 145.670 1.00 9.48 84 TRP D C 1
ATOM 4811 O O . TRP D 2 84 ? 73.830 43.889 146.864 1.00 12.14 84 TRP D O 1
ATOM 4822 N N . VAL D 2 85 ? 75.280 43.626 145.182 1.00 14.67 85 VAL D N 1
ATOM 4823 C CA . VAL D 2 85 ? 76.321 43.120 146.046 1.00 27.55 85 VAL D CA 1
ATOM 4824 C C . VAL D 2 85 ? 77.521 44.084 146.030 1.00 38.37 85 VAL D C 1
ATOM 4825 O O . VAL D 2 85 ? 77.840 44.667 144.987 1.00 36.34 85 VAL D O 1
ATOM 4829 N N . GLN D 2 86 ? 78.151 44.274 147.191 1.00 38.74 86 GLN D N 1
ATOM 4830 C CA . GLN D 2 86 ? 79.279 45.195 147.338 1.00 40.69 86 GLN D CA 1
ATOM 4831 C C . GLN D 2 86 ? 80.524 44.495 147.850 1.00 43.46 86 GLN D C 1
ATOM 4832 O O . GLN D 2 86 ? 80.473 43.745 148.823 1.00 46.69 86 GLN D O 1
ATOM 4838 N N . ALA D 2 87 ? 81.645 44.763 147.196 1.00 50.38 87 ALA D N 1
ATOM 4839 C CA . ALA D 2 87 ? 82.919 44.168 147.568 1.00 49.87 87 ALA D CA 1
ATOM 4840 C C . ALA D 2 87 ? 83.812 45.191 148.246 1.00 56.74 87 ALA D C 1
ATOM 4841 O O . ALA D 2 87 ? 84.185 46.201 147.631 1.00 54.82 87 ALA D O 1
ATOM 4843 N N . GLU D 2 88 ? 84.133 44.923 149.512 1.00 64.50 88 GLU D N 1
ATOM 4844 C CA . GLU D 2 88 ? 84.975 45.787 150.340 1.00 69.20 88 GLU D CA 1
ATOM 4845 C C . GLU D 2 88 ? 86.334 45.115 150.548 1.00 62.90 88 GLU D C 1
ATOM 4846 O O . GLU D 2 88 ? 86.446 44.052 151.173 1.00 45.45 88 GLU D O 1
ATOM 4852 N N . ASN D 2 89 ? 87.363 45.744 150.003 1.00 63.89 89 ASN D N 1
ATOM 4853 C CA . ASN D 2 89 ? 88.719 45.243 150.102 1.00 60.70 89 ASN D CA 1
ATOM 4854 C C . ASN D 2 89 ? 89.539 46.358 150.712 1.00 61.31 89 ASN D C 1
ATOM 4855 O O . ASN D 2 89 ? 89.171 47.524 150.600 1.00 55.72 89 ASN D O 1
ATOM 4860 N N . MET D 2 90 ? 90.670 46.017 151.313 1.00 64.81 90 MET D N 1
ATOM 4861 C CA . MET D 2 90 ? 91.533 47.026 151.926 1.00 70.63 90 MET D CA 1
ATOM 4862 C C . MET D 2 90 ? 92.020 48.119 150.944 1.00 70.43 90 MET D C 1
ATOM 4863 O O . MET D 2 90 ? 92.514 49.161 151.383 1.00 73.62 90 MET D O 1
ATOM 4868 N N . LEU D 2 91 ? 91.849 47.895 149.635 1.00 68.60 91 LEU D N 1
ATOM 4869 C CA . LEU D 2 91 ? 92.290 48.847 148.595 1.00 66.51 91 LEU D CA 1
ATOM 4870 C C . LEU D 2 91 ? 91.188 49.420 147.697 1.00 62.84 91 LEU D C 1
ATOM 4871 O O . LEU D 2 91 ? 91.460 49.847 146.567 1.00 63.02 91 LEU D O 1
ATOM 4876 N N . GLY D 2 92 ? 89.944 49.386 148.150 1.00 62.37 92 GLY D N 1
ATOM 4877 C CA . GLY D 2 92 ? 88.881 49.909 147.311 1.00 59.09 92 GLY D CA 1
ATOM 4878 C C . GLY D 2 92 ? 87.580 49.149 147.439 1.00 57.49 92 GLY D C 1
ATOM 4879 O O . GLY D 2 92 ? 87.508 48.119 148.120 1.00 48.88 92 GLY D O 1
ATOM 4880 N N . SER D 2 93 ? 86.552 49.655 146.767 1.00 59.68 93 SER D N 1
ATOM 4881 C CA . SER D 2 93 ? 85.224 49.051 146.801 1.00 58.43 93 SER D CA 1
ATOM 4882 C C . SER D 2 93 ? 84.647 49.017 145.402 1.00 60.92 93 SER D C 1
ATOM 4883 O O . SER D 2 93 ? 85.049 49.799 144.522 1.00 58.47 93 SER D O 1
ATOM 4886 N N . SER D 2 94 ? 83.694 48.111 145.213 1.00 61.10 94 SER D N 1
ATOM 4887 C CA . SER D 2 94 ? 83.007 47.951 143.939 1.00 62.81 94 SER D CA 1
ATOM 4888 C C . SER D 2 94 ? 81.601 47.477 144.243 1.00 55.34 94 SER D C 1
ATOM 4889 O O . SER D 2 94 ? 81.352 46.916 145.312 1.00 51.59 94 SER D O 1
ATOM 4892 N N . GLU D 2 95 ? 80.687 47.727 143.315 1.00 54.28 95 GLU D N 1
ATOM 4893 C CA . GLU D 2 95 ? 79.294 47.335 143.469 1.00 53.99 95 GLU D CA 1
ATOM 4894 C C . GLU D 2 95 ? 78.817 46.804 142.133 1.00 55.02 95 GLU D C 1
ATOM 4895 O O . GLU D 2 95 ? 79.311 47.216 141.076 1.00 65.43 95 GLU D O 1
ATOM 4901 N N . SER D 2 96 ? 77.835 45.913 142.190 1.00 53.00 96 SER D N 1
ATOM 4902 C CA . SER D 2 96 ? 77.231 45.328 141.002 1.00 41.19 96 SER D CA 1
ATOM 4903 C C . SER D 2 96 ? 76.075 46.215 140.557 1.00 36.88 96 SER D C 1
ATOM 4904 O O . SER D 2 96 ? 75.581 47.041 141.329 1.00 43.10 96 SER D O 1
ATOM 4907 N N . PRO D 2 97 ? 75.684 46.129 139.281 1.00 35.95 97 PRO D N 1
ATOM 4908 C CA . PRO D 2 97 ? 74.560 46.975 138.890 1.00 43.92 97 PRO D CA 1
ATOM 4909 C C . PRO D 2 97 ? 73.351 46.481 139.695 1.00 46.64 97 PRO D C 1
ATOM 4910 O O . PRO D 2 97 ? 73.283 45.299 140.052 1.00 43.32 97 PRO D O 1
ATOM 4914 N N . LYS D 2 98 ? 72.443 47.389 140.034 1.00 46.79 98 LYS D N 1
ATOM 4915 C CA . LYS D 2 98 ? 71.286 47.023 140.824 1.00 37.73 98 LYS D CA 1
ATOM 4916 C C . LYS D 2 98 ? 70.257 46.226 140.060 1.00 39.13 98 LYS D C 1
ATOM 4917 O O . LYS D 2 98 ? 69.883 46.554 138.924 1.00 41.56 98 LYS D O 1
ATOM 4923 N N . LEU D 2 99 ? 69.840 45.138 140.693 1.00 32.73 99 LEU D N 1
ATOM 4924 C CA . LEU D 2 99 ? 68.848 44.243 140.134 1.00 35.30 99 LEU D CA 1
ATOM 4925 C C . LEU D 2 99 ? 67.499 44.606 140.748 1.00 29.11 99 LEU D C 1
ATOM 4926 O O . LEU D 2 99 ? 67.440 45.003 141.915 1.00 29.50 99 LEU D O 1
ATOM 4931 N N . CYS D 2 100 ? 66.434 44.512 139.955 1.00 22.92 100 CYS D N 1
ATOM 4932 C CA . CYS D 2 100 ? 65.094 44.849 140.435 1.00 28.26 100 CYS D CA 1
ATOM 4933 C C . CYS D 2 100 ? 64.104 43.695 140.260 1.00 29.33 100 CYS D C 1
ATOM 4934 O O . CYS D 2 100 ? 63.609 43.444 139.146 1.00 32.92 100 CYS D O 1
ATOM 4937 N N . LEU D 2 101 ? 63.749 43.060 141.380 1.00 22.51 101 LEU D N 1
ATOM 4938 C CA . LEU D 2 101 ? 62.843 41.922 141.343 1.00 24.40 101 LEU D CA 1
ATOM 4939 C C . LEU D 2 101 ? 61.833 41.895 142.469 1.00 26.14 101 LEU D C 1
ATOM 4940 O O . LEU D 2 101 ? 61.934 42.661 143.430 1.00 29.35 101 LEU D O 1
ATOM 4945 N N . ASP D 2 102 ? 60.868 40.989 142.329 1.00 26.09 102 ASP D N 1
ATOM 4946 C CA . ASP D 2 102 ? 59.831 40.721 143.324 1.00 15.95 102 ASP D CA 1
ATOM 4947 C C . ASP D 2 102 ? 60.208 39.278 143.606 1.00 8.66 102 ASP D C 1
ATOM 4948 O O . ASP D 2 102 ? 60.195 38.452 142.709 1.00 20.81 102 ASP D O 1
ATOM 4953 N N . PRO D 2 103 ? 60.564 38.951 144.849 1.00 3.12 103 PRO D N 1
ATOM 4954 C CA . PRO D 2 103 ? 60.951 37.570 145.145 1.00 6.36 103 PRO D CA 1
ATOM 4955 C C . PRO D 2 103 ? 60.013 36.501 144.565 1.00 12.33 103 PRO D C 1
ATOM 4956 O O . PRO D 2 103 ? 60.440 35.461 144.077 1.00 18.66 103 PRO D O 1
ATOM 4960 N N . MET D 2 104 ? 58.733 36.807 144.517 1.00 8.22 104 MET D N 1
ATOM 4961 C CA . MET D 2 104 ? 57.782 35.849 144.010 1.00 7.63 104 MET D CA 1
ATOM 4962 C C . MET D 2 104 ? 57.835 35.628 142.506 1.00 12.13 104 MET D C 1
ATOM 4963 O O . MET D 2 104 ? 57.210 34.699 141.984 1.00 20.63 104 MET D O 1
ATOM 4968 N N . ASP D 2 105 ? 58.635 36.441 141.828 1.00 16.77 105 ASP D N 1
ATOM 4969 C CA . ASP D 2 105 ? 58.791 36.364 140.376 1.00 15.50 105 ASP D CA 1
ATOM 4970 C C . ASP D 2 105 ? 59.946 35.461 139.991 1.00 20.35 105 ASP D C 1
ATOM 4971 O O . ASP D 2 105 ? 60.146 35.144 138.809 1.00 19.96 105 ASP D O 1
ATOM 4976 N N . VAL D 2 106 ? 60.738 35.100 140.989 1.00 10.13 106 VAL D N 1
ATOM 4977 C CA . VAL D 2 106 ? 61.889 34.269 140.753 1.00 9.07 106 VAL D CA 1
ATOM 4978 C C . VAL D 2 106 ? 61.858 33.041 141.634 1.00 7.43 106 VAL D C 1
ATOM 4979 O O . VAL D 2 106 ? 62.862 32.588 142.168 1.00 10.50 106 VAL D O 1
ATOM 4983 N N . VAL D 2 107 ? 60.675 32.487 141.767 1.00 10.98 107 VAL D N 1
ATOM 4984 C CA . VAL D 2 107 ? 60.496 31.311 142.582 1.00 13.10 107 VAL D CA 1
ATOM 4985 C C . VAL D 2 107 ? 61.079 30.103 141.856 1.00 14.24 107 VAL D C 1
ATOM 4986 O O . VAL D 2 107 ? 60.807 29.902 140.663 1.00 13.49 107 VAL D O 1
ATOM 4990 N N . LYS D 2 108 ? 61.921 29.349 142.563 1.00 6.69 108 LYS D N 1
ATOM 4991 C CA . LYS D 2 108 ? 62.540 28.159 142.011 1.00 2.00 108 LYS D CA 1
ATOM 4992 C C . LYS D 2 108 ? 61.595 27.006 142.228 1.00 8.12 108 LYS D C 1
ATOM 4993 O O . LYS D 2 108 ? 61.341 26.589 143.349 1.00 22.10 108 LYS D O 1
ATOM 4999 N N . LEU D 2 109 ? 61.067 26.513 141.123 1.00 10.60 109 LEU D N 1
ATOM 5000 C CA . LEU D 2 109 ? 60.131 25.400 141.088 1.00 2.20 109 LEU D CA 1
ATOM 5001 C C . LEU D 2 109 ? 60.820 24.030 140.935 1.00 5.11 109 LEU D C 1
ATOM 5002 O O . LEU D 2 109 ? 61.906 23.914 140.367 1.00 14.75 109 LEU D O 1
ATOM 5007 N N . GLU D 2 110 ? 60.195 23.000 141.482 1.00 9.30 110 GLU D N 1
ATOM 5008 C CA . GLU D 2 110 ? 60.716 21.656 141.387 1.00 2.00 110 GLU D CA 1
ATOM 5009 C C . GLU D 2 110 ? 59.591 20.982 140.629 1.00 7.96 110 GLU D C 1
ATOM 5010 O O . GLU D 2 110 ? 58.442 21.419 140.692 1.00 9.57 110 GLU D O 1
ATOM 5016 N N . PRO D 2 111 ? 59.920 19.987 139.818 1.00 10.48 111 PRO D N 1
ATOM 5017 C CA . PRO D 2 111 ? 58.967 19.236 138.997 1.00 6.72 111 PRO D CA 1
ATOM 5018 C C . PRO D 2 111 ? 57.793 18.620 139.725 1.00 11.32 111 PRO D C 1
ATOM 5019 O O . PRO D 2 111 ? 57.859 18.329 140.918 1.00 27.56 111 PRO D O 1
ATOM 5023 N N . PRO D 2 112 ? 56.689 18.415 139.008 1.00 9.19 112 PRO D N 1
ATOM 5024 C CA . PRO D 2 112 ? 55.473 17.825 139.571 1.00 3.79 112 PRO D CA 1
ATOM 5025 C C . PRO D 2 112 ? 55.562 16.304 139.768 1.00 11.03 112 PRO D C 1
ATOM 5026 O O . PRO D 2 112 ? 56.456 15.632 139.248 1.00 22.21 112 PRO D O 1
ATOM 5030 N N . MET D 2 113 ? 54.662 15.793 140.598 1.00 26.13 113 MET D N 1
ATOM 5031 C CA . MET D 2 113 ? 54.589 14.382 140.953 1.00 26.59 113 MET D CA 1
ATOM 5032 C C . MET D 2 113 ? 53.721 13.681 139.929 1.00 26.26 113 MET D C 1
ATOM 5033 O O . MET D 2 113 ? 52.494 13.755 139.994 1.00 36.31 113 MET D O 1
ATOM 5038 N N . LEU D 2 114 ? 54.382 13.093 138.935 1.00 17.47 114 LEU D N 1
ATOM 5039 C CA . LEU D 2 114 ? 53.731 12.365 137.838 1.00 22.29 114 LEU D CA 1
ATOM 5040 C C . LEU D 2 114 ? 53.806 10.864 138.117 1.00 26.05 114 LEU D C 1
ATOM 5041 O O . LEU D 2 114 ? 54.882 10.329 138.380 1.00 28.77 114 LEU D O 1
ATOM 5046 N N . GLN D 2 115 ? 52.681 10.173 138.023 1.00 31.35 115 GLN D N 1
ATOM 5047 C CA . GLN D 2 115 ? 52.672 8.755 138.290 1.00 29.84 115 GLN D CA 1
ATOM 5048 C C . GLN D 2 115 ? 51.649 8.074 137.393 1.00 32.73 115 GLN D C 1
ATOM 5049 O O . GLN D 2 115 ? 50.753 8.731 136.839 1.00 39.22 115 GLN D O 1
ATOM 5055 N N . ALA D 2 116 ? 51.832 6.772 137.193 1.00 31.17 116 ALA D N 1
ATOM 5056 C CA . ALA D 2 116 ? 50.898 5.963 136.409 1.00 25.62 116 ALA D CA 1
ATOM 5057 C C . ALA D 2 116 ? 49.746 5.778 137.364 1.00 20.56 116 ALA D C 1
ATOM 5058 O O . ALA D 2 116 ? 49.969 5.569 138.545 1.00 33.36 116 ALA D O 1
ATOM 5060 N N . LEU D 2 117 ? 48.520 5.866 136.886 1.00 33.21 117 LEU D N 1
ATOM 5061 C CA . LEU D 2 117 ? 47.367 5.783 137.779 1.00 48.63 117 LEU D CA 1
ATOM 5062 C C . LEU D 2 117 ? 47.109 4.486 138.541 1.00 69.07 117 LEU D C 1
ATOM 5063 O O . LEU D 2 117 ? 47.528 3.406 138.106 1.00 74.14 117 LEU D O 1
ATOM 5068 N N . ASP D 2 118 ? 46.400 4.626 139.670 1.00 95.32 118 ASP D N 1
ATOM 5069 C CA . ASP D 2 118 ? 45.987 3.532 140.562 1.00 117.60 118 ASP D CA 1
ATOM 5070 C C . ASP D 2 118 ? 44.575 3.811 141.116 1.00 121.26 118 ASP D C 1
ATOM 5071 O O . ASP D 2 118 ? 43.732 2.889 141.099 1.00 122.45 118 ASP D O 1
ATOM 5076 N N . GLN D 2 127 ? 42.805 -0.292 128.287 1.00 60.29 127 GLN D N 1
ATOM 5077 C CA . GLN D 2 127 ? 42.581 -0.032 126.835 1.00 71.73 127 GLN D CA 1
ATOM 5078 C C . GLN D 2 127 ? 43.878 -0.309 126.067 1.00 72.37 127 GLN D C 1
ATOM 5079 O O . GLN D 2 127 ? 44.959 -0.021 126.565 1.00 70.13 127 GLN D O 1
ATOM 5081 N N . PRO D 2 128 ? 43.776 -0.852 124.837 1.00 76.91 128 PRO D N 1
ATOM 5082 C CA . PRO D 2 128 ? 44.888 -1.209 123.937 1.00 72.32 128 PRO D CA 1
ATOM 5083 C C . PRO D 2 128 ? 45.784 -0.071 123.461 1.00 65.58 128 PRO D C 1
ATOM 5084 O O . PRO D 2 128 ? 45.341 0.805 122.720 1.00 63.10 128 PRO D O 1
ATOM 5088 N N . GLY D 2 129 ? 47.068 -0.165 123.797 1.00 62.24 129 GLY D N 1
ATOM 5089 C CA . GLY D 2 129 ? 48.047 0.846 123.419 1.00 59.31 129 GLY D CA 1
ATOM 5090 C C . GLY D 2 129 ? 47.914 2.159 124.180 1.00 60.70 129 GLY D C 1
ATOM 5091 O O . GLY D 2 129 ? 48.407 3.202 123.710 1.00 49.88 129 GLY D O 1
ATOM 5092 N N . CYS D 2 130 ? 47.290 2.088 125.364 1.00 55.44 130 CYS D N 1
ATOM 5093 C CA . CYS D 2 130 ? 47.029 3.235 126.238 1.00 48.57 130 CYS D CA 1
ATOM 5094 C C . CYS D 2 130 ? 47.835 3.260 127.546 1.00 49.29 130 CYS D C 1
ATOM 5095 O O . CYS D 2 130 ? 48.444 2.267 127.939 1.00 56.38 130 CYS D O 1
ATOM 5098 N N . LEU D 2 131 ? 47.790 4.403 128.229 1.00 42.80 131 LEU D N 1
ATOM 5099 C CA . LEU D 2 131 ? 48.466 4.643 129.502 1.00 31.63 131 LEU D CA 1
ATOM 5100 C C . LEU D 2 131 ? 47.640 5.635 130.311 1.00 32.92 131 LEU D C 1
ATOM 5101 O O . LEU D 2 131 ? 47.006 6.530 129.751 1.00 38.42 131 LEU D O 1
ATOM 5106 N N . TRP D 2 132 ? 47.625 5.478 131.623 1.00 30.64 132 TRP D N 1
ATOM 5107 C CA . TRP D 2 132 ? 46.893 6.418 132.444 1.00 38.52 132 TRP D CA 1
ATOM 5108 C C . TRP D 2 132 ? 47.888 7.067 133.380 1.00 42.03 132 TRP D C 1
ATOM 5109 O O . TRP D 2 132 ? 48.738 6.392 133.980 1.00 44.03 132 TRP D O 1
ATOM 5120 N N . LEU D 2 133 ? 47.795 8.387 133.464 1.00 36.91 133 LEU D N 1
ATOM 5121 C CA . LEU D 2 133 ? 48.674 9.162 134.302 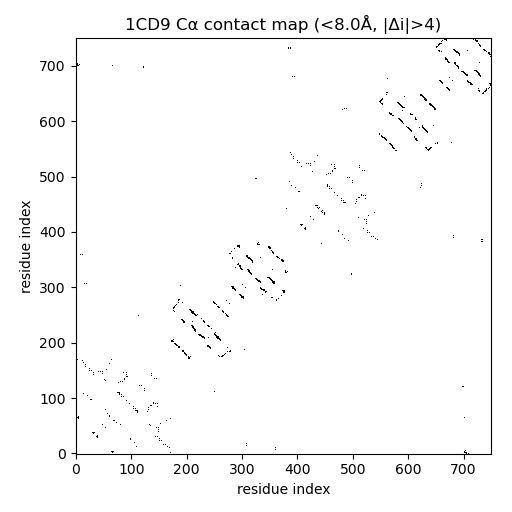1.00 27.66 133 LEU D CA 1
ATOM 5122 C C . LEU D 2 133 ? 47.911 9.915 135.360 1.00 26.92 133 LEU D C 1
ATOM 5123 O O . LEU D 2 133 ? 46.677 10.014 135.331 1.00 26.34 133 LEU D O 1
ATOM 5128 N N . SER D 2 134 ? 48.681 10.466 136.280 1.00 20.97 134 SER D N 1
ATOM 5129 C CA . SER D 2 134 ? 48.159 11.236 137.375 1.00 21.98 134 SER D CA 1
ATOM 5130 C C . SER D 2 134 ? 49.312 12.135 137.789 1.00 14.17 134 SER D C 1
ATOM 5131 O O . SER D 2 134 ? 50.473 11.763 137.636 1.00 4.64 134 SER D O 1
ATOM 5134 N N . TRP D 2 135 ? 49.007 13.355 138.199 1.00 3.68 135 TRP D N 1
ATOM 5135 C CA . TRP D 2 135 ? 50.052 14.227 138.671 1.00 2.00 135 TRP D CA 1
ATOM 5136 C C . TRP D 2 135 ? 49.474 15.255 139.604 1.00 11.72 135 TRP D C 1
ATOM 5137 O O . TRP D 2 135 ? 48.283 15.556 139.563 1.00 17.11 135 TRP D O 1
ATOM 5148 N N . LYS D 2 136 ? 50.299 15.655 140.553 1.00 16.40 136 LYS D N 1
ATOM 5149 C CA . LYS D 2 136 ? 49.960 16.663 141.539 1.00 19.25 136 LYS D CA 1
ATOM 5150 C C . LYS D 2 136 ? 51.185 17.547 141.488 1.00 20.33 136 LYS D C 1
ATOM 5151 O O . LYS D 2 136 ? 52.241 17.100 141.058 1.00 21.33 136 LYS D O 1
ATOM 5157 N N . PRO D 2 137 ? 51.069 18.818 141.882 1.00 15.38 137 PRO D N 1
ATOM 5158 C CA . PRO D 2 137 ? 52.264 19.661 141.824 1.00 12.94 137 PRO D CA 1
ATOM 5159 C C . PRO D 2 137 ? 53.167 19.491 143.032 1.00 12.46 137 PRO D C 1
ATOM 5160 O O . PRO D 2 137 ? 52.822 18.785 143.987 1.00 20.39 137 PRO D O 1
ATOM 5164 N N . TRP D 2 138 ? 54.334 20.121 142.955 1.00 7.80 138 TRP D N 1
ATOM 5165 C CA . TRP D 2 138 ? 55.303 20.116 144.018 1.00 5.18 138 TRP D CA 1
ATOM 5166 C C . TRP D 2 138 ? 54.582 20.853 145.165 1.00 20.94 138 TRP D C 1
ATOM 5167 O O . TRP D 2 138 ? 54.322 22.055 145.095 1.00 25.94 138 TRP D O 1
ATOM 5178 N N . LYS D 2 139 ? 54.261 20.125 146.224 1.00 18.61 139 LYS D N 1
ATOM 5179 C CA . LYS D 2 139 ? 53.500 20.686 147.333 1.00 13.00 139 LYS D CA 1
ATOM 5180 C C . LYS D 2 139 ? 53.782 22.098 147.832 1.00 11.18 139 LYS D C 1
ATOM 5181 O O . LYS D 2 139 ? 52.851 22.877 148.049 1.00 20.95 139 LYS D O 1
ATOM 5187 N N . PRO D 2 140 ? 55.057 22.471 147.994 1.00 6.83 140 PRO D N 1
ATOM 5188 C CA . PRO D 2 140 ? 55.354 23.821 148.492 1.00 3.71 140 PRO D CA 1
ATOM 5189 C C . PRO D 2 140 ? 54.862 24.917 147.616 1.00 2.00 140 PRO D C 1
ATOM 5190 O O . PRO D 2 140 ? 54.721 26.045 148.063 1.00 22.29 140 PRO D O 1
ATOM 5194 N N . SER D 2 141 ? 54.570 24.578 146.372 1.00 6.48 141 SER D N 1
ATOM 5195 C CA . SER D 2 141 ? 54.103 25.563 145.420 1.00 2.00 141 SER D CA 1
ATOM 5196 C C . SER D 2 141 ? 52.669 25.326 145.021 1.00 2.00 141 SER D C 1
ATOM 5197 O O . SER D 2 141 ? 52.195 25.952 144.084 1.00 5.10 141 SER D O 1
ATOM 5200 N N . GLU D 2 142 ? 51.955 24.491 145.768 1.00 3.54 142 GLU D N 1
ATOM 5201 C CA . GLU D 2 142 ? 50.576 24.168 145.413 1.00 7.54 142 GLU D CA 1
ATOM 5202 C C . GLU D 2 142 ? 49.642 25.382 145.307 1.00 11.94 142 GLU D C 1
ATOM 5203 O O . GLU D 2 142 ? 48.632 25.334 144.587 1.00 17.99 142 GLU D O 1
ATOM 5209 N N . TYR D 2 143 ? 50.015 26.481 145.970 1.00 6.23 143 TYR D N 1
ATOM 5210 C CA . TYR D 2 143 ? 49.214 27.714 145.977 1.00 10.15 143 TYR D CA 1
ATOM 5211 C C . TYR D 2 143 ? 49.344 28.511 144.690 1.00 15.58 143 TYR D C 1
ATOM 5212 O O . TYR D 2 143 ? 48.632 29.494 144.483 1.00 23.31 143 TYR D O 1
ATOM 5221 N N . MET D 2 144 ? 50.304 28.113 143.866 1.00 14.46 144 MET D N 1
ATOM 5222 C CA . MET D 2 144 ? 50.594 28.769 142.606 1.00 13.23 144 MET D CA 1
ATOM 5223 C C . MET D 2 144 ? 49.792 28.122 141.463 1.00 12.87 144 MET D C 1
ATOM 5224 O O . MET D 2 144 ? 49.731 26.902 141.374 1.00 21.71 144 MET D O 1
ATOM 5229 N N . GLU D 2 145 ? 49.113 28.917 140.639 1.00 18.72 145 GLU D N 1
ATOM 5230 C CA . GLU D 2 145 ? 48.350 28.358 139.517 1.00 11.68 145 GLU D CA 1
ATOM 5231 C C . GLU D 2 145 ? 49.417 28.069 138.491 1.00 12.65 145 GLU D C 1
ATOM 5232 O O . GLU D 2 145 ? 50.102 28.983 138.038 1.00 21.26 145 GLU D O 1
ATOM 5238 N N . GLN D 2 146 ? 49.587 26.805 138.142 1.00 18.76 146 GLN D N 1
ATOM 5239 C CA . GLN D 2 146 ? 50.613 26.417 137.184 1.00 16.53 146 GLN D CA 1
ATOM 5240 C C . GLN D 2 146 ? 50.048 25.831 135.891 1.00 13.64 146 GLN D C 1
ATOM 5241 O O . GLN D 2 146 ? 48.859 25.482 135.823 1.00 24.06 146 GLN D O 1
ATOM 5247 N N . GLU D 2 147 ? 50.917 25.735 134.883 1.00 8.09 147 GLU D N 1
ATOM 5248 C CA . GLU D 2 147 ? 50.607 25.214 133.554 1.00 9.01 147 GLU D CA 1
ATOM 5249 C C . GLU D 2 147 ? 51.763 24.259 133.284 1.00 9.60 147 GLU D C 1
ATOM 5250 O O . GLU D 2 147 ? 52.913 24.602 133.583 1.00 16.76 147 GLU D O 1
ATOM 5256 N N . CYS D 2 148 ? 51.496 23.099 132.692 1.00 2.00 148 CYS D N 1
ATOM 5257 C CA . CYS D 2 148 ? 52.566 22.148 132.460 1.00 6.32 148 CYS D CA 1
ATOM 5258 C C . CYS D 2 148 ? 52.631 21.579 131.064 1.00 10.02 148 CYS D C 1
ATOM 5259 O O . CYS D 2 148 ? 51.663 21.628 130.328 1.00 19.76 148 CYS D O 1
ATOM 5262 N N . GLU D 2 149 ? 53.802 21.039 130.730 1.00 6.23 149 GLU D N 1
ATOM 5263 C CA . GLU D 2 149 ? 54.092 20.376 129.461 1.00 5.34 149 GLU D CA 1
ATOM 5264 C C . GLU D 2 149 ? 54.453 18.955 129.897 1.00 8.80 149 GLU D C 1
ATOM 5265 O O . GLU D 2 149 ? 55.070 18.769 130.937 1.00 11.93 149 GLU D O 1
ATOM 5271 N N . LEU D 2 150 ? 54.010 17.962 129.140 1.00 5.84 150 LEU D N 1
ATOM 5272 C CA . LEU D 2 150 ? 54.307 16.567 129.399 1.00 2.00 150 LEU D CA 1
ATOM 5273 C C . LEU D 2 150 ? 54.984 16.124 128.139 1.00 2.00 150 LEU D C 1
ATOM 5274 O O . LEU D 2 150 ? 54.531 16.483 127.070 1.00 17.99 150 LEU D O 1
ATOM 5279 N N . ARG D 2 151 ? 56.108 15.438 128.225 1.00 6.84 151 ARG D N 1
ATOM 5280 C CA . ARG D 2 151 ? 56.733 14.971 127.000 1.00 5.21 151 ARG D CA 1
ATOM 5281 C C . ARG D 2 151 ? 56.871 13.478 127.079 1.00 11.96 151 ARG D C 1
ATOM 5282 O O . ARG D 2 151 ? 57.127 12.945 128.162 1.00 14.36 151 ARG D O 1
ATOM 5290 N N . TYR D 2 152 ? 56.608 12.810 125.955 1.00 16.95 152 TYR D N 1
ATOM 5291 C CA . TYR D 2 152 ? 56.690 11.356 125.875 1.00 18.36 152 TYR D CA 1
ATOM 5292 C C . TYR D 2 152 ? 57.339 10.823 124.613 1.00 22.10 152 TYR D C 1
ATOM 5293 O O . TYR D 2 152 ? 57.191 11.411 123.545 1.00 32.04 152 TYR D O 1
ATOM 5302 N N . GLN D 2 153 ? 58.057 9.709 124.741 1.00 24.67 153 GLN D N 1
ATOM 5303 C CA . GLN D 2 153 ? 58.704 9.088 123.598 1.00 28.79 153 GLN D CA 1
ATOM 5304 C C . GLN D 2 153 ? 58.819 7.594 123.732 1.00 27.33 153 GLN D C 1
ATOM 5305 O O . GLN D 2 153 ? 58.922 7.067 124.831 1.00 34.84 153 GLN D O 1
ATOM 5311 N N . PRO D 2 154 ? 58.683 6.876 122.616 1.00 27.71 154 PRO D N 1
ATOM 5312 C CA . PRO D 2 154 ? 58.808 5.433 122.712 1.00 22.07 154 PRO D CA 1
ATOM 5313 C C . PRO D 2 154 ? 60.288 5.292 122.965 1.00 17.82 154 PRO D C 1
ATOM 5314 O O . PRO D 2 154 ? 61.077 6.083 122.460 1.00 24.04 154 PRO D O 1
ATOM 5318 N N . GLN D 2 155 ? 60.672 4.405 123.854 1.00 20.73 155 GLN D N 1
ATOM 5319 C CA . GLN D 2 155 ? 62.088 4.268 124.108 1.00 35.19 155 GLN D CA 1
ATOM 5320 C C . GLN D 2 155 ? 62.761 3.479 122.979 1.00 41.15 155 GLN D C 1
ATOM 5321 O O . GLN D 2 155 ? 62.728 2.245 122.971 1.00 51.16 155 GLN D O 1
ATOM 5327 N N . LEU D 2 156 ? 63.304 4.204 121.998 1.00 40.11 156 LEU D N 1
ATOM 5328 C CA . LEU D 2 156 ? 63.991 3.609 120.840 1.00 34.09 156 LEU D CA 1
ATOM 5329 C C . LEU D 2 156 ? 65.314 4.336 120.583 1.00 38.39 156 LEU D C 1
ATOM 5330 O O . LEU D 2 156 ? 65.633 5.315 121.266 1.00 45.76 156 LEU D O 1
ATOM 5335 N N . LYS D 2 157 ? 66.079 3.857 119.607 1.00 42.95 157 LYS D N 1
ATOM 5336 C CA . LYS D 2 157 ? 67.382 4.436 119.298 1.00 49.83 157 LYS D CA 1
ATOM 5337 C C . LYS D 2 157 ? 67.334 5.871 118.766 1.00 49.91 157 LYS D C 1
ATOM 5338 O O . LYS D 2 157 ? 68.329 6.599 118.833 1.00 47.92 157 LYS D O 1
ATOM 5344 N N . GLY D 2 158 ? 66.170 6.271 118.254 1.00 57.82 158 GLY D N 1
ATOM 5345 C CA . GLY D 2 158 ? 65.972 7.625 117.744 1.00 65.19 158 GLY D CA 1
ATOM 5346 C C . GLY D 2 158 ? 65.123 8.455 118.703 1.00 66.54 158 GLY D C 1
ATOM 5347 O O . GLY D 2 158 ? 63.889 8.471 118.631 1.00 57.60 158 GLY D O 1
ATOM 5348 N N . ALA D 2 159 ? 65.792 9.159 119.607 1.00 71.96 159 ALA D N 1
ATOM 5349 C CA . ALA D 2 159 ? 65.113 9.973 120.613 1.00 77.99 159 ALA D CA 1
ATOM 5350 C C . ALA D 2 159 ? 64.213 11.116 120.091 1.00 75.28 159 ALA D C 1
ATOM 5351 O O . ALA D 2 159 ? 64.649 12.273 120.019 1.00 85.57 159 ALA D O 1
ATOM 5353 N N . ASN D 2 160 ? 62.954 10.814 119.770 1.00 58.78 160 ASN D N 1
ATOM 5354 C CA . ASN D 2 160 ? 62.053 11.864 119.290 1.00 50.33 160 ASN D CA 1
ATOM 5355 C C . ASN D 2 160 ? 60.932 12.201 120.279 1.00 39.95 160 ASN D C 1
ATOM 5356 O O . ASN D 2 160 ? 59.996 11.406 120.490 1.00 31.38 160 ASN D O 1
ATOM 5361 N N . TRP D 2 161 ? 61.029 13.401 120.859 1.00 30.32 161 TRP D N 1
ATOM 5362 C CA . TRP D 2 161 ? 60.058 13.909 121.838 1.00 14.81 161 TRP D CA 1
ATOM 5363 C C . TRP D 2 161 ? 58.718 14.411 121.267 1.00 21.97 161 TRP D C 1
ATOM 5364 O O . TRP D 2 161 ? 58.685 15.260 120.361 1.00 31.28 161 TRP D O 1
ATOM 5375 N N . THR D 2 162 ? 57.628 13.877 121.816 1.00 15.25 162 THR D N 1
ATOM 5376 C CA . THR D 2 162 ? 56.273 14.244 121.433 1.00 11.71 162 THR D CA 1
ATOM 5377 C C . THR D 2 162 ? 55.704 15.019 122.612 1.00 20.65 162 THR D C 1
ATOM 5378 O O . THR D 2 162 ? 55.720 14.524 123.748 1.00 18.86 162 THR D O 1
ATOM 5382 N N . LEU D 2 163 ? 55.170 16.210 122.339 1.00 23.47 163 LEU D N 1
ATOM 5383 C CA . LEU D 2 163 ? 54.626 17.054 123.388 1.00 10.86 163 LEU D CA 1
ATOM 5384 C C . LEU D 2 163 ? 53.144 17.309 123.489 1.00 13.96 163 LEU D C 1
ATOM 5385 O O . LEU D 2 163 ? 52.421 17.293 122.495 1.00 26.00 163 LEU D O 1
ATOM 5390 N N . VAL D 2 164 ? 52.722 17.563 124.725 1.00 6.73 164 VAL D N 1
ATOM 5391 C CA . VAL D 2 164 ? 51.351 17.911 125.077 1.00 10.87 164 VAL D CA 1
ATOM 5392 C C . VAL D 2 164 ? 51.545 19.195 125.886 1.00 15.16 164 VAL D C 1
ATOM 5393 O O . VAL D 2 164 ? 52.305 19.210 126.846 1.00 19.72 164 VAL D O 1
ATOM 5397 N N . PHE D 2 165 ? 50.921 20.281 125.444 1.00 16.41 165 PHE D N 1
ATOM 5398 C CA . PHE D 2 165 ? 51.081 21.569 126.077 1.00 2.74 165 PHE D CA 1
ATOM 5399 C C . PHE D 2 165 ? 49.885 22.045 126.866 1.00 9.30 165 PHE D C 1
ATOM 5400 O O . PHE D 2 165 ? 48.793 21.531 126.735 1.00 10.01 165 PHE D O 1
ATOM 5408 N N . HIS D 2 166 ? 50.116 23.057 127.689 1.00 12.57 166 HIS D N 1
ATOM 5409 C CA . HIS D 2 166 ? 49.063 23.663 128.474 1.00 13.80 166 HIS D CA 1
ATOM 5410 C C . HIS D 2 166 ? 48.232 22.710 129.303 1.00 13.19 166 HIS D C 1
ATOM 5411 O O . HIS D 2 166 ? 47.008 22.813 129.375 1.00 26.34 166 HIS D O 1
ATOM 5418 N N . LEU D 2 167 ? 48.908 21.798 129.971 1.00 15.94 167 LEU D N 1
ATOM 5419 C CA . LEU D 2 167 ? 48.225 20.859 130.835 1.00 19.22 167 LEU D CA 1
ATOM 5420 C C . LEU D 2 167 ? 48.076 21.493 132.194 1.00 16.03 167 LEU D C 1
ATOM 5421 O O . LEU D 2 167 ? 48.878 22.328 132.595 1.00 25.48 167 LEU D O 1
ATOM 5426 N N . PRO D 2 168 ? 47.035 21.103 132.919 1.00 16.27 168 PRO D N 1
ATOM 5427 C CA . PRO D 2 168 ? 46.747 21.608 134.260 1.00 16.21 168 PRO D CA 1
ATOM 5428 C C . PRO D 2 168 ? 47.801 21.157 135.263 1.00 20.81 168 PRO D C 1
ATOM 5429 O O . PRO D 2 168 ? 48.521 20.186 135.056 1.00 22.37 168 PRO D O 1
ATOM 5433 N N .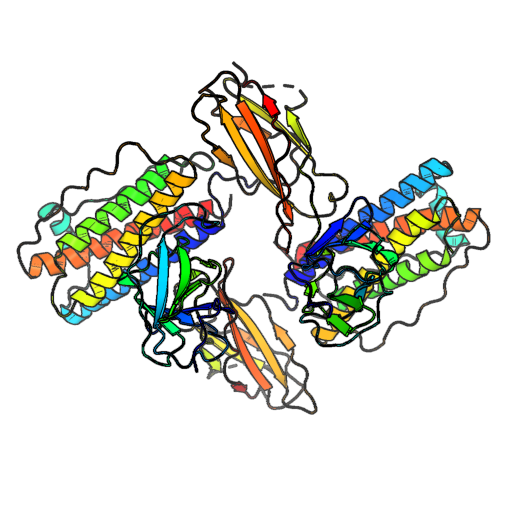 SER D 2 169 ? 47.836 21.838 136.389 1.00 24.63 169 SER D N 1
ATOM 5434 C CA . SER D 2 169 ? 48.799 21.549 137.428 1.00 17.97 169 SER D CA 1
ATOM 5435 C C . SER D 2 169 ? 48.612 20.171 138.042 1.00 18.27 169 SER D C 1
ATOM 5436 O O . SER D 2 169 ? 49.534 19.627 138.639 1.00 24.76 169 SER D O 1
ATOM 5439 N N . SER D 2 170 ? 47.394 19.648 137.990 1.00 18.84 170 SER D N 1
ATOM 5440 C CA . SER D 2 170 ? 47.107 18.331 138.539 1.00 12.65 170 SER D CA 1
ATOM 5441 C C . SER D 2 170 ? 45.969 17.676 137.771 1.00 14.96 170 SER D C 1
ATOM 5442 O O . SER D 2 170 ? 45.098 18.348 137.211 1.00 24.39 170 SER D O 1
ATOM 5445 N N . LYS D 2 171 ? 46.014 16.356 137.712 1.00 19.65 171 LYS D N 1
ATOM 5446 C CA . LYS D 2 171 ? 45.009 15.573 137.021 1.00 20.58 171 LYS D CA 1
ATOM 5447 C C . LYS D 2 171 ? 44.873 14.290 137.828 1.00 29.24 171 LYS D C 1
ATOM 5448 O O . LYS D 2 171 ? 45.893 13.725 138.239 1.00 23.00 171 LYS D O 1
ATOM 5454 N N . ASP D 2 172 ? 43.631 13.891 138.127 1.00 38.21 172 ASP D N 1
ATOM 5455 C CA . ASP D 2 172 ? 43.361 12.664 138.883 1.00 51.10 172 ASP D CA 1
ATOM 5456 C C . ASP D 2 172 ? 43.670 11.467 138.000 1.00 49.94 172 ASP D C 1
ATOM 5457 O O . ASP D 2 172 ? 44.337 10.526 138.421 1.00 57.05 172 ASP D O 1
ATOM 5462 N N . GLN D 2 173 ? 43.167 11.507 136.775 1.00 45.74 173 GLN D N 1
ATOM 5463 C CA . GLN D 2 173 ? 43.418 10.459 135.810 1.00 39.67 173 GLN D CA 1
ATOM 5464 C C . GLN D 2 173 ? 43.436 11.110 134.437 1.00 37.13 173 GLN D C 1
ATOM 5465 O O . GLN D 2 173 ? 42.543 11.874 134.080 1.00 43.88 173 GLN D O 1
ATOM 5471 N N . PHE D 2 174 ? 44.500 10.865 133.697 1.00 34.62 174 PHE D N 1
ATOM 5472 C CA . PHE D 2 174 ? 44.653 11.429 132.374 1.00 26.88 174 PHE D CA 1
ATOM 5473 C C . PHE D 2 174 ? 45.004 10.284 131.461 1.00 34.17 174 PHE D C 1
ATOM 5474 O O . PHE D 2 174 ? 46.064 9.679 131.585 1.00 36.96 174 PHE D O 1
ATOM 5482 N N . GLU D 2 175 ? 44.092 9.965 130.561 1.00 47.64 175 GLU D N 1
ATOM 5483 C CA . GLU D 2 175 ? 44.302 8.879 129.626 1.00 52.31 175 GLU D CA 1
ATOM 5484 C C . GLU D 2 175 ? 45.064 9.360 128.391 1.00 48.25 175 GLU D C 1
ATOM 5485 O O . GLU D 2 175 ? 44.632 10.278 127.685 1.00 56.42 175 GLU D O 1
ATOM 5491 N N . LEU D 2 176 ? 46.223 8.768 128.167 1.00 32.59 176 LEU D N 1
ATOM 5492 C CA . LEU D 2 176 ? 47.038 9.118 127.026 1.00 36.19 176 LEU D CA 1
ATOM 5493 C C . LEU D 2 176 ? 47.078 7.902 126.132 1.00 44.43 176 LEU D C 1
ATOM 5494 O O . LEU D 2 176 ? 47.275 6.789 126.612 1.00 47.77 176 LEU D O 1
ATOM 5499 N N . CYS D 2 177 ? 46.943 8.116 124.832 1.00 57.69 177 CYS D N 1
ATOM 5500 C CA . CYS D 2 177 ? 46.962 7.002 123.907 1.00 60.99 177 CYS D CA 1
ATOM 5501 C C . CYS D 2 177 ? 47.669 7.311 122.597 1.00 53.70 177 CYS D C 1
ATOM 5502 O O . CYS D 2 177 ? 48.069 8.446 122.339 1.00 55.28 177 CYS D O 1
ATOM 5505 N N . GLY D 2 178 ? 47.805 6.283 121.771 1.00 50.29 178 GLY D N 1
ATOM 5506 C CA . GLY D 2 178 ? 48.484 6.431 120.501 1.00 56.37 178 GLY D CA 1
ATOM 5507 C C . GLY D 2 178 ? 49.899 5.951 120.720 1.00 60.13 178 GLY D C 1
ATOM 5508 O O . GLY D 2 178 ? 50.816 6.268 119.961 1.00 66.23 178 GLY D O 1
ATOM 5509 N N . LEU D 2 179 ? 50.051 5.085 121.716 1.00 62.63 179 LEU D N 1
ATOM 5510 C CA . LEU D 2 179 ? 51.355 4.569 122.078 1.00 60.51 179 LEU D CA 1
ATOM 5511 C C . LEU D 2 179 ? 51.615 3.123 121.705 1.00 57.70 179 LEU D C 1
ATOM 5512 O O . LEU D 2 179 ? 51.333 2.190 122.465 1.00 55.26 179 LEU D O 1
ATOM 5517 N N . HIS D 2 180 ? 52.086 2.958 120.478 1.00 51.98 180 HIS D N 1
ATOM 5518 C CA . HIS D 2 180 ? 52.461 1.662 119.938 1.00 55.92 180 HIS D CA 1
ATOM 5519 C C . HIS D 2 180 ? 53.509 1.949 118.875 1.00 51.94 180 HIS D C 1
ATOM 5520 O O . HIS D 2 180 ? 53.169 2.198 117.726 1.00 70.36 180 HIS D O 1
ATOM 5527 N N . GLN D 2 181 ? 54.767 2.020 119.304 1.00 40.78 181 GLN D N 1
ATOM 5528 C CA . GLN D 2 181 ? 55.918 2.309 118.438 1.00 43.20 181 GLN D CA 1
ATOM 5529 C C . GLN D 2 181 ? 57.131 1.714 119.180 1.00 43.91 181 GLN D C 1
ATOM 5530 O O . GLN D 2 181 ? 58.277 1.701 118.694 1.00 41.30 181 GLN D O 1
ATOM 5536 N N . ALA D 2 182 ? 56.829 1.174 120.354 1.00 38.49 182 ALA D N 1
ATOM 5537 C CA . ALA D 2 182 ? 57.798 0.562 121.234 1.00 36.75 182 ALA D CA 1
ATOM 5538 C C . ALA D 2 182 ? 56.991 -0.017 122.391 1.00 43.17 182 ALA D C 1
ATOM 5539 O O . ALA D 2 182 ? 55.838 0.386 122.616 1.00 46.03 182 ALA D O 1
ATOM 5541 N N . PRO D 2 183 ? 57.553 -1.016 123.103 1.00 48.44 183 PRO D N 1
ATOM 5542 C CA . PRO D 2 183 ? 56.832 -1.623 124.226 1.00 47.75 183 PRO D CA 1
ATOM 5543 C C . PRO D 2 183 ? 56.834 -0.726 125.457 1.00 44.12 183 PRO D C 1
ATOM 5544 O O . PRO D 2 183 ? 55.904 -0.773 126.253 1.00 45.49 183 PRO D O 1
ATOM 5548 N N . VAL D 2 184 ? 57.861 0.113 125.588 1.00 37.53 184 VAL D N 1
ATOM 5549 C CA . VAL D 2 184 ? 57.973 1.018 126.723 1.00 30.22 184 VAL D CA 1
ATOM 5550 C C . VAL D 2 184 ? 58.275 2.475 126.357 1.00 34.00 184 VAL D C 1
ATOM 5551 O O . VAL D 2 184 ? 59.100 2.760 125.473 1.00 27.46 184 VAL D O 1
ATOM 5555 N N . TYR D 2 185 ? 57.603 3.387 127.059 1.00 27.36 185 TYR D N 1
ATOM 5556 C CA . TYR D 2 185 ? 57.759 4.817 126.845 1.00 19.66 185 TYR D CA 1
ATOM 5557 C C . TYR D 2 185 ? 58.310 5.553 128.062 1.00 15.88 185 TYR D C 1
ATOM 5558 O O . TYR D 2 185 ? 58.104 5.129 129.192 1.00 31.02 185 TYR D O 1
ATOM 5567 N N . THR D 2 186 ? 59.059 6.622 127.821 1.00 9.56 186 THR D N 1
ATOM 5568 C CA . THR D 2 186 ? 59.585 7.480 128.884 1.00 10.30 186 THR D CA 1
ATOM 5569 C C . THR D 2 186 ? 58.700 8.722 128.957 1.00 16.91 186 THR D C 1
ATOM 5570 O O . THR D 2 186 ? 58.346 9.286 127.932 1.00 25.74 186 THR D O 1
ATOM 5574 N N . LEU D 2 187 ? 58.368 9.178 130.154 1.00 18.77 187 LEU D N 1
ATOM 5575 C CA . LEU D 2 187 ? 57.540 10.357 130.269 1.00 11.59 187 LEU D CA 1
ATOM 5576 C C . LEU D 2 187 ? 58.128 11.276 131.293 1.00 6.28 187 LEU D C 1
ATOM 5577 O O . LEU D 2 187 ? 58.710 10.818 132.264 1.00 19.05 187 LEU D O 1
ATOM 5582 N N . GLN D 2 188 ? 58.041 12.571 131.026 1.00 3.65 188 GLN D N 1
ATOM 5583 C CA . GLN D 2 188 ? 58.506 13.593 131.947 1.00 2.50 188 GLN D CA 1
ATOM 5584 C C . GLN D 2 188 ? 57.521 14.741 131.889 1.00 10.85 188 GLN D C 1
ATOM 5585 O O . GLN D 2 188 ? 56.766 14.877 130.929 1.00 21.81 188 GLN D O 1
ATOM 5591 N N . MET D 2 189 ? 57.520 15.561 132.922 1.00 8.46 189 MET D N 1
ATOM 5592 C CA . MET D 2 189 ? 56.611 16.682 132.979 1.00 2.44 189 MET D CA 1
ATOM 5593 C C . MET D 2 189 ? 57.331 17.796 133.693 1.00 2.84 189 MET D C 1
ATOM 5594 O O . MET D 2 189 ? 58.212 17.522 134.488 1.00 17.28 189 MET D O 1
ATOM 5599 N N . ARG D 2 190 ? 57.039 19.044 133.336 1.00 2.00 190 ARG D N 1
ATOM 5600 C CA . ARG D 2 190 ? 57.668 20.203 133.972 1.00 2.00 190 ARG D CA 1
ATOM 5601 C C . ARG D 2 190 ? 56.569 21.233 134.045 1.00 5.72 190 ARG D C 1
ATOM 5602 O O . ARG D 2 190 ? 55.614 21.165 133.264 1.00 8.90 190 ARG D O 1
ATOM 5610 N N . CYS D 2 191 ? 56.670 22.163 134.986 1.00 9.62 191 CYS D N 1
ATOM 5611 C CA . CYS D 2 191 ? 55.638 23.176 135.124 1.00 19.35 191 CYS D CA 1
ATOM 5612 C C . CYS D 2 191 ? 56.183 24.595 135.244 1.00 13.71 191 CYS D C 1
ATOM 5613 O O . CYS D 2 191 ? 57.374 24.786 135.461 1.00 29.38 191 CYS D O 1
ATOM 5616 N N . ILE D 2 192 ? 55.314 25.590 135.079 1.00 4.88 192 ILE D N 1
ATOM 5617 C CA . ILE D 2 192 ? 55.709 26.993 135.177 1.00 6.69 192 ILE D CA 1
ATOM 5618 C C . ILE D 2 192 ? 54.502 27.772 135.698 1.00 13.53 192 ILE D C 1
ATOM 5619 O O . ILE D 2 192 ? 53.352 27.344 135.489 1.00 17.11 192 ILE D O 1
ATOM 5624 N N . ARG D 2 193 ? 54.768 28.894 136.374 1.00 7.50 193 ARG D N 1
ATOM 5625 C CA . ARG D 2 193 ? 53.724 29.762 136.934 1.00 2.00 193 ARG D CA 1
ATOM 5626 C C . ARG D 2 193 ? 52.851 30.266 135.801 1.00 7.03 193 ARG D C 1
ATOM 5627 O O . ARG D 2 193 ? 53.353 30.751 134.788 1.00 17.94 193 ARG D O 1
ATOM 5635 N N . SER D 2 194 ? 51.541 30.170 135.970 1.00 4.50 194 SER D N 1
ATOM 5636 C CA . SER D 2 194 ? 50.637 30.605 134.925 1.00 8.93 194 SER D CA 1
ATOM 5637 C C . SER D 2 194 ? 50.360 32.107 134.925 1.00 14.54 194 SER D C 1
ATOM 5638 O O . SER D 2 194 ? 50.066 32.707 135.961 1.00 28.01 194 SER D O 1
ATOM 5641 N N . SER D 2 195 ? 50.524 32.707 133.753 1.00 17.95 195 SER D N 1
ATOM 5642 C CA . SER D 2 195 ? 50.252 34.117 133.520 1.00 3.66 195 SER D CA 1
ATOM 5643 C C . SER D 2 195 ? 51.093 35.152 134.238 1.00 12.22 195 SER D C 1
ATOM 5644 O O . SER D 2 195 ? 50.884 36.351 134.070 1.00 35.98 195 SER D O 1
ATOM 5647 N N . LEU D 2 196 ? 52.035 34.723 135.050 1.00 2.00 196 LEU D N 1
ATOM 5648 C CA . LEU D 2 196 ? 52.884 35.697 135.687 1.00 2.00 196 LEU D CA 1
ATOM 5649 C C . LEU D 2 196 ? 54.338 35.275 135.545 1.00 2.63 196 LEU D C 1
ATOM 5650 O O . LEU D 2 196 ? 54.638 34.175 135.093 1.00 18.42 196 LEU D O 1
ATOM 5655 N N . PRO D 2 197 ? 55.267 36.178 135.849 1.00 9.21 197 PRO D N 1
ATOM 5656 C CA . PRO D 2 197 ? 56.695 35.862 135.749 1.00 7.00 197 PRO D CA 1
ATOM 5657 C C . PRO D 2 197 ? 57.213 34.677 136.597 1.00 14.45 197 PRO D C 1
ATOM 5658 O O . PRO D 2 197 ? 56.975 34.580 137.812 1.00 26.79 197 PRO D O 1
ATOM 5662 N N . GLY D 2 198 ? 57.985 33.819 135.940 1.00 19.44 198 GLY D N 1
ATOM 5663 C CA . GLY D 2 198 ? 58.589 32.674 136.593 1.00 19.82 198 GLY D CA 1
ATOM 5664 C C . GLY D 2 198 ? 59.384 31.848 135.602 1.00 15.14 198 GLY D C 1
ATOM 5665 O O . GLY D 2 198 ? 59.173 31.936 134.399 1.00 21.51 198 GLY D O 1
ATOM 5666 N N . PHE D 2 199 ? 60.292 31.034 136.108 1.00 19.39 199 PHE D N 1
ATOM 5667 C CA . PHE D 2 199 ? 61.109 30.189 135.257 1.00 13.36 199 PHE D CA 1
ATOM 5668 C C . PHE D 2 199 ? 60.535 28.767 135.225 1.00 13.44 199 PHE D C 1
ATOM 5669 O O . PHE D 2 199 ? 59.900 28.342 136.179 1.00 14.84 199 PHE D O 1
ATOM 5677 N N . TRP D 2 200 ? 60.738 28.035 134.131 1.00 18.31 200 TRP D N 1
ATOM 5678 C CA . TRP D 2 200 ? 60.245 26.661 134.052 1.00 7.23 200 TRP D CA 1
ATOM 5679 C C . TRP D 2 200 ? 60.920 25.860 135.149 1.00 6.85 200 TRP D C 1
ATOM 5680 O O . TRP D 2 200 ? 61.999 26.212 135.616 1.00 21.74 200 TRP D O 1
ATOM 5691 N N . SER D 2 201 ? 60.277 24.793 135.575 1.00 2.00 201 SER D N 1
ATOM 5692 C CA . SER D 2 201 ? 60.854 23.924 136.577 1.00 2.00 201 SER D CA 1
ATOM 5693 C C . SER D 2 201 ? 61.696 22.934 135.785 1.00 11.49 201 SER D C 1
ATOM 5694 O O . SER D 2 201 ? 61.587 22.860 134.553 1.00 21.43 201 SER D O 1
ATOM 5697 N N . PRO D 2 202 ? 62.529 22.140 136.466 1.00 6.29 202 PRO D N 1
ATOM 5698 C CA . PRO D 2 202 ? 63.323 21.176 135.713 1.00 2.69 202 PRO D CA 1
ATOM 5699 C C . PRO D 2 202 ? 62.342 20.047 135.283 1.00 12.96 202 PRO D C 1
ATOM 5700 O O . PRO D 2 202 ? 61.232 19.969 135.826 1.00 25.73 202 PRO D O 1
ATOM 5704 N N . TRP D 2 203 ? 62.699 19.212 134.301 1.00 7.48 203 TRP D N 1
ATOM 5705 C CA . TRP D 2 203 ? 61.798 18.137 133.889 1.00 2.00 203 TRP D CA 1
ATOM 5706 C C . TRP D 2 203 ? 61.894 17.076 134.974 1.00 3.67 203 TRP D C 1
ATOM 5707 O O . TRP D 2 203 ? 62.983 16.771 135.470 1.00 15.94 203 TRP D O 1
ATOM 5718 N N . SER D 2 204 ? 60.760 16.510 135.338 1.00 2.00 204 SER D N 1
ATOM 5719 C CA . SER D 2 204 ? 60.704 15.477 136.350 1.00 2.00 204 SER D CA 1
ATOM 5720 C C . SER D 2 204 ? 61.508 14.288 135.893 1.00 14.55 204 SER D C 1
ATOM 5721 O O . SER D 2 204 ? 61.729 14.127 134.698 1.00 18.04 204 SER D O 1
ATOM 5724 N N . PRO D 2 205 ? 62.005 13.466 136.838 1.00 24.77 205 PRO D N 1
ATOM 5725 C CA . PRO D 2 205 ? 62.777 12.285 136.457 1.00 22.33 205 PRO D CA 1
ATOM 5726 C C . PRO D 2 205 ? 61.922 11.379 135.566 1.00 23.63 205 PRO D C 1
ATOM 5727 O O . PRO D 2 205 ? 60.693 11.272 135.720 1.00 22.78 205 PRO D O 1
ATOM 5731 N N . GLY D 2 206 ? 62.583 10.784 134.589 1.00 18.52 206 GLY D N 1
ATOM 5732 C CA . GLY D 2 206 ? 61.895 9.936 133.649 1.00 14.18 206 GLY D CA 1
ATOM 5733 C C . GLY D 2 206 ? 61.109 8.791 134.214 1.00 11.72 206 GLY D C 1
ATOM 5734 O O . GLY D 2 206 ? 61.598 8.039 135.048 1.00 31.14 206 GLY D O 1
ATOM 5735 N N . LEU D 2 207 ? 59.864 8.702 133.778 1.00 15.24 207 LEU D N 1
ATOM 5736 C CA . LEU D 2 207 ? 58.961 7.636 134.161 1.00 15.15 207 LEU D CA 1
ATOM 5737 C C . LEU D 2 207 ? 59.004 6.704 132.974 1.00 17.06 207 LEU D C 1
ATOM 5738 O O . LEU D 2 207 ? 58.821 7.132 131.848 1.00 27.69 207 LEU D O 1
ATOM 5743 N N . GLN D 2 208 ? 59.276 5.439 133.212 1.00 19.31 208 GLN D N 1
ATOM 5744 C CA . GLN D 2 208 ? 59.336 4.477 132.135 1.00 15.29 208 GLN D CA 1
ATOM 5745 C C . GLN D 2 208 ? 58.121 3.591 132.361 1.00 19.37 208 GLN D C 1
ATOM 5746 O O . GLN D 2 208 ? 58.054 2.836 133.333 1.00 34.18 208 GLN D O 1
ATOM 5752 N N . LEU D 2 209 ? 57.103 3.797 131.537 1.00 21.30 209 LEU D N 1
ATOM 5753 C CA . LEU D 2 209 ? 55.862 3.052 131.653 1.00 22.68 209 LEU D CA 1
ATOM 5754 C C . LEU D 2 209 ? 55.564 2.202 130.436 1.00 34.74 209 LEU D C 1
ATOM 5755 O O . LEU D 2 209 ? 56.032 2.487 129.325 1.00 33.75 209 LEU D O 1
ATOM 5760 N N . ARG D 2 210 ? 54.733 1.185 130.653 1.00 46.45 210 ARG D N 1
ATOM 5761 C CA . ARG D 2 210 ? 54.344 0.253 129.604 1.00 42.75 210 ARG D CA 1
ATOM 5762 C C . ARG D 2 210 ? 52.877 0.440 129.199 1.00 40.63 210 ARG D C 1
ATOM 5763 O O . ARG D 2 210 ? 51.959 0.396 130.040 1.00 45.71 210 ARG D O 1
ATOM 5771 N N . PRO D 2 211 ? 52.650 0.761 127.921 1.00 37.02 211 PRO D N 1
ATOM 5772 C CA . PRO D 2 211 ? 51.303 0.964 127.373 1.00 42.34 211 PRO D CA 1
ATOM 5773 C C . PRO D 2 211 ? 50.534 -0.353 127.415 1.00 50.27 211 PRO D C 1
ATOM 5774 O O . PRO D 2 211 ? 51.092 -1.394 127.079 1.00 54.99 211 PRO D O 1
ATOM 5778 N N . THR D 2 212 ? 49.276 -0.323 127.838 1.00 59.54 212 THR D N 1
ATOM 5779 C CA . THR D 2 212 ? 48.469 -1.534 127.895 1.00 78.01 212 THR D CA 1
ATOM 5780 C C . THR D 2 212 ? 48.515 -2.200 126.511 1.00 95.21 212 THR D C 1
ATOM 5781 O O . THR D 2 212 ? 48.470 -1.506 125.495 1.00 92.21 212 THR D O 1
ATOM 5785 N N . MET D 2 213 ? 48.677 -3.525 126.482 1.00 117.65 213 MET D N 1
ATOM 5786 C CA . MET D 2 213 ? 48.759 -4.297 125.232 1.00 134.27 213 MET D CA 1
ATOM 5787 C C . MET D 2 213 ? 47.406 -4.466 124.524 1.00 139.67 213 MET D C 1
ATOM 5788 O O . MET D 2 213 ? 46.358 -4.281 125.182 1.00 144.65 213 MET D O 1
#

Organism: Homo sapiens (NCBI:txid9606)